Protein AF-0000000075153240 (afdb_homodimer)

Nearest PDB structures (foldseek):
  4j8z-assembly1_A  TM=8.686E-01  e=1.205E-12  Homo sapiens
  8dwv-assembly1_E  TM=8.808E-01  e=2.780E-12  Homo sapiens
  8dws-assembly1_A  TM=9.030E-01  e=5.736E-12  Homo sapiens
  8dwu-assembly1_J  TM=8.908E-01  e=6.064E-12  Homo sapiens
  8h37-assembly1_P  TM=7.448E-01  e=1.687E-09  Homo sapiens

Sequence (508 aa):
MEVVGKEVAGNDMNICFQCGLVCENSVSYCHSCYEQRSESDFRNEQRWRNAESDLQVVEANLQKERSLTQRLEATLASYREMLLQGIHADVTIETGDTDKTPAHRAILASRSPVFKAMFEHELKEKTCAVIRVADVPTPAMRALLLYIYTGDHDTKALQEHGMALLAAAHKYDIPDLKRVCETAVASMVLPFNALETLHQARLYDANWVKKACVECIARNVKQVAFTDELRSLIYRNEDPEAVLEIIQSIASGHMEVVGKEVAGNDMNICFQCGLVCENSVSYCHSCYEQRSESDFRNEQRWRNAESDLQVVEANLQKERSLTQRLEATLASYREMLLQGIHADVTIETGDTDKTPAHRAILASRSPVFKAMFEHELKEKTCAVIRVADVPTPAMRALLLYIYTGDHDTKALQEHGMALLAAAHKYDIPDLKRVCETAVASMVLPFNALETLHQARLYDANWVKKACVECIARNVKQVAFTDELRSLIYRNEDPEAVLEIIQSIASGH

Solvent-accessible surface area (backbone atoms only — not comparable to full-atom values): 26766 Å² total; per-residue (Å²): 137,83,82,76,79,75,80,73,78,77,76,56,68,23,54,6,68,60,79,62,40,79,18,62,55,91,31,62,44,27,72,70,54,54,69,66,50,48,71,49,31,50,51,29,40,50,52,26,52,51,37,48,52,50,37,53,52,51,49,52,51,34,52,53,48,49,53,52,38,51,48,45,48,54,45,30,47,38,41,45,48,32,46,77,67,33,47,75,42,42,29,31,42,32,24,70,93,74,46,72,42,45,34,48,59,39,62,45,31,54,59,11,65,48,48,31,52,47,41,65,71,75,38,66,85,47,69,77,37,73,46,80,39,78,88,44,58,57,65,30,47,52,38,50,51,46,24,70,53,41,54,47,79,46,66,67,42,45,72,76,32,18,66,57,33,28,45,48,23,47,71,36,53,27,64,69,59,25,51,54,25,33,55,55,43,31,73,66,60,42,76,93,47,20,66,66,49,32,56,50,19,60,77,54,70,33,63,63,29,32,50,42,22,34,45,44,44,27,66,37,36,85,74,44,67,79,34,68,66,49,48,46,50,60,73,64,56,78,47,58,65,58,54,50,49,26,52,52,33,43,71,69,74,68,139,80,80,78,78,75,80,74,76,78,77,56,68,22,53,6,70,60,80,62,40,78,16,61,56,91,32,62,42,29,71,69,57,54,68,64,49,48,73,46,31,50,53,30,40,51,50,26,52,51,36,48,52,49,37,52,52,51,49,52,51,35,51,53,47,49,54,51,38,51,49,45,48,54,46,30,48,36,42,46,48,33,46,77,67,33,48,76,42,40,28,32,42,31,25,69,92,76,45,72,42,46,34,46,60,36,62,46,32,56,60,11,66,49,48,31,50,47,41,66,70,75,40,66,84,47,67,78,35,72,46,79,38,78,89,46,58,56,66,30,48,52,38,50,52,47,24,69,55,43,52,47,78,46,66,66,42,45,72,77,32,18,64,57,32,27,45,49,24,48,71,37,54,26,65,70,60,25,49,54,26,33,55,55,45,32,73,64,60,42,77,92,49,20,67,65,48,34,55,51,19,61,77,52,70,32,61,64,30,32,51,42,19,35,45,45,44,28,66,37,36,84,76,43,67,79,35,69,65,50,48,47,50,59,72,64,54,79,46,59,66,60,54,49,49,27,52,52,32,43,72,69,73,68

pLDDT: mean 85.53, std 16.36, range [27.11, 98.5]

Foldseek 3Di:
DDPPPPPPPPQCFDQQCPPRHTAGRPDNHHPVCVVVDDPVRVVVVVVVVVVVVVVVVVVVVVVVVVVVVVVLQVVLVVLLVCFVVLPLFQEWEAEDDDDITGHHLVLLVVQFVQSVVCCVPPVVPPSYYYDYDYQAHPLLVVQLRSCSRRVDGDPVCLQPPLLSNLQVCLVRVRVVSNVVSLVSLLVVDALVCLLVQLVSCVVSVSVSNNVSSLLRCLVPVVPNVPDPSVVCCVVVVPDVPSVVSSVVNNVVVD/DDPPPPPPPPQCFDQQCPPRHTAGRPDNHHPVCVVPDDPVNVVVVVVVVVVVVVVVVVVVVVVVVVVVVVVLQVVLVVLLVCFVVLPLFQEWEAEDDDDITGHHLVLLVVQFVQSVVCCVPPPVPPSYYYDYDYQAHPLLVVQLRSCSRRVDGDPVCLQPPLLSNLQVCLVRVRVVSNVVSLVSLLVVDALVCLLVQLVSCVVSVSVSNNVSSLLRCLVPVVPNVPDPSVVCCVVVVPDVPSVVSSVVNNVVVD

Organism: Marchantia polymorpha (NCBI:txid3197)

Secondary structure (DSSP, 8-state):
-------------EEPTTT--EE-TT-SS-HHHHHH--HHHHHHHHHHHHHHHHHHHHHHHHHHHHHHHHHHHHHHHHHHHHHHHTTT--EEEEETTTEEEEE-HHHHHHH-HHHHHHHHHTSTT-TTEEEEE-SS-HHHHHHHHHHHHH----HHHHHHHHHHHHHHHHHTT-HHHHHHHHHHHHHT--TTTHHHHHHHHHHTT-HHHHHHHHHHHHHTHHHHTTSHHHHHHHHHTS-HHHHHHHHHHHHTT-/----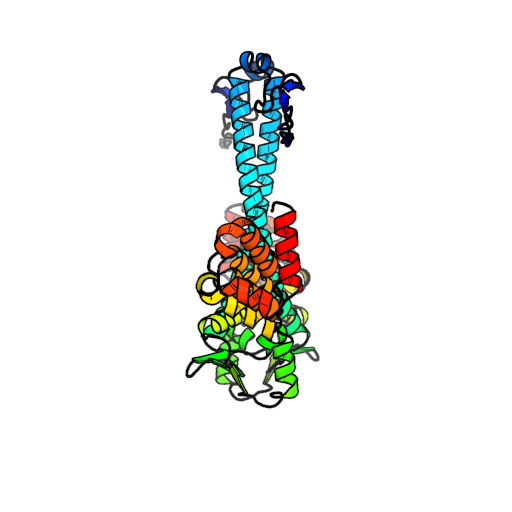---------EEPTTT--EE-TT-SS-HHHHHT--HHHHHHHHHHHHHHHHHHHHHHHHHHHHHHHHHHHHHHHHHHHHHHHTTT--EEEEETTTEEEEE-HHHHHHH-HHHHHHHHHTSTT-SSEEEEE-SS-HHHHHHHHHHHHH----HHHHHHHHHHHHHHHHHTT-HHHHHHHHHHHHHT--TTTHHHHHHHHHHTT-HHHHHHHHHHHHHTHHHHTTSHHHHHHHHHTS-HHHHHHHHHHHHTT-

Structure (mmCIF, N/CA/C/O backbone):
data_AF-0000000075153240-model_v1
#
loop_
_entity.id
_entity.type
_entity.pdbx_description
1 polymer 'BTB domain-containing protein'
#
loop_
_atom_site.group_PDB
_atom_site.id
_atom_site.type_symbol
_atom_site.label_atom_id
_atom_site.label_alt_id
_atom_site.label_comp_id
_atom_site.label_asym_id
_atom_site.label_entity_id
_atom_site.label_seq_id
_atom_site.pdbx_PDB_ins_code
_atom_site.Cartn_x
_atom_site.Cartn_y
_atom_site.Cartn_z
_atom_site.occupancy
_atom_site.B_iso_or_equiv
_atom_site.auth_seq_id
_atom_site.auth_comp_id
_atom_site.auth_asym_id
_atom_site.auth_atom_id
_atom_site.pdbx_PDB_model_num
ATOM 1 N N . MET A 1 1 ? -19.203 58.781 12.156 1 27.11 1 MET A N 1
ATOM 2 C CA . MET A 1 1 ? -20.188 57.844 12.664 1 27.11 1 MET A CA 1
ATOM 3 C C . MET A 1 1 ? -20.281 56.625 11.742 1 27.11 1 MET A C 1
ATOM 5 O O . MET A 1 1 ? -20.922 56.688 10.688 1 27.11 1 MET A O 1
ATOM 9 N N . GLU A 1 2 ? -19.219 55.781 11.539 1 29.41 2 GLU A N 1
ATOM 10 C CA . GLU A 1 2 ? -18.922 54.812 10.492 1 29.41 2 GLU A CA 1
ATOM 11 C C . GLU A 1 2 ? -19.781 53.562 10.656 1 29.41 2 GLU A C 1
ATOM 13 O O . GLU A 1 2 ? -19.828 52.969 11.734 1 29.41 2 GLU A O 1
ATOM 18 N N . VAL A 1 3 ? -20.891 53.375 9.781 1 30.22 3 VAL A N 1
ATOM 19 C CA . VAL A 1 3 ? -21.875 52.312 9.734 1 30.22 3 VAL A CA 1
ATOM 20 C C . VAL A 1 3 ? -21.188 50.969 9.516 1 30.22 3 VAL A C 1
ATOM 22 O O . VAL A 1 3 ? -20.562 50.75 8.477 1 30.22 3 VAL A O 1
ATOM 25 N N . VAL A 1 4 ? -20.625 50.375 10.539 1 34.38 4 VAL A N 1
ATOM 26 C CA . VAL A 1 4 ? -20.016 49.062 10.484 1 34.38 4 VAL A CA 1
ATOM 27 C C . VAL A 1 4 ? -21.031 48.031 9.969 1 34.38 4 VAL A C 1
ATOM 29 O O . VAL A 1 4 ? -22.109 47.906 10.539 1 34.38 4 VAL A O 1
ATOM 32 N N . GLY A 1 5 ? -21.156 47.781 8.617 1 29.41 5 GLY A N 1
ATOM 33 C CA . GLY A 1 5 ? -22.031 46.844 7.934 1 29.41 5 GLY A CA 1
ATOM 34 C C . GLY A 1 5 ? -21.953 45.438 8.5 1 29.41 5 GLY A C 1
ATOM 35 O O . GLY A 1 5 ? -20.891 44.812 8.484 1 29.41 5 GLY A O 1
ATOM 36 N N . LYS A 1 6 ? -22.766 45.125 9.562 1 33.81 6 LYS A N 1
ATOM 37 C CA . LYS A 1 6 ? -22.922 43.812 10.133 1 33.81 6 LYS A CA 1
ATOM 38 C C . LYS A 1 6 ? -23.219 42.781 9.039 1 33.81 6 LYS A C 1
ATOM 40 O O . LYS A 1 6 ? -24.172 42.906 8.273 1 33.81 6 LYS A O 1
ATOM 45 N N . GLU A 1 7 ? -22.25 42.062 8.5 1 33.16 7 GLU A N 1
ATOM 46 C CA . GLU A 1 7 ? -22.453 40.906 7.652 1 33.16 7 GLU A CA 1
ATOM 47 C C . GLU A 1 7 ? -23.547 40 8.219 1 33.16 7 GLU A C 1
ATOM 49 O O . GLU A 1 7 ? -23.438 39.531 9.352 1 33.16 7 GLU A O 1
ATOM 54 N N . VAL A 1 8 ? -24.859 40.094 7.922 1 33.25 8 VAL A N 1
ATOM 55 C CA . VAL A 1 8 ? -26.031 39.281 8.188 1 33.25 8 VAL A CA 1
ATOM 56 C C . VAL A 1 8 ? -25.688 37.812 7.945 1 33.25 8 VAL A C 1
ATOM 58 O O . VAL A 1 8 ? -25.078 37.469 6.934 1 33.25 8 VAL A O 1
ATOM 61 N N . ALA A 1 9 ? -25.562 37.031 9.023 1 38.41 9 ALA A N 1
ATOM 62 C CA . ALA A 1 9 ? -25.609 35.562 9.055 1 38.41 9 ALA A CA 1
ATOM 63 C C . ALA A 1 9 ? -26.641 35.031 8.086 1 38.41 9 ALA A C 1
ATOM 65 O O . ALA A 1 9 ? -27.828 35.375 8.164 1 38.41 9 ALA A O 1
ATOM 66 N N . GLY A 1 10 ? -26.391 34.875 6.762 1 37.62 10 GLY A N 1
ATOM 67 C CA . GLY A 1 10 ? -27.312 34.219 5.82 1 37.62 10 GLY A CA 1
ATOM 68 C C . GLY A 1 10 ? -28.156 33.125 6.449 1 37.62 10 GLY A C 1
ATOM 69 O O . GLY A 1 10 ? -27.609 32.188 7.043 1 37.62 10 GLY A O 1
ATOM 70 N N . ASN A 1 11 ? -29.344 33.375 6.965 1 41.5 11 ASN A N 1
ATOM 71 C CA . ASN A 1 11 ? -30.422 32.5 7.449 1 41.5 11 ASN A CA 1
ATOM 72 C C . ASN A 1 11 ? -30.578 31.266 6.562 1 41.5 11 ASN A C 1
ATOM 74 O O . ASN A 1 11 ? -31.062 31.375 5.43 1 41.5 11 ASN A O 1
ATOM 78 N N . ASP A 1 12 ? -29.734 30.391 6.469 1 50.84 12 ASP A N 1
ATOM 79 C CA . ASP A 1 12 ? -29.906 29.156 5.715 1 50.84 12 ASP A CA 1
ATOM 80 C C . ASP A 1 12 ? -31.281 28.547 5.965 1 50.84 12 ASP A C 1
ATOM 82 O O . ASP A 1 12 ? -31.594 28.141 7.086 1 50.84 12 ASP A O 1
ATOM 86 N N . MET A 1 13 ? -32.344 29 5.41 1 53.28 13 MET A N 1
ATOM 87 C CA . MET A 1 13 ? -33.719 28.5 5.355 1 53.28 13 MET A CA 1
ATOM 88 C C . MET A 1 13 ? -33.75 27.031 4.965 1 53.28 13 MET A C 1
ATOM 90 O O . MET A 1 13 ? -33.062 26.609 4.027 1 53.28 13 MET A O 1
ATOM 94 N N . ASN A 1 14 ? -34.062 26.297 5.949 1 62.66 14 ASN A N 1
ATOM 95 C CA . ASN A 1 14 ? -34.281 24.891 5.645 1 62.66 14 ASN A CA 1
ATOM 96 C C . ASN A 1 14 ? -35.75 24.641 5.25 1 62.66 14 ASN A C 1
ATOM 98 O O . ASN A 1 14 ? -36.594 25.484 5.484 1 62.66 14 ASN A O 1
ATOM 102 N N . ILE A 1 15 ? -36.031 23.734 4.414 1 62.88 15 ILE A N 1
ATOM 103 C CA . ILE A 1 15 ? -37.344 23.328 3.979 1 62.88 15 ILE A CA 1
ATOM 104 C C . ILE A 1 15 ? -37.875 22.219 4.895 1 62.88 15 ILE A C 1
ATOM 106 O O . ILE A 1 15 ? -37.156 21.25 5.176 1 62.88 15 ILE A O 1
ATOM 110 N N . CYS A 1 16 ? -39.031 22.641 5.41 1 61.78 16 CYS A N 1
ATOM 111 C CA . CYS A 1 16 ? -39.656 21.641 6.258 1 61.78 16 CYS A CA 1
ATOM 112 C C . CYS A 1 16 ? -39.875 20.344 5.496 1 61.78 16 CYS A C 1
ATOM 114 O O . CYS A 1 16 ? -40.469 20.328 4.418 1 61.78 16 CYS A O 1
ATOM 116 N N . PHE A 1 17 ? -39.406 19.391 5.996 1 63.12 17 PHE A N 1
ATOM 117 C CA . PHE A 1 17 ? -39.469 18.109 5.305 1 63.12 17 PHE A CA 1
ATOM 118 C C . PHE A 1 17 ? -40.906 17.641 5.105 1 63.12 17 PHE A C 1
ATOM 120 O O . PHE A 1 17 ? -41.219 16.906 4.168 1 63.12 17 PHE A O 1
ATOM 127 N N . GLN A 1 18 ? -41.844 18.156 5.926 1 60.72 18 GLN A N 1
ATOM 128 C CA . GLN A 1 18 ? -43.219 17.719 5.887 1 60.72 18 GLN A CA 1
ATOM 129 C C . GLN A 1 18 ? -44.062 18.609 4.969 1 60.72 18 GLN A C 1
ATOM 131 O O . GLN A 1 18 ? -44.719 18.125 4.062 1 60.72 18 GLN A O 1
ATOM 136 N N . CYS A 1 19 ? -44.094 19.766 5.297 1 59.09 19 CYS A N 1
ATOM 137 C CA . CYS A 1 19 ? -45.031 20.641 4.578 1 59.09 19 CYS A CA 1
ATOM 138 C C . CYS A 1 19 ? -44.312 21.344 3.422 1 59.09 19 CYS A C 1
ATOM 140 O O . CYS A 1 19 ? -44.969 22 2.611 1 59.09 19 CYS A O 1
ATOM 142 N N . GLY A 1 20 ? -42.969 21.047 3.318 1 60.84 20 GLY A N 1
ATOM 143 C CA . GLY A 1 20 ? -42.188 21.641 2.229 1 60.84 20 GLY A CA 1
ATOM 144 C C . GLY A 1 20 ? -42.062 23.141 2.354 1 60.84 20 GLY A C 1
ATOM 145 O O . GLY A 1 20 ? -41.562 23.797 1.439 1 60.84 20 GLY A O 1
ATOM 146 N N . LEU A 1 21 ? -42.594 23.578 3.395 1 61.59 21 LEU A N 1
ATOM 147 C CA . LEU A 1 21 ? -42.5 25.031 3.574 1 61.59 21 LEU A CA 1
ATOM 148 C C . LEU A 1 21 ? -41.156 25.406 4.223 1 61.59 21 LEU A C 1
ATOM 150 O O . LEU A 1 21 ? -40.531 24.594 4.891 1 61.59 21 LEU A O 1
ATOM 154 N N . VAL A 1 22 ? -40.781 26.531 3.938 1 65.12 22 VAL A N 1
ATOM 155 C CA . VAL A 1 22 ? -39.531 27.047 4.477 1 65.12 22 VAL A CA 1
ATOM 156 C C . VAL A 1 22 ? -39.656 27.203 5.992 1 65.12 22 VAL A C 1
ATOM 158 O O . VAL A 1 22 ? -40.656 27.719 6.496 1 65.12 22 VAL A O 1
ATOM 161 N N . CYS A 1 23 ? -38.875 26.453 6.707 1 64.25 23 CYS A N 1
ATOM 162 C CA . CYS A 1 23 ? -38.875 26.578 8.156 1 64.25 23 CYS A CA 1
ATOM 163 C C . CYS A 1 23 ? -37.5 27 8.68 1 64.25 23 CYS A C 1
ATOM 165 O O . CYS A 1 23 ? -36.562 27.109 7.906 1 64.25 23 CYS A O 1
ATOM 167 N N . GLU A 1 24 ? -37.531 27.344 9.977 1 57.62 24 GLU A N 1
ATOM 168 C CA . GLU A 1 24 ? -36.312 27.875 10.586 1 57.62 24 GLU A CA 1
ATOM 169 C C . GLU A 1 24 ? -35.125 26.938 10.359 1 57.62 24 GLU A C 1
ATOM 171 O O . GLU A 1 24 ? -35.312 25.719 10.195 1 57.62 24 GLU A O 1
ATOM 176 N N . ASN A 1 25 ? -33.938 27.422 10.289 1 52.69 25 ASN A N 1
ATOM 177 C CA . ASN A 1 25 ? -32.656 26.906 9.82 1 52.69 25 ASN A CA 1
ATOM 178 C C . ASN A 1 25 ? -32.344 25.562 10.469 1 52.69 25 ASN A C 1
ATOM 180 O O . ASN A 1 25 ? -31.719 24.703 9.836 1 52.69 25 ASN A O 1
ATOM 184 N N . SER A 1 26 ? -32.531 25.391 11.68 1 52.34 26 SER A N 1
ATOM 185 C CA . SER A 1 26 ? -31.938 24.281 12.43 1 52.34 26 SER A CA 1
ATOM 186 C C . SER A 1 26 ? -32.906 23.094 12.492 1 52.34 26 SER A C 1
ATOM 188 O O . SER A 1 26 ? -32.562 22.047 13.047 1 52.34 26 SER A O 1
ATOM 190 N N . VAL A 1 27 ? -34.031 23.359 11.805 1 56.91 27 VAL A N 1
ATOM 191 C CA . VAL A 1 27 ? -35 22.312 12.086 1 56.91 27 VAL A CA 1
ATOM 192 C C . VAL A 1 27 ? -35.438 21.641 10.781 1 56.91 27 VAL A C 1
ATOM 194 O O . VAL A 1 27 ? -35.5 22.297 9.734 1 56.91 27 VAL A O 1
ATOM 197 N N . SER A 1 28 ? -35.469 20.391 10.703 1 61.97 28 SER A N 1
ATOM 198 C CA . SER A 1 28 ? -35.969 19.609 9.578 1 61.97 28 SER A CA 1
ATOM 199 C C . SER A 1 28 ? -37.469 19.75 9.445 1 61.97 28 SER A C 1
ATOM 201 O O . SER A 1 28 ? -38.031 19.422 8.398 1 61.97 28 SER A O 1
ATOM 203 N N . TYR A 1 29 ? -38.125 20.172 10.5 1 64.31 29 TYR A N 1
ATOM 204 C CA . TYR A 1 29 ? -39.562 20.359 10.492 1 64.31 29 TYR A CA 1
ATOM 205 C C . TYR A 1 29 ? -39.938 21.734 11.016 1 64.31 29 TYR A C 1
ATOM 207 O O . TYR A 1 29 ? -39.312 22.266 11.922 1 64.31 29 TYR A O 1
ATOM 215 N N . CYS A 1 30 ? -40.844 22.281 10.273 1 64.56 30 CYS A N 1
ATOM 216 C CA . CYS A 1 30 ? -41.406 23.484 10.859 1 64.56 30 CYS A CA 1
ATOM 217 C C . CYS A 1 30 ? -42.188 23.141 12.141 1 64.56 30 CYS A C 1
ATOM 219 O O . CYS A 1 30 ? -42.5 21.984 12.398 1 64.56 30 CYS A O 1
ATOM 221 N N . HIS A 1 31 ? -42.312 24.078 13.039 1 65.25 31 HIS A N 1
ATOM 222 C CA . HIS A 1 31 ? -42.906 23.922 14.359 1 65.25 31 HIS A CA 1
ATOM 223 C C . HIS A 1 31 ? -44.25 23.172 14.273 1 65.25 31 HIS A C 1
ATOM 225 O O . HIS A 1 31 ? -44.5 22.25 15.055 1 65.25 31 HIS A O 1
ATOM 231 N N . SER A 1 32 ? -45.125 23.562 13.383 1 62.88 32 SER A N 1
ATOM 232 C CA . SER A 1 32 ? -46.469 22.953 13.234 1 62.88 32 SER A CA 1
ATOM 233 C C . SER A 1 32 ? -46.344 21.484 12.844 1 62.88 32 SER A C 1
ATOM 235 O O . SER A 1 32 ? -47.031 20.641 13.422 1 62.88 32 SER A O 1
ATOM 237 N N . CYS A 1 33 ? -45.562 21.312 11.875 1 63.97 33 CYS A N 1
ATOM 238 C CA . CYS A 1 33 ? -45.406 19.938 11.398 1 63.97 33 CYS A CA 1
ATOM 239 C C . CYS A 1 33 ? -44.719 19.062 12.453 1 63.97 33 CYS A C 1
ATOM 241 O O . CYS A 1 33 ? -45.062 17.891 12.602 1 63.97 33 CYS A O 1
ATOM 243 N N . TYR A 1 34 ? -43.781 19.641 13.227 1 63.25 34 TYR A N 1
ATOM 244 C CA . TYR A 1 34 ? -43.125 18.922 14.297 1 63.25 34 TYR A CA 1
ATOM 245 C C . TYR A 1 34 ? -44.125 18.438 15.344 1 63.25 34 TYR A C 1
ATOM 247 O O . TYR A 1 34 ? -44.031 17.297 15.789 1 63.25 34 TYR A O 1
ATOM 255 N N . GLU A 1 35 ? -44.969 19.25 15.609 1 65.12 35 GLU A N 1
ATOM 256 C CA . GLU A 1 35 ? -45.938 18.953 16.656 1 65.12 35 GLU A CA 1
ATOM 257 C C . GLU A 1 35 ? -46.969 17.906 16.188 1 65.12 35 GLU A C 1
ATOM 259 O O . GLU A 1 35 ? -47.5 17.141 17 1 65.12 35 GLU A O 1
ATOM 264 N N . GLN A 1 36 ? -47.156 17.906 14.93 1 63.25 36 GLN A N 1
ATOM 265 C CA . GLN A 1 36 ? -48.219 17.031 14.406 1 63.25 36 GLN A CA 1
ATOM 266 C C . GLN A 1 36 ? -47.625 15.664 14.016 1 63.25 36 GLN A C 1
ATOM 268 O O . GLN A 1 36 ? -48.375 14.773 13.602 1 63.25 36 GLN A O 1
ATOM 273 N N . ARG A 1 37 ? -46.406 15.555 14.289 1 67.12 37 ARG A N 1
ATOM 274 C CA . ARG A 1 37 ? -45.781 14.312 13.836 1 67.12 37 ARG A CA 1
ATOM 275 C C . ARG A 1 37 ? -46.281 13.125 14.648 1 67.12 37 ARG A C 1
ATOM 277 O O . ARG A 1 37 ? -46.469 13.227 15.859 1 67.12 37 ARG A O 1
ATOM 284 N N . SER A 1 38 ? -46.562 12.133 13.914 1 71.06 38 SER A N 1
ATOM 285 C CA . SER A 1 38 ? -46.875 10.867 14.578 1 71.06 38 SER A CA 1
ATOM 286 C C . SER A 1 38 ? -45.625 10.258 15.211 1 71.06 38 SER A C 1
ATOM 288 O O . SER A 1 38 ? -44.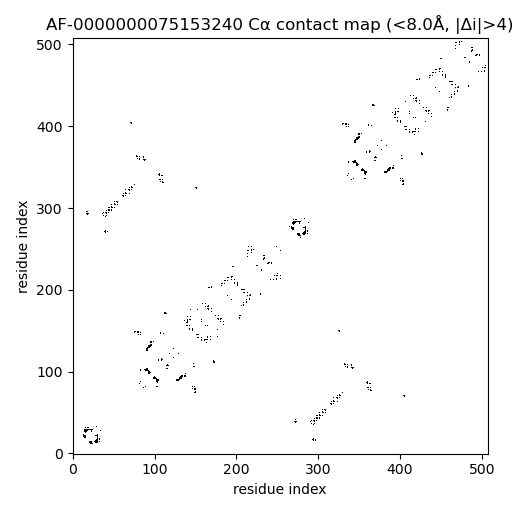5 10.695 14.938 1 71.06 38 SER A O 1
ATOM 290 N N . GLU A 1 39 ? -45.812 9.414 16.172 1 72.62 39 GLU A N 1
ATOM 291 C CA . GLU A 1 39 ? -44.719 8.695 16.797 1 72.62 39 GLU A CA 1
ATOM 292 C C . GLU A 1 39 ? -43.844 7.98 15.758 1 72.62 39 GLU A C 1
ATOM 294 O O . GLU A 1 39 ? -42.625 7.949 15.867 1 72.62 39 GLU A O 1
ATOM 299 N N . SER A 1 40 ? -44.531 7.453 14.758 1 71.5 40 SER A N 1
ATOM 300 C CA . SER A 1 40 ? -43.844 6.746 13.695 1 71.5 40 SER A CA 1
ATOM 301 C C . SER A 1 40 ? -43 7.703 12.867 1 71.5 40 SER A C 1
ATOM 303 O O . SER A 1 40 ? -41.875 7.367 12.469 1 71.5 40 SER A O 1
ATOM 305 N N . ASP A 1 41 ? -43.5 8.844 12.68 1 75.12 41 ASP A N 1
ATOM 306 C CA . ASP A 1 41 ? -42.75 9.859 11.93 1 75.12 41 ASP A CA 1
ATOM 307 C C . ASP A 1 41 ? -41.5 10.273 12.672 1 75.12 41 ASP A C 1
ATOM 309 O O . ASP A 1 41 ? -40.406 10.367 12.07 1 75.12 41 ASP A O 1
ATOM 313 N N . PHE A 1 42 ? -41.688 10.391 13.898 1 76.88 42 PHE A N 1
ATOM 314 C CA . PHE A 1 42 ? -40.562 10.758 14.734 1 76.88 42 PHE A CA 1
ATOM 315 C C . PHE A 1 42 ? -39.5 9.664 14.711 1 76.88 42 PHE A C 1
ATOM 317 O O . PHE A 1 42 ? -38.312 9.953 14.562 1 76.88 42 PHE A O 1
ATOM 324 N N . ARG A 1 43 ? -39.906 8.484 14.883 1 78.12 43 ARG A N 1
ATOM 325 C CA . ARG A 1 43 ? -38.969 7.363 14.883 1 78.12 43 ARG A CA 1
ATOM 326 C C . ARG A 1 43 ? -38.219 7.273 13.562 1 78.12 43 ARG A C 1
ATOM 328 O O . ARG A 1 43 ? -37 7.082 13.547 1 78.12 43 ARG A O 1
ATOM 335 N N . ASN A 1 44 ? -38.906 7.453 12.492 1 78.81 44 ASN A N 1
ATOM 336 C CA . ASN A 1 44 ? -38.281 7.355 11.172 1 78.81 44 ASN A CA 1
ATOM 337 C C . ASN A 1 44 ? -37.312 8.5 10.922 1 78.81 44 ASN A C 1
ATOM 339 O O . ASN A 1 44 ? -36.25 8.312 10.289 1 78.81 44 ASN A O 1
ATOM 343 N N . GLU A 1 45 ? -37.656 9.5 11.469 1 79.81 45 GLU A N 1
ATOM 344 C CA . GLU A 1 45 ? -36.75 10.641 11.367 1 79.81 45 GLU A CA 1
ATOM 345 C C . GLU A 1 45 ? -35.438 10.391 12.133 1 79.81 45 GLU A C 1
ATOM 347 O O . GLU A 1 45 ? -34.344 10.672 11.633 1 79.81 45 GLU A O 1
ATOM 352 N N . GLN A 1 46 ? -35.625 9.953 13.273 1 82.5 46 GLN A N 1
ATOM 353 C CA . GLN A 1 46 ? -34.438 9.648 14.086 1 82.5 46 GLN A CA 1
ATOM 354 C C . GLN A 1 46 ? -33.562 8.594 13.406 1 82.5 46 GLN A C 1
ATOM 356 O O . GLN A 1 46 ? -32.344 8.711 13.398 1 82.5 46 GLN A O 1
ATOM 361 N N . ARG A 1 47 ? -34.188 7.645 12.883 1 81.94 47 ARG A N 1
ATOM 362 C CA . ARG A 1 47 ? -33.438 6.609 12.156 1 81.94 47 ARG A CA 1
ATOM 363 C C . ARG A 1 47 ? -32.688 7.199 10.977 1 81.94 47 ARG A C 1
ATOM 365 O O . ARG A 1 47 ? -31.531 6.84 10.734 1 81.94 47 ARG A O 1
ATOM 372 N N . TRP A 1 48 ? -33.312 8.039 10.289 1 84.25 48 TRP A N 1
ATOM 373 C CA . TRP A 1 48 ? -32.688 8.688 9.148 1 84.25 48 TRP A CA 1
ATOM 374 C C . TRP A 1 48 ? -31.484 9.523 9.586 1 84.25 48 TRP A C 1
ATOM 376 O O . TRP A 1 48 ? -30.406 9.438 9 1 84.25 48 TRP A O 1
ATOM 386 N N . ARG A 1 49 ? -31.672 10.273 10.594 1 85.38 49 ARG A N 1
ATOM 387 C CA . ARG A 1 49 ? -30.594 11.109 11.102 1 85.38 49 ARG A CA 1
ATOM 388 C C . ARG A 1 49 ? -29.406 10.258 11.562 1 85.38 49 ARG A C 1
ATOM 390 O O . ARG A 1 49 ? -28.25 10.609 11.312 1 85.38 49 ARG A O 1
ATOM 397 N N . ASN A 1 50 ? -29.719 9.219 12.242 1 88.94 50 ASN A N 1
ATOM 398 C CA . ASN A 1 50 ? -28.656 8.312 12.68 1 88.94 50 ASN A CA 1
ATOM 399 C C . ASN A 1 50 ? -27.922 7.715 11.492 1 88.94 50 ASN A C 1
ATOM 401 O O . ASN A 1 50 ? -26.688 7.645 11.5 1 88.94 50 ASN A O 1
ATOM 405 N N . ALA A 1 51 ? -28.656 7.32 10.516 1 88.75 51 ALA A N 1
ATOM 406 C CA . ALA A 1 51 ? -28.062 6.734 9.312 1 88.75 51 ALA A CA 1
ATOM 407 C C . ALA A 1 51 ? -27.203 7.754 8.586 1 88.75 51 ALA A C 1
ATOM 409 O O . ALA A 1 51 ? -26.125 7.414 8.062 1 88.75 51 ALA A O 1
ATOM 410 N N . GLU A 1 52 ? -27.641 8.906 8.594 1 89.19 52 GLU A N 1
ATOM 411 C CA . GLU A 1 52 ? -26.891 9.977 7.938 1 89.19 52 GLU A CA 1
ATOM 412 C C . GLU A 1 52 ? -25.578 10.25 8.672 1 89.19 52 GLU A C 1
ATOM 414 O O . GLU A 1 52 ? -24.531 10.453 8.039 1 89.19 52 GLU A O 1
ATOM 419 N N . SER A 1 53 ? -25.688 10.273 9.891 1 92.19 53 SER A N 1
ATOM 420 C CA . SER A 1 53 ? -24.484 10.461 10.703 1 92.19 53 SER A CA 1
ATOM 421 C C . SER A 1 53 ? -23.484 9.32 10.484 1 92.19 53 SER A C 1
ATOM 423 O O . SER A 1 53 ? -22.297 9.562 10.297 1 92.19 53 SER A O 1
ATOM 425 N N . ASP A 1 54 ? -24.016 8.156 10.5 1 93.38 54 ASP A N 1
ATOM 426 C CA . ASP A 1 54 ? -23.172 6.992 10.242 1 93.38 54 ASP A CA 1
ATOM 427 C C . ASP A 1 54 ? -22.531 7.074 8.859 1 93.38 54 ASP A C 1
ATOM 429 O O . ASP A 1 54 ? -21.359 6.746 8.695 1 93.38 54 ASP A O 1
ATOM 433 N N . LEU A 1 55 ? -23.297 7.461 7.93 1 94 55 LEU A N 1
ATOM 434 C CA . LEU A 1 55 ? -22.828 7.582 6.559 1 94 55 LEU A CA 1
ATOM 435 C C . LEU A 1 55 ? -21.672 8.57 6.473 1 94 55 LEU A C 1
ATOM 437 O O . LEU A 1 55 ? -20.656 8.305 5.812 1 94 55 LEU A O 1
ATOM 441 N N . GLN A 1 56 ? -21.812 9.648 7.137 1 94.62 56 GLN A N 1
ATOM 442 C CA . GLN A 1 56 ? -20.75 10.648 7.133 1 94.62 56 GLN A CA 1
ATOM 443 C C . GLN A 1 56 ? -19.469 10.094 7.719 1 94.62 56 GLN A C 1
ATOM 445 O O . GLN A 1 56 ? -18.375 10.336 7.191 1 94.62 56 GLN A O 1
ATOM 450 N N . VAL A 1 57 ? -19.609 9.383 8.734 1 96.5 57 VAL A N 1
ATOM 451 C CA . VAL A 1 57 ? -18.453 8.805 9.406 1 96.5 57 VAL A CA 1
ATOM 452 C C . VAL A 1 57 ? -17.781 7.781 8.492 1 96.5 57 VAL A C 1
ATOM 454 O O . VAL A 1 57 ? -16.562 7.801 8.32 1 96.5 57 VAL A O 1
ATOM 457 N N . VAL A 1 58 ? -18.547 6.93 7.902 1 96.69 58 VAL A N 1
ATOM 458 C CA . VAL A 1 58 ? -18 5.871 7.059 1 96.69 58 VAL A CA 1
ATOM 459 C C . VAL A 1 58 ? -17.359 6.48 5.809 1 96.69 58 VAL A C 1
ATOM 461 O O . VAL A 1 58 ? -16.328 6.012 5.344 1 96.69 58 VAL A O 1
ATOM 464 N N . GLU A 1 59 ? -17.922 7.469 5.355 1 96.12 59 GLU A N 1
ATOM 465 C CA . GLU A 1 59 ? -17.359 8.156 4.195 1 96.12 59 GLU A CA 1
ATOM 466 C C . GLU A 1 59 ? -16.016 8.773 4.523 1 96.12 59 GLU A C 1
ATOM 468 O O . GLU A 1 59 ? -15.086 8.719 3.713 1 96.12 59 GLU A O 1
ATOM 473 N N . ALA A 1 60 ? -15.953 9.367 5.633 1 96.62 60 ALA A N 1
ATOM 474 C CA . ALA A 1 60 ? -14.688 9.938 6.066 1 96.62 60 ALA A CA 1
ATOM 475 C C . ALA A 1 60 ? -13.617 8.859 6.215 1 96.62 60 ALA A C 1
ATOM 477 O O . ALA A 1 60 ? -12.461 9.062 5.824 1 96.62 60 ALA A O 1
ATOM 478 N N . ASN A 1 61 ? -13.977 7.801 6.77 1 97.06 61 ASN A N 1
ATOM 479 C CA . ASN A 1 61 ? -13.055 6.68 6.91 1 97.06 61 ASN A CA 1
ATOM 480 C C . ASN A 1 61 ? -12.609 6.148 5.551 1 97.06 61 ASN A C 1
ATOM 482 O O . ASN A 1 61 ? -11.445 5.797 5.367 1 97.06 61 ASN A O 1
ATOM 486 N N . LEU A 1 62 ? -13.539 6.016 4.656 1 97.44 62 LEU A N 1
ATOM 487 C CA . LEU A 1 62 ? -13.219 5.562 3.307 1 97.44 62 LEU A CA 1
ATOM 488 C C . LEU A 1 62 ? -12.227 6.508 2.639 1 97.44 62 LEU A C 1
ATOM 490 O O . LEU A 1 62 ? -11.266 6.062 2.004 1 97.44 62 LEU A O 1
ATOM 494 N N . GLN A 1 63 ? -12.461 7.762 2.812 1 97 63 GLN A N 1
ATOM 495 C CA . GLN A 1 63 ? -11.555 8.742 2.223 1 97 63 GLN A CA 1
ATOM 496 C C . GLN A 1 63 ? -10.148 8.617 2.811 1 97 63 GLN A C 1
ATOM 498 O O . GLN A 1 63 ? -9.156 8.68 2.08 1 97 63 GLN A O 1
ATOM 503 N N . LYS A 1 64 ? -10.062 8.477 4.055 1 96.19 64 LYS A N 1
ATOM 504 C CA . LYS A 1 64 ? -8.773 8.289 4.723 1 96.19 64 LYS A CA 1
ATOM 505 C C . LYS A 1 64 ? -8.07 7.035 4.207 1 96.19 64 LYS A C 1
ATOM 507 O O . LYS A 1 64 ? -6.867 7.066 3.928 1 96.19 64 LYS A O 1
ATOM 512 N N . GLU A 1 65 ? -8.789 5.973 4.102 1 96.25 65 GLU A N 1
ATOM 513 C CA . GLU A 1 65 ? -8.234 4.715 3.615 1 96.25 65 GLU A CA 1
ATOM 514 C C . GLU A 1 65 ? -7.738 4.852 2.178 1 96.25 65 GLU A C 1
ATOM 516 O O . GLU A 1 65 ? -6.684 4.32 1.827 1 96.25 65 GLU A O 1
ATOM 521 N N . ARG A 1 66 ? -8.484 5.566 1.399 1 96.44 66 ARG A N 1
ATOM 522 C CA . ARG A 1 66 ? -8.102 5.773 0.005 1 96.44 66 ARG A CA 1
ATOM 523 C C . ARG A 1 66 ? -6.809 6.574 -0.096 1 96.44 66 ARG A C 1
ATOM 525 O O . ARG A 1 66 ? -5.965 6.293 -0.947 1 96.44 66 ARG A O 1
ATOM 532 N N . SER A 1 67 ? -6.68 7.535 0.722 1 94.31 67 SER A N 1
ATOM 533 C CA . SER A 1 67 ? -5.453 8.328 0.746 1 94.31 67 SER A CA 1
ATOM 534 C C . SER A 1 67 ? -4.246 7.469 1.113 1 94.31 67 SER A C 1
ATOM 536 O O . SER A 1 67 ? -3.176 7.609 0.52 1 94.31 67 SER A O 1
ATOM 538 N N . LEU A 1 68 ? -4.461 6.668 2.07 1 94.06 68 LEU A N 1
ATOM 539 C CA . LEU A 1 68 ? -3.398 5.758 2.479 1 94.06 68 LEU A CA 1
ATOM 540 C C . LEU A 1 68 ? -3.035 4.805 1.343 1 94.06 68 LEU A C 1
ATOM 542 O O . LEU A 1 68 ? -1.855 4.613 1.042 1 94.06 68 LEU A O 1
ATOM 546 N N . THR A 1 69 ? -4.008 4.262 0.739 1 95.31 69 THR A N 1
ATOM 547 C CA . THR A 1 69 ? -3.795 3.354 -0.381 1 95.31 69 THR A CA 1
ATOM 548 C C . THR A 1 69 ? -3.004 4.039 -1.492 1 95.31 69 THR A C 1
ATOM 550 O O . THR A 1 69 ? -2.068 3.457 -2.045 1 95.31 69 THR A O 1
ATOM 553 N N . GLN A 1 70 ? -3.375 5.195 -1.751 1 94.44 70 GLN A N 1
ATOM 554 C CA . GLN A 1 70 ? -2.707 5.941 -2.811 1 94.44 70 GLN A CA 1
ATOM 555 C C . GLN A 1 70 ? -1.227 6.141 -2.496 1 94.44 70 GLN A C 1
ATOM 557 O O . GLN A 1 70 ? -0.374 5.98 -3.373 1 94.44 70 GLN A O 1
ATOM 562 N N . ARG A 1 71 ? -0.921 6.438 -1.334 1 91.94 71 ARG A N 1
ATOM 563 C CA . ARG A 1 71 ? 0.464 6.637 -0.918 1 91.94 71 ARG A CA 1
ATOM 564 C C . ARG A 1 71 ? 1.26 5.344 -1.029 1 91.94 71 ARG A C 1
ATOM 566 O O . ARG A 1 71 ? 2.389 5.34 -1.525 1 91.94 71 ARG A O 1
ATOM 573 N N . LEU A 1 72 ? 0.673 4.293 -0.571 1 94.81 72 LEU A N 1
ATOM 574 C CA . LEU A 1 72 ? 1.337 2.992 -0.629 1 94.81 72 LEU A CA 1
ATOM 575 C C . LEU A 1 72 ? 1.567 2.564 -2.074 1 94.81 72 LEU A C 1
ATOM 577 O O . LEU A 1 72 ? 2.643 2.066 -2.414 1 94.81 72 LEU A O 1
ATOM 581 N N . GLU A 1 73 ? 0.586 2.834 -2.885 1 94.81 73 GLU A N 1
ATOM 582 C CA . GLU A 1 73 ? 0.701 2.492 -4.297 1 94.81 73 GLU A CA 1
ATOM 583 C C . GLU A 1 73 ? 1.808 3.299 -4.973 1 94.81 73 GLU A C 1
ATOM 585 O O . GLU A 1 73 ? 2.512 2.787 -5.844 1 94.81 73 GLU A O 1
ATOM 590 N N . ALA A 1 74 ? 1.92 4.512 -4.578 1 93.25 74 ALA A N 1
ATOM 591 C CA . ALA A 1 74 ? 2.967 5.355 -5.145 1 93.25 74 ALA A CA 1
ATOM 592 C C . ALA A 1 74 ? 4.352 4.809 -4.812 1 93.25 74 ALA A C 1
ATOM 594 O O . ALA A 1 74 ? 5.246 4.805 -5.664 1 93.25 74 ALA A O 1
ATOM 595 N N . THR A 1 75 ? 4.539 4.383 -3.635 1 94.62 75 THR A N 1
ATOM 596 C CA . THR A 1 75 ? 5.809 3.779 -3.236 1 94.62 75 THR A CA 1
ATOM 597 C C . THR A 1 75 ? 6.078 2.508 -4.035 1 94.62 75 THR A C 1
ATOM 599 O O . THR A 1 75 ? 7.164 2.334 -4.59 1 94.62 75 THR A O 1
ATOM 602 N N . LEU A 1 76 ? 5.078 1.728 -4.188 1 96.81 76 LEU A N 1
ATOM 603 C CA . LEU A 1 76 ? 5.242 0.447 -4.867 1 96.81 76 LEU A CA 1
ATOM 604 C C . LEU A 1 76 ? 5.426 0.646 -6.367 1 96.81 76 LEU A C 1
ATOM 606 O O . LEU A 1 76 ? 6.023 -0.199 -7.039 1 96.81 76 LEU A O 1
ATOM 610 N N . ALA A 1 77 ? 4.93 1.775 -6.855 1 96.38 77 ALA A N 1
ATOM 611 C CA . ALA A 1 77 ? 5.148 2.104 -8.266 1 96.38 77 ALA A CA 1
ATOM 612 C C . ALA A 1 77 ? 6.637 2.25 -8.57 1 96.38 77 ALA A C 1
ATOM 614 O O . ALA A 1 77 ? 7.086 1.908 -9.664 1 96.38 77 ALA A O 1
ATOM 615 N N . SER A 1 78 ? 7.348 2.721 -7.664 1 96 78 SER A N 1
ATOM 616 C CA . SER A 1 78 ? 8.789 2.85 -7.855 1 96 78 SER A CA 1
ATOM 617 C C . SER A 1 78 ? 9.453 1.482 -7.965 1 96 78 SER A C 1
ATOM 619 O O . SER A 1 78 ? 10.398 1.306 -8.742 1 96 78 SER A O 1
ATOM 621 N N . TYR A 1 79 ? 8.984 0.548 -7.195 1 97.5 79 TYR A N 1
ATOM 622 C CA . TYR A 1 79 ? 9.523 -0.805 -7.258 1 97.5 79 TYR A CA 1
ATOM 623 C C . TYR A 1 79 ? 9.172 -1.469 -8.586 1 97.5 79 TYR A C 1
ATOM 625 O O . TYR A 1 79 ? 9.969 -2.24 -9.125 1 97.5 79 TYR A O 1
ATOM 633 N N . ARG A 1 80 ? 7.977 -1.141 -9.016 1 97.44 80 ARG A N 1
ATOM 634 C CA . ARG A 1 80 ? 7.602 -1.619 -10.344 1 97.44 80 ARG A CA 1
ATOM 635 C C . ARG A 1 80 ? 8.562 -1.094 -11.406 1 97.44 80 ARG A C 1
ATOM 637 O O . ARG A 1 80 ? 9.031 -1.854 -12.25 1 97.44 80 ARG A O 1
ATOM 644 N N . GLU A 1 81 ? 8.812 0.155 -11.336 1 97.25 81 GLU A N 1
ATOM 645 C CA . GLU A 1 81 ? 9.727 0.773 -12.297 1 97.25 81 GLU A CA 1
ATOM 646 C C . GLU A 1 81 ? 11.133 0.192 -12.172 1 97.25 81 GLU A C 1
ATOM 648 O O . GLU A 1 81 ? 11.812 -0.021 -13.18 1 97.25 81 GLU A O 1
ATOM 653 N N . MET A 1 82 ? 11.492 -0.019 -10.961 1 97.44 82 MET A N 1
ATOM 654 C CA . MET A 1 82 ? 12.797 -0.616 -10.68 1 97.44 82 MET A CA 1
ATOM 655 C C . MET A 1 82 ? 12.945 -1.957 -11.391 1 97.44 82 MET A C 1
ATOM 657 O O . MET A 1 82 ? 13.969 -2.229 -12.016 1 97.44 82 MET A O 1
ATOM 661 N N . LEU A 1 83 ? 11.93 -2.746 -11.336 1 97.62 83 LEU A N 1
ATOM 662 C CA . LEU A 1 83 ? 11.922 -4.051 -11.984 1 97.62 83 LEU A CA 1
ATOM 663 C C . LEU A 1 83 ? 11.906 -3.898 -13.508 1 97.62 83 LEU A C 1
ATOM 665 O O . LEU A 1 83 ? 12.719 -4.512 -14.203 1 97.62 83 LEU A O 1
ATOM 669 N N . LEU A 1 84 ? 11.039 -3.074 -14 1 96.94 84 LEU A N 1
ATOM 670 C CA . LEU A 1 84 ? 10.812 -2.955 -15.438 1 96.94 84 LEU A CA 1
ATOM 671 C C . LEU A 1 84 ? 12.031 -2.363 -16.125 1 96.94 84 LEU A C 1
ATOM 673 O O . LEU A 1 84 ? 12.336 -2.715 -17.266 1 96.94 84 LEU A O 1
ATOM 677 N N . GLN A 1 85 ? 12.773 -1.506 -15.43 1 96.69 85 GLN A N 1
ATOM 678 C CA . GLN A 1 85 ? 13.922 -0.849 -16.047 1 96.69 85 GLN A CA 1
ATOM 679 C C . GLN A 1 85 ? 15.227 -1.537 -15.641 1 96.69 85 GLN A C 1
ATOM 681 O O . GLN A 1 85 ? 16.297 -1.184 -16.125 1 96.69 85 GLN A O 1
ATOM 686 N N . GLY A 1 86 ? 15.125 -2.48 -14.766 1 96.5 86 GLY A N 1
ATOM 687 C CA . GLY A 1 86 ? 16.312 -3.188 -14.305 1 96.5 86 GLY A CA 1
ATOM 688 C C . GLY A 1 86 ? 17.312 -2.283 -13.617 1 96.5 86 GLY A C 1
ATOM 689 O O . GLY A 1 86 ? 18.516 -2.402 -13.844 1 96.5 86 GLY A O 1
ATOM 690 N N . ILE A 1 87 ? 16.828 -1.335 -12.781 1 95.19 87 ILE A N 1
ATOM 691 C CA . ILE A 1 87 ? 17.688 -0.352 -12.133 1 95.19 87 ILE A CA 1
ATOM 692 C C . ILE A 1 87 ? 18.594 -1.049 -11.125 1 95.19 87 ILE A C 1
ATOM 694 O O . ILE A 1 87 ? 18.141 -1.544 -10.102 1 95.19 87 ILE A O 1
ATOM 698 N N . HIS A 1 88 ? 19.875 -1.134 -11.438 1 92.31 88 HIS A N 1
ATOM 699 C CA . HIS A 1 88 ? 20.906 -1.753 -10.602 1 92.31 88 HIS A CA 1
ATOM 700 C C . HIS A 1 88 ? 20.562 -3.209 -10.305 1 92.31 88 HIS A C 1
ATOM 702 O O . HIS A 1 88 ? 20.719 -3.666 -9.172 1 92.31 88 HIS A O 1
ATOM 708 N N . ALA A 1 89 ? 20 -3.873 -11.273 1 94.31 89 ALA A N 1
ATOM 709 C CA . ALA A 1 89 ? 19.703 -5.293 -11.117 1 94.31 89 ALA A CA 1
ATOM 710 C C . ALA A 1 89 ? 20.984 -6.094 -10.891 1 94.31 89 ALA A C 1
ATOM 712 O O . ALA A 1 89 ? 22.047 -5.734 -11.398 1 94.31 89 ALA A O 1
ATOM 713 N N . ASP A 1 90 ? 20.844 -7.16 -10.117 1 91.88 90 ASP A N 1
ATOM 714 C CA . ASP A 1 90 ? 22.047 -7.926 -9.805 1 91.88 90 ASP A CA 1
ATOM 715 C C . ASP A 1 90 ? 21.828 -9.414 -10.055 1 91.88 90 ASP A C 1
ATOM 717 O O . ASP A 1 90 ? 22.688 -10.234 -9.719 1 91.88 90 ASP A O 1
ATOM 721 N N . VAL A 1 91 ? 20.75 -9.805 -10.625 1 94.31 91 VAL A N 1
ATOM 722 C CA . VAL A 1 91 ? 20.469 -11.172 -11.047 1 94.31 91 VAL A CA 1
ATOM 723 C C . VAL A 1 91 ? 19.562 -11.148 -12.281 1 94.31 91 VAL A C 1
ATOM 725 O O . VAL A 1 91 ? 18.844 -10.188 -12.508 1 94.31 91 VAL A O 1
ATOM 728 N N . THR A 1 92 ? 19.656 -12.125 -13.078 1 95.31 92 THR A N 1
ATOM 729 C CA . THR A 1 92 ? 18.797 -12.25 -14.258 1 95.31 92 THR A CA 1
ATOM 730 C C . THR A 1 92 ? 18 -13.547 -14.227 1 95.31 92 THR A C 1
ATOM 732 O O . THR A 1 92 ? 18.562 -14.617 -14 1 95.31 92 THR A O 1
ATOM 735 N N . ILE A 1 93 ? 16.719 -13.438 -14.406 1 95.75 93 ILE A N 1
ATOM 736 C CA . ILE A 1 93 ? 15.844 -14.602 -14.508 1 95.75 93 ILE A CA 1
ATOM 737 C C . ILE A 1 93 ? 15.625 -14.961 -15.977 1 95.75 93 ILE A C 1
ATOM 739 O O . ILE A 1 93 ? 15.102 -14.148 -16.75 1 95.75 93 ILE A O 1
ATOM 743 N N . GLU A 1 94 ? 16.031 -16.109 -16.359 1 95.69 94 GLU A N 1
ATOM 744 C CA . GLU A 1 94 ? 15.844 -16.578 -17.719 1 95.69 94 GLU A CA 1
ATOM 745 C C . GLU A 1 94 ? 14.727 -17.609 -17.812 1 95.69 94 GLU A C 1
ATOM 747 O O . GLU A 1 94 ? 14.812 -18.672 -17.188 1 95.69 94 GLU A O 1
ATOM 752 N N . THR A 1 95 ? 13.734 -17.188 -18.484 1 94.25 95 THR A N 1
ATOM 753 C CA . THR A 1 95 ? 12.609 -18.094 -18.688 1 94.25 95 THR A CA 1
ATOM 754 C C . THR A 1 95 ? 12.5 -18.516 -20.141 1 94.25 95 THR A C 1
ATOM 756 O O . THR A 1 95 ? 12.656 -17.688 -21.047 1 94.25 95 THR A O 1
ATOM 759 N N . GLY A 1 96 ? 12.195 -19.781 -20.406 1 84.38 96 GLY A N 1
ATOM 760 C CA . GLY A 1 96 ? 12.109 -20.297 -21.766 1 84.38 96 GLY A CA 1
ATOM 761 C C . GLY A 1 96 ? 13.398 -20.125 -22.547 1 84.38 96 GLY A C 1
ATOM 762 O O . GLY A 1 96 ? 14.492 -20.312 -22 1 84.38 96 GLY A O 1
ATOM 763 N N . ASP A 1 97 ? 13.305 -19.797 -23.812 1 75.94 97 ASP A N 1
ATOM 764 C CA . ASP A 1 97 ? 14.477 -19.766 -24.688 1 75.94 97 ASP A CA 1
ATOM 765 C C . ASP A 1 97 ? 15.078 -18.375 -24.766 1 75.94 97 ASP A C 1
ATOM 767 O O . ASP A 1 97 ? 16.297 -18.219 -24.906 1 75.94 97 ASP A O 1
ATOM 771 N N . THR A 1 98 ? 14.227 -17.375 -24.484 1 82 98 THR A N 1
ATOM 772 C CA . THR A 1 98 ? 14.812 -16.094 -24.859 1 82 98 THR A CA 1
ATOM 773 C C . THR A 1 98 ? 14.469 -15.023 -23.844 1 82 98 THR A C 1
ATOM 775 O O . THR A 1 98 ? 15.031 -13.922 -23.859 1 82 98 THR A O 1
ATOM 778 N N . ASP A 1 99 ? 13.711 -15.367 -22.891 1 92.25 99 ASP A N 1
ATOM 779 C CA . ASP A 1 99 ? 13.242 -14.258 -22.062 1 92.25 99 ASP A CA 1
ATOM 780 C C . ASP A 1 99 ? 14.172 -14.031 -20.859 1 92.25 99 ASP A C 1
ATOM 782 O O . ASP A 1 99 ? 14.414 -14.953 -20.078 1 92.25 99 ASP A O 1
ATOM 786 N N . LYS A 1 100 ? 14.734 -12.844 -20.828 1 95.06 100 LYS A N 1
ATOM 787 C CA . LYS A 1 100 ? 15.633 -12.461 -19.734 1 95.06 100 LYS A CA 1
ATOM 788 C C . LYS A 1 100 ? 15.078 -11.266 -18.969 1 95.06 100 LYS A C 1
ATOM 790 O O . LYS A 1 100 ? 14.797 -10.219 -19.547 1 95.06 100 LYS A O 1
ATOM 795 N N . THR A 1 101 ? 14.914 -11.438 -17.641 1 96 101 THR A N 1
ATOM 796 C CA . THR A 1 101 ? 14.391 -10.375 -16.781 1 96 101 THR A CA 1
ATOM 797 C C . THR A 1 101 ? 15.391 -10.031 -15.688 1 96 101 THR A C 1
ATOM 799 O O . THR A 1 101 ? 15.586 -10.805 -14.75 1 96 101 THR A O 1
ATOM 802 N N . PRO A 1 102 ? 16.047 -8.852 -15.875 1 96.19 102 PRO A N 1
ATOM 803 C CA . PRO A 1 102 ? 16.859 -8.398 -14.742 1 96.19 102 PRO A CA 1
ATOM 804 C C . PRO A 1 102 ? 16.031 -8.188 -13.477 1 96.19 102 PRO A C 1
ATOM 806 O O . PRO A 1 102 ? 14.914 -7.684 -13.539 1 96.19 102 PRO A O 1
ATOM 809 N N . ALA A 1 103 ? 16.5 -8.688 -12.328 1 96.81 103 ALA A N 1
ATOM 810 C CA . ALA A 1 103 ? 15.82 -8.609 -11.039 1 96.81 103 ALA A CA 1
ATOM 811 C C . ALA A 1 103 ? 16.797 -8.328 -9.906 1 96.81 103 ALA A C 1
ATOM 813 O O . ALA A 1 103 ? 17.938 -7.926 -10.156 1 96.81 103 ALA A O 1
ATOM 814 N N . HIS A 1 104 ? 16.375 -8.359 -8.711 1 96.19 104 HIS A N 1
ATOM 815 C CA . HIS A 1 104 ? 17.172 -7.977 -7.555 1 96.19 104 HIS A CA 1
ATOM 816 C C . HIS A 1 104 ? 17.156 -9.062 -6.484 1 96.19 104 HIS A C 1
ATOM 818 O O . HIS A 1 104 ? 16.094 -9.414 -5.969 1 96.19 104 HIS A O 1
ATOM 824 N N . ARG A 1 105 ? 18.312 -9.547 -6.117 1 95.62 105 ARG A N 1
ATOM 825 C CA . ARG A 1 105 ? 18.422 -10.633 -5.156 1 95.62 105 ARG A CA 1
ATOM 826 C C . ARG A 1 105 ? 17.766 -10.273 -3.832 1 95.62 105 ARG A C 1
ATOM 828 O O . ARG A 1 105 ? 17.062 -11.102 -3.24 1 95.62 105 ARG A O 1
ATOM 835 N N . ALA A 1 106 ? 18 -9.016 -3.391 1 95.56 106 ALA A N 1
ATOM 836 C CA . ALA A 1 106 ? 17.484 -8.586 -2.092 1 95.56 106 ALA A CA 1
ATOM 837 C C . ALA A 1 106 ? 15.961 -8.695 -2.039 1 95.56 106 ALA A C 1
ATOM 839 O O . ALA A 1 106 ? 15.398 -9.211 -1.064 1 95.56 106 ALA A O 1
ATOM 840 N N . ILE A 1 107 ? 15.289 -8.25 -3.119 1 97.62 107 ILE A N 1
ATOM 841 C CA . ILE A 1 107 ? 13.828 -8.258 -3.184 1 97.62 107 ILE A CA 1
ATOM 842 C C . ILE A 1 107 ? 13.328 -9.695 -3.26 1 97.62 107 ILE A C 1
ATOM 844 O O . ILE A 1 107 ? 12.438 -10.094 -2.504 1 97.62 107 ILE A O 1
ATOM 848 N N . LEU A 1 108 ? 13.945 -10.492 -4.113 1 97.19 108 LEU A N 1
ATOM 849 C CA . LEU A 1 108 ? 13.523 -11.883 -4.285 1 97.19 108 LEU A CA 1
ATOM 850 C C . LEU A 1 108 ? 13.719 -12.672 -2.992 1 97.19 108 LEU A C 1
ATOM 852 O O . LEU A 1 108 ? 12.828 -13.422 -2.582 1 97.19 108 LEU A O 1
ATOM 856 N N . ALA A 1 109 ? 14.852 -12.438 -2.32 1 96.31 109 ALA A N 1
ATOM 857 C CA . ALA A 1 109 ? 15.164 -13.148 -1.089 1 96.31 109 ALA A CA 1
ATOM 858 C C . ALA A 1 109 ? 14.219 -12.75 0.04 1 96.31 109 ALA A C 1
ATOM 860 O O . ALA A 1 109 ? 13.914 -13.555 0.92 1 96.31 109 ALA A O 1
ATOM 861 N N . SER A 1 110 ? 13.734 -11.531 0.008 1 96.81 110 SER A N 1
ATOM 862 C CA . SER A 1 110 ? 12.883 -11.016 1.075 1 96.81 110 SER A CA 1
ATOM 863 C C . SER A 1 110 ? 11.461 -11.562 0.956 1 96.81 110 SER A C 1
ATOM 865 O O . SER A 1 110 ? 10.727 -11.617 1.944 1 96.81 110 SER A O 1
ATOM 867 N N . ARG A 1 111 ? 11.086 -12 -0.246 1 97.31 111 ARG A N 1
ATOM 868 C CA . ARG A 1 111 ? 9.688 -12.336 -0.467 1 97.31 111 ARG A CA 1
ATOM 869 C C . ARG A 1 111 ? 9.523 -13.82 -0.773 1 97.31 111 ARG A C 1
ATOM 871 O O . ARG A 1 111 ? 8.406 -14.305 -0.955 1 97.31 111 ARG A O 1
ATOM 878 N N . SER A 1 112 ? 10.633 -14.57 -0.83 1 97.75 112 SER A N 1
ATOM 879 C CA . SER A 1 112 ? 10.602 -16 -1.095 1 97.75 112 SER A CA 1
ATOM 880 C C . SER A 1 112 ? 11.734 -16.719 -0.37 1 97.75 112 SER A C 1
ATOM 882 O O . SER A 1 112 ? 12.914 -16.531 -0.688 1 97.75 112 SER A O 1
ATOM 884 N N . PRO A 1 113 ? 11.445 -17.609 0.535 1 97.12 113 PRO A N 1
ATOM 885 C CA . PRO A 1 113 ? 12.5 -18.391 1.191 1 97.12 113 PRO A CA 1
ATOM 886 C C . PRO A 1 113 ? 13.297 -19.25 0.212 1 97.12 113 PRO A C 1
ATOM 888 O O . PRO A 1 113 ? 14.469 -19.547 0.458 1 97.12 113 PRO A O 1
ATOM 891 N N . VAL A 1 114 ? 12.688 -19.625 -0.822 1 97 114 VAL A N 1
ATOM 892 C CA . VAL A 1 114 ? 13.367 -20.438 -1.829 1 97 114 VAL A CA 1
ATOM 893 C C . VAL A 1 114 ? 14.43 -19.609 -2.539 1 97 114 VAL A C 1
ATOM 895 O O . VAL A 1 114 ? 15.578 -20.031 -2.662 1 97 114 VAL A O 1
ATOM 898 N N . PHE A 1 115 ? 14.055 -18.438 -2.982 1 95.56 115 PHE A N 1
ATOM 899 C CA . PHE A 1 115 ? 15.047 -17.547 -3.564 1 95.56 115 PHE A CA 1
ATOM 900 C C . PHE A 1 115 ? 16.141 -17.219 -2.553 1 95.56 115 PHE A C 1
ATOM 902 O O . PHE A 1 115 ? 17.328 -17.172 -2.9 1 95.56 115 PHE A O 1
ATOM 909 N N . LYS A 1 116 ? 15.703 -17 -1.318 1 95.12 116 LYS A N 1
ATOM 910 C CA . LYS A 1 116 ? 16.672 -16.703 -0.261 1 95.12 116 LYS A CA 1
ATOM 911 C C . LYS A 1 116 ? 17.719 -17.812 -0.144 1 95.12 116 LYS A C 1
ATOM 913 O O . LYS A 1 116 ? 18.906 -17.531 -0.136 1 95.12 116 LYS A O 1
ATOM 918 N N . ALA A 1 117 ? 17.266 -19 -0.099 1 93.94 117 ALA A N 1
ATOM 919 C CA . ALA A 1 117 ? 18.156 -20.156 0.016 1 93.94 117 ALA A CA 1
ATOM 920 C C . ALA A 1 117 ? 19.047 -20.281 -1.217 1 93.94 117 ALA A C 1
ATOM 922 O O . ALA A 1 117 ? 20.234 -20.625 -1.104 1 93.94 117 ALA A O 1
ATOM 923 N N . MET A 1 118 ? 18.5 -20 -2.332 1 91.38 118 MET A N 1
ATOM 924 C CA . MET A 1 118 ? 19.234 -20.078 -3.588 1 91.38 118 MET A CA 1
ATOM 925 C C . MET A 1 118 ? 20.438 -19.125 -3.584 1 91.38 118 MET A C 1
ATOM 927 O O . MET A 1 118 ? 21.531 -19.5 -4.02 1 91.38 118 MET A O 1
ATOM 931 N N . PHE A 1 119 ? 20.25 -17.969 -3.059 1 91.19 119 PHE A N 1
ATOM 932 C CA . PHE A 1 119 ? 21.297 -16.953 -3.086 1 91.19 119 PHE A CA 1
ATOM 933 C C . PHE A 1 119 ? 22.297 -17.172 -1.96 1 91.19 119 PHE A C 1
ATOM 935 O O . PHE A 1 119 ? 23.406 -16.656 -2 1 91.19 119 PHE A O 1
ATOM 942 N N . GLU A 1 120 ? 21.969 -17.828 -0.97 1 86.94 120 GLU A N 1
ATOM 943 C CA . GLU A 1 120 ? 22.875 -18.141 0.123 1 86.94 120 GLU A CA 1
ATOM 944 C C . GLU A 1 120 ? 23.797 -19.297 -0.239 1 86.94 120 GLU A C 1
ATOM 946 O O . GLU A 1 120 ? 24.938 -19.375 0.246 1 86.94 120 GLU A O 1
ATOM 951 N N . HIS A 1 121 ? 23.453 -20.203 -0.98 1 80.62 121 HIS A N 1
ATOM 952 C CA . HIS A 1 121 ? 24.219 -21.422 -1.256 1 80.62 121 HIS A CA 1
ATOM 953 C C . HIS A 1 121 ? 24.922 -21.328 -2.604 1 80.62 121 HIS A C 1
ATOM 955 O O . HIS A 1 121 ? 26.062 -21.781 -2.742 1 80.62 121 HIS A O 1
ATOM 961 N N . GLU A 1 122 ? 24.312 -20.922 -3.572 1 63.28 122 GLU A N 1
ATOM 962 C CA . GLU A 1 122 ? 24.812 -21.094 -4.93 1 63.28 122 GLU A CA 1
ATOM 963 C C . GLU A 1 122 ? 25.438 -19.797 -5.457 1 63.28 122 GLU A C 1
ATOM 965 O O . GLU A 1 122 ? 26.422 -19.844 -6.203 1 63.28 122 GLU A O 1
ATOM 970 N N . LEU A 1 123 ? 24.844 -18.641 -5.109 1 59.88 123 LEU A N 1
ATOM 971 C CA . LEU A 1 123 ? 25.188 -17.422 -5.832 1 59.88 123 LEU A CA 1
ATOM 972 C C . LEU A 1 123 ? 25.75 -16.375 -4.883 1 59.88 123 LEU A C 1
ATOM 974 O O . LEU A 1 123 ? 25.703 -15.18 -5.184 1 59.88 123 LEU A O 1
ATOM 978 N N . LYS A 1 124 ? 26.297 -16.828 -3.717 1 57.59 124 LYS A N 1
ATOM 979 C CA . LYS A 1 124 ? 26.703 -15.867 -2.705 1 57.59 124 LYS A CA 1
ATOM 980 C C . LYS A 1 124 ? 27.672 -14.836 -3.291 1 57.59 124 LYS A C 1
ATOM 982 O O . LYS A 1 124 ? 27.594 -13.648 -2.977 1 57.59 124 LYS A O 1
ATOM 987 N N . GLU A 1 125 ? 28.594 -15.336 -4.16 1 55.5 125 GLU A N 1
ATOM 988 C CA . GLU A 1 125 ? 29.719 -14.477 -4.543 1 55.5 125 GLU A CA 1
ATOM 989 C C . GLU A 1 125 ? 29.531 -13.938 -5.961 1 55.5 125 GLU A C 1
ATOM 991 O O . GLU A 1 125 ? 30.344 -13.141 -6.434 1 55.5 125 GLU A O 1
ATOM 996 N N . LYS A 1 126 ? 28.312 -14.359 -6.688 1 56.97 126 LYS A N 1
ATOM 997 C CA . LYS A 1 126 ? 28.344 -14 -8.102 1 56.97 126 LYS A CA 1
ATOM 998 C C . LYS A 1 126 ? 27.484 -12.773 -8.375 1 56.97 126 LYS A C 1
ATOM 1000 O O . LYS A 1 126 ? 26.297 -12.758 -8.055 1 56.97 126 LYS A O 1
ATOM 1005 N N . THR A 1 127 ? 28.031 -11.555 -8.586 1 57.91 127 THR A N 1
ATOM 1006 C CA . THR A 1 127 ? 27.422 -10.273 -8.922 1 57.91 127 THR A CA 1
ATOM 1007 C C . THR A 1 127 ? 26.422 -10.43 -10.07 1 57.91 127 THR A C 1
ATOM 1009 O O . THR A 1 127 ? 25.422 -9.711 -10.141 1 57.91 127 THR A O 1
ATOM 1012 N N . CYS A 1 128 ? 26.656 -11.422 -10.969 1 62.38 128 CYS A N 1
ATOM 1013 C CA . CYS A 1 128 ? 25.781 -11.516 -12.133 1 62.38 128 CYS A CA 1
ATOM 1014 C C . CYS A 1 128 ? 25.281 -12.945 -12.328 1 62.38 128 CYS A C 1
ATOM 1016 O O . CYS A 1 128 ? 25.719 -13.633 -13.25 1 62.38 128 CYS A O 1
ATOM 1018 N N . ALA A 1 129 ? 24.406 -13.219 -11.375 1 81.38 129 ALA A N 1
ATOM 1019 C CA . ALA A 1 129 ? 23.891 -14.586 -11.391 1 81.38 129 ALA A CA 1
ATOM 1020 C C . ALA A 1 129 ? 22.672 -14.711 -12.305 1 81.38 129 ALA A C 1
ATOM 1022 O O . ALA A 1 129 ? 21.953 -13.734 -12.531 1 81.38 129 ALA A O 1
ATOM 1023 N N . VAL A 1 130 ? 22.75 -15.789 -13.047 1 90.75 130 VAL A N 1
ATOM 1024 C CA . VAL A 1 130 ? 21.609 -16.125 -13.891 1 90.75 130 VAL A CA 1
ATOM 1025 C C . VAL A 1 130 ? 20.859 -17.312 -13.289 1 90.75 130 VAL A C 1
ATOM 1027 O O . VAL A 1 130 ? 21.469 -18.312 -12.898 1 90.75 130 VAL A O 1
ATOM 1030 N N . ILE A 1 131 ? 19.594 -17.141 -13.117 1 92.5 131 ILE A N 1
ATOM 1031 C CA . ILE A 1 131 ? 18.719 -18.234 -12.703 1 92.5 131 ILE A CA 1
ATOM 1032 C C . ILE A 1 131 ? 17.891 -18.703 -13.906 1 92.5 131 ILE A C 1
ATOM 1034 O O . ILE A 1 131 ? 17.109 -17.953 -14.477 1 92.5 131 ILE A O 1
ATOM 1038 N N . ARG A 1 132 ? 18.047 -19.922 -14.273 1 93.19 132 ARG A N 1
ATOM 1039 C CA . ARG A 1 132 ? 17.297 -20.484 -15.383 1 93.19 132 ARG A CA 1
ATOM 1040 C C . ARG A 1 132 ? 16.062 -21.219 -14.891 1 93.19 132 ARG A C 1
ATOM 1042 O O . ARG A 1 132 ? 16.156 -22.109 -14.031 1 93.19 132 ARG A O 1
ATOM 1049 N N . VAL A 1 133 ? 14.977 -20.766 -15.398 1 94.31 133 VAL A N 1
ATOM 1050 C CA . VAL A 1 133 ? 13.695 -21.344 -15.031 1 94.31 133 VAL A CA 1
ATOM 1051 C C . VAL A 1 133 ? 13.039 -21.969 -16.266 1 94.31 133 VAL A C 1
ATOM 1053 O O . VAL A 1 133 ? 12.547 -21.25 -17.141 1 94.31 133 VAL A O 1
ATOM 1056 N N . ALA A 1 134 ? 12.914 -23.266 -16.328 1 91.12 134 ALA A N 1
ATOM 1057 C CA . ALA A 1 134 ? 12.445 -23.953 -17.531 1 91.12 134 ALA A CA 1
ATOM 1058 C C . ALA A 1 134 ? 10.984 -24.375 -17.375 1 91.12 134 ALA A C 1
ATOM 1060 O O . ALA A 1 134 ? 10.273 -24.531 -18.375 1 91.12 134 ALA A O 1
ATOM 1061 N N . ASP A 1 135 ? 10.508 -24.484 -16.234 1 92.12 135 ASP A N 1
ATOM 1062 C CA . ASP A 1 135 ? 9.227 -25.156 -16.016 1 92.12 135 ASP A CA 1
ATOM 1063 C C . ASP A 1 135 ? 8.117 -24.141 -15.766 1 92.12 135 ASP A C 1
ATOM 1065 O O . ASP A 1 135 ? 6.992 -24.516 -15.422 1 92.12 135 ASP A O 1
ATOM 1069 N N . VAL A 1 136 ? 8.398 -22.859 -15.867 1 94.88 136 VAL A N 1
ATOM 1070 C CA . VAL A 1 136 ? 7.398 -21.797 -15.688 1 94.88 136 VAL A CA 1
ATOM 1071 C C . VAL A 1 136 ? 7.281 -20.984 -16.969 1 94.88 136 VAL A C 1
ATOM 1073 O O . VAL A 1 136 ? 8.281 -20.438 -17.453 1 94.88 136 VAL A O 1
ATOM 1076 N N . PRO A 1 137 ? 6.082 -20.906 -17.5 1 94.94 137 PRO A N 1
ATOM 1077 C CA . PRO A 1 137 ? 5.914 -20.062 -18.672 1 94.94 137 PRO A CA 1
ATOM 1078 C C . PRO A 1 137 ? 6.273 -18.594 -18.391 1 94.94 137 PRO A C 1
ATOM 1080 O O . PRO A 1 137 ? 6.062 -18.109 -17.281 1 94.94 137 PRO A O 1
ATOM 1083 N N . THR A 1 138 ? 6.652 -17.875 -19.453 1 94.94 138 THR A N 1
ATOM 1084 C CA . THR A 1 138 ? 7.164 -16.516 -19.344 1 94.94 138 THR A CA 1
ATOM 1085 C C . THR A 1 138 ? 6.105 -15.586 -18.75 1 94.94 138 THR A C 1
ATOM 1087 O O . THR A 1 138 ? 6.383 -14.828 -17.828 1 94.94 138 THR A O 1
ATOM 1090 N N . PRO A 1 139 ? 4.828 -15.664 -19.234 1 95.25 139 PRO A N 1
ATOM 1091 C CA . PRO A 1 139 ? 3.828 -14.75 -18.672 1 95.25 139 PRO A CA 1
ATOM 1092 C C . PRO A 1 139 ? 3.592 -14.984 -17.188 1 95.25 139 PRO A C 1
ATOM 1094 O O . PRO A 1 139 ? 3.406 -14.023 -16.438 1 95.25 139 PRO A O 1
ATOM 1097 N N . ALA A 1 140 ? 3.656 -16.203 -16.734 1 96.88 140 ALA A N 1
ATOM 1098 C CA . ALA A 1 140 ? 3.473 -16.531 -15.312 1 96.88 140 ALA A CA 1
ATOM 1099 C C . ALA A 1 140 ? 4.652 -16.031 -14.484 1 96.88 140 ALA A C 1
ATOM 1101 O O . ALA A 1 140 ? 4.465 -15.508 -13.383 1 96.88 140 ALA A O 1
ATOM 1102 N N . MET A 1 141 ? 5.805 -16.172 -15.039 1 97.25 141 MET A N 1
ATOM 1103 C CA . MET A 1 141 ? 6.992 -15.711 -14.328 1 97.25 141 MET A CA 1
ATOM 1104 C C . MET A 1 141 ? 6.984 -14.195 -14.18 1 97.25 141 MET A C 1
ATOM 1106 O O . MET A 1 141 ? 7.277 -13.664 -13.109 1 97.25 141 MET A O 1
ATOM 1110 N N . ARG A 1 142 ? 6.621 -13.539 -15.266 1 96.38 142 ARG A N 1
ATOM 1111 C CA . ARG A 1 142 ? 6.543 -12.078 -15.219 1 96.38 142 ARG A CA 1
ATOM 1112 C C . ARG A 1 142 ? 5.52 -11.625 -14.18 1 96.38 142 ARG A C 1
ATOM 1114 O O . ARG A 1 142 ? 5.766 -10.68 -13.43 1 96.38 142 ARG A O 1
ATOM 1121 N N . ALA A 1 143 ? 4.387 -12.312 -14.148 1 97.81 143 ALA A N 1
ATOM 1122 C CA . ALA A 1 143 ? 3.352 -11.992 -13.172 1 97.81 143 ALA A CA 1
ATOM 1123 C C . ALA A 1 143 ? 3.846 -12.25 -11.75 1 97.81 143 ALA A C 1
ATOM 1125 O O . ALA A 1 143 ? 3.555 -11.477 -10.836 1 97.81 143 ALA A O 1
ATOM 1126 N N . LEU A 1 144 ? 4.559 -13.344 -11.586 1 98.44 144 LEU A N 1
ATOM 1127 C CA . LEU A 1 144 ? 5.113 -13.688 -10.273 1 98.44 144 LEU A CA 1
ATOM 1128 C C . LEU A 1 144 ? 6.086 -12.609 -9.805 1 98.44 144 LEU A C 1
ATOM 1130 O O . LEU A 1 144 ? 5.996 -12.141 -8.664 1 98.44 144 LEU A O 1
ATOM 1134 N N . LEU A 1 145 ? 6.98 -12.172 -10.672 1 98.19 145 LEU A N 1
ATOM 1135 C CA . LEU A 1 145 ? 7.961 -11.148 -10.328 1 98.19 145 LEU A CA 1
ATOM 1136 C C . LEU A 1 145 ? 7.277 -9.828 -10.008 1 98.19 145 LEU A C 1
ATOM 1138 O O . LEU A 1 145 ? 7.625 -9.156 -9.031 1 98.19 145 LEU A O 1
ATOM 1142 N N . LEU A 1 146 ? 6.348 -9.484 -10.852 1 97.75 146 LEU A N 1
ATOM 1143 C CA . LEU A 1 146 ? 5.602 -8.258 -10.602 1 97.75 146 LEU A CA 1
ATOM 1144 C C . LEU A 1 146 ? 4.949 -8.297 -9.219 1 97.75 146 LEU A C 1
ATOM 1146 O O . LEU A 1 146 ? 4.996 -7.309 -8.484 1 97.75 146 LEU A O 1
ATOM 1150 N N . TYR A 1 147 ? 4.402 -9.438 -8.852 1 98 147 TYR A N 1
ATOM 1151 C CA . TYR A 1 147 ? 3.75 -9.586 -7.551 1 98 147 TYR A CA 1
ATOM 1152 C C . TYR A 1 147 ? 4.762 -9.461 -6.418 1 98 147 TYR A C 1
ATOM 1154 O O . TYR A 1 147 ? 4.477 -8.828 -5.395 1 98 147 TYR A O 1
ATOM 1162 N N . ILE A 1 148 ? 5.836 -10.039 -6.582 1 98 148 ILE A N 1
ATOM 1163 C CA . ILE A 1 148 ? 6.891 -9.977 -5.574 1 98 148 ILE A CA 1
ATOM 1164 C C . ILE A 1 148 ? 7.27 -8.523 -5.309 1 98 148 ILE A C 1
ATOM 1166 O O . ILE A 1 148 ? 7.434 -8.117 -4.152 1 98 148 ILE A O 1
ATOM 1170 N N . TYR A 1 149 ? 7.348 -7.715 -6.332 1 97.94 149 TYR A N 1
ATOM 1171 C CA . TYR A 1 149 ? 7.832 -6.348 -6.219 1 97.94 149 TYR A CA 1
ATOM 1172 C C . TYR A 1 149 ? 6.738 -5.422 -5.695 1 97.94 149 TYR A C 1
ATOM 1174 O O . TYR A 1 149 ? 7.027 -4.438 -5.012 1 97.94 149 TYR A O 1
ATOM 1182 N N . THR A 1 150 ? 5.465 -5.738 -6.062 1 97 150 THR A N 1
ATOM 1183 C CA . THR A 1 150 ? 4.473 -4.688 -5.879 1 97 150 THR A CA 1
ATOM 1184 C C . THR A 1 150 ? 3.287 -5.195 -5.066 1 97 150 THR A C 1
ATOM 1186 O O . THR A 1 150 ? 2.486 -4.406 -4.562 1 97 150 THR A O 1
ATOM 1189 N N . GLY A 1 151 ? 3.133 -6.488 -4.977 1 94.69 151 GLY A N 1
ATOM 1190 C CA . GLY A 1 151 ? 1.939 -7.039 -4.355 1 94.69 151 GLY A CA 1
ATOM 1191 C C . GLY A 1 151 ? 0.721 -6.992 -5.258 1 94.69 151 GLY A C 1
ATOM 1192 O O . GLY A 1 151 ? -0.368 -7.414 -4.863 1 94.69 151 GLY A O 1
ATOM 1193 N N . ASP A 1 152 ? 0.896 -6.543 -6.441 1 92.19 152 ASP A N 1
ATOM 1194 C CA . ASP A 1 152 ? -0.215 -6.414 -7.379 1 92.19 152 ASP A CA 1
ATOM 1195 C C . ASP A 1 152 ? -0.346 -7.66 -8.25 1 92.19 152 ASP A C 1
ATOM 1197 O O . ASP A 1 152 ? 0.65 -8.172 -8.766 1 92.19 152 ASP A O 1
ATOM 1201 N N . HIS A 1 153 ? -1.531 -8.078 -8.305 1 90.88 153 HIS A N 1
ATOM 1202 C CA . HIS A 1 153 ? -1.757 -9.25 -9.141 1 90.88 153 HIS A CA 1
ATOM 1203 C C . HIS A 1 153 ? -2.08 -8.852 -10.578 1 90.88 153 HIS A C 1
ATOM 1205 O O . HIS A 1 153 ? -2.744 -7.84 -10.812 1 90.88 153 HIS A O 1
ATOM 1211 N N . ASP A 1 154 ? -1.602 -9.531 -11.453 1 92.56 154 ASP A N 1
ATOM 1212 C CA . ASP A 1 154 ? -1.901 -9.383 -12.867 1 92.56 154 ASP A CA 1
ATOM 1213 C C . ASP A 1 154 ? -3.133 -10.195 -13.258 1 92.56 154 ASP A C 1
ATOM 1215 O O . ASP A 1 154 ? -3.043 -11.406 -13.469 1 92.56 154 ASP A O 1
ATOM 1219 N N . THR A 1 155 ? -4.207 -9.5 -13.445 1 93.75 155 THR A N 1
ATOM 1220 C CA . THR A 1 155 ? -5.488 -10.164 -13.672 1 93.75 155 THR A CA 1
ATOM 1221 C C . THR A 1 155 ? -5.461 -10.961 -14.977 1 93.75 155 THR A C 1
ATOM 1223 O O . THR A 1 155 ? -6.039 -12.047 -15.062 1 93.75 155 THR A O 1
ATOM 1226 N N . LYS A 1 156 ? -4.836 -10.391 -15.961 1 95.19 156 LYS A N 1
ATOM 1227 C CA . LYS A 1 156 ? -4.746 -11.094 -17.234 1 95.19 156 LYS A CA 1
ATOM 1228 C C . LYS A 1 156 ? -3.945 -12.383 -17.109 1 95.19 156 LYS A C 1
ATOM 1230 O O . LYS A 1 156 ? -4.363 -13.43 -17.594 1 95.19 156 LYS A O 1
ATOM 1235 N N . ALA A 1 157 ? -2.854 -12.281 -16.453 1 95.06 157 ALA A N 1
ATOM 1236 C CA . ALA A 1 157 ? -2.033 -13.469 -16.234 1 95.06 157 ALA A CA 1
ATOM 1237 C C . ALA A 1 157 ? -2.777 -14.508 -15.398 1 95.06 157 ALA A C 1
ATOM 1239 O O . ALA A 1 157 ? -2.668 -15.711 -15.641 1 95.06 157 ALA A O 1
ATOM 1240 N N . LEU A 1 158 ? -3.555 -14.062 -14.461 1 95.69 158 LEU A N 1
ATOM 1241 C CA . LEU A 1 158 ? -4.336 -14.961 -13.609 1 95.69 158 LEU A CA 1
ATOM 1242 C C . LEU A 1 158 ? -5.387 -15.695 -14.438 1 95.69 158 LEU A C 1
ATOM 1244 O O . LEU A 1 158 ? -5.605 -16.891 -14.234 1 95.69 158 LEU A O 1
ATOM 1248 N N . GLN A 1 159 ? -5.949 -14.984 -15.312 1 95.06 159 GLN A N 1
ATOM 1249 C CA . GLN A 1 159 ? -7.012 -15.57 -16.125 1 95.06 159 GLN A CA 1
ATOM 1250 C C . GLN A 1 159 ? -6.445 -16.547 -17.141 1 95.06 159 GLN A C 1
ATOM 1252 O O . GLN A 1 159 ? -7.02 -17.609 -17.375 1 95.06 159 GLN A O 1
ATOM 1257 N N . GLU A 1 160 ? -5.293 -16.234 -17.703 1 96.31 160 GLU A N 1
ATOM 1258 C CA . GLU A 1 160 ? -4.766 -17 -18.828 1 96.31 160 GLU A CA 1
ATOM 1259 C C . GLU A 1 160 ? -3.783 -18.062 -18.359 1 96.31 160 GLU A C 1
ATOM 1261 O O . GLU A 1 160 ? -3.641 -19.109 -18.984 1 96.31 160 GLU A O 1
ATOM 1266 N N . HIS A 1 161 ? -3.17 -17.781 -17.234 1 96.38 161 HIS A N 1
ATOM 1267 C CA . HIS A 1 161 ? -2.1 -18.656 -16.781 1 96.38 161 HIS A CA 1
ATOM 1268 C C . HIS A 1 161 ? -2.221 -18.938 -15.289 1 96.38 161 HIS A C 1
ATOM 1270 O O . HIS A 1 161 ? -1.21 -19.062 -14.594 1 96.38 161 HIS A O 1
ATOM 1276 N N . GLY A 1 162 ? -3.445 -19.016 -14.82 1 97.19 162 GLY A N 1
ATOM 1277 C CA . GLY A 1 162 ? -3.707 -19.141 -13.391 1 97.19 162 GLY A CA 1
ATOM 1278 C C . GLY A 1 162 ? -3.027 -20.344 -12.766 1 97.19 162 GLY A C 1
ATOM 1279 O O . GLY A 1 162 ? -2.391 -20.219 -11.719 1 97.19 162 GLY A O 1
ATOM 1280 N N . MET A 1 163 ? -3.127 -21.484 -13.422 1 96.69 163 MET A N 1
ATOM 1281 C CA . MET A 1 163 ? -2.561 -22.719 -12.867 1 96.69 163 MET A CA 1
ATOM 1282 C C . MET A 1 163 ? -1.036 -22.656 -12.875 1 96.69 163 MET A C 1
ATOM 1284 O O . MET A 1 163 ? -0.39 -23.094 -11.922 1 96.69 163 MET A O 1
ATOM 1288 N N . ALA A 1 164 ? -0.485 -22.156 -13.914 1 97.19 164 ALA A N 1
ATOM 1289 C CA . ALA A 1 164 ? 0.967 -22.016 -14 1 97.19 164 ALA A CA 1
ATOM 1290 C C . ALA A 1 164 ? 1.489 -21.062 -12.922 1 97.19 164 ALA A C 1
ATOM 1292 O O . ALA A 1 164 ? 2.531 -21.312 -12.312 1 97.19 164 ALA A O 1
ATOM 1293 N N . LEU A 1 165 ? 0.776 -19.969 -12.742 1 98.06 165 LEU A N 1
ATOM 1294 C CA . LEU A 1 165 ? 1.149 -19.016 -11.711 1 98.06 165 LEU A CA 1
ATOM 1295 C C . LEU A 1 165 ? 1.025 -19.625 -10.32 1 98.06 165 LEU A C 1
ATOM 1297 O O . LEU A 1 165 ? 1.878 -19.406 -9.453 1 98.06 165 LEU A O 1
ATOM 1301 N N . LEU A 1 166 ? -0.015 -20.406 -10.125 1 98.5 166 LEU A N 1
ATOM 1302 C CA . LEU A 1 166 ? -0.199 -21.125 -8.875 1 98.5 166 LEU A CA 1
ATOM 1303 C C . LEU A 1 166 ? 0.97 -22.062 -8.617 1 98.5 166 LEU A C 1
ATOM 1305 O O . LEU A 1 166 ? 1.516 -22.094 -7.508 1 98.5 166 LEU A O 1
ATOM 1309 N N . ALA A 1 167 ? 1.349 -22.766 -9.602 1 97.88 167 ALA A N 1
ATOM 1310 C CA . ALA A 1 167 ? 2.473 -23.688 -9.5 1 97.88 167 ALA A CA 1
ATOM 1311 C C . ALA A 1 167 ? 3.764 -22.953 -9.156 1 97.88 167 ALA A C 1
ATOM 1313 O O . ALA A 1 167 ? 4.539 -23.406 -8.312 1 97.88 167 ALA A O 1
ATOM 1314 N N . ALA A 1 168 ? 3.973 -21.875 -9.797 1 98.06 168 ALA A N 1
ATOM 1315 C CA . ALA A 1 168 ? 5.164 -21.078 -9.547 1 98.06 168 ALA A CA 1
ATOM 1316 C C . ALA A 1 168 ? 5.164 -20.516 -8.125 1 98.06 168 ALA A C 1
ATOM 1318 O O . ALA A 1 168 ? 6.184 -20.562 -7.438 1 98.06 168 ALA A O 1
ATOM 1319 N N . ALA A 1 169 ? 4.008 -19.969 -7.727 1 98.44 169 ALA A N 1
ATOM 1320 C CA . ALA A 1 169 ? 3.881 -19.438 -6.367 1 98.44 169 ALA A CA 1
ATOM 1321 C C . ALA A 1 169 ? 4.168 -20.531 -5.336 1 98.44 169 ALA A C 1
ATOM 1323 O O . ALA A 1 169 ? 4.77 -20.25 -4.293 1 98.44 169 ALA A O 1
ATOM 1324 N N . HIS A 1 170 ? 3.713 -21.719 -5.617 1 98.19 170 HIS A N 1
ATOM 1325 C CA . HIS A 1 170 ? 3.992 -22.875 -4.766 1 98.19 170 HIS A CA 1
ATOM 1326 C C . HIS A 1 170 ? 5.48 -23.219 -4.766 1 98.19 170 HIS A C 1
ATOM 1328 O O . HIS A 1 170 ? 6.086 -23.375 -3.705 1 98.19 170 HIS A O 1
ATOM 1334 N N . LYS A 1 171 ? 6.078 -23.281 -5.891 1 97.75 171 LYS A N 1
ATOM 1335 C CA . LYS A 1 171 ? 7.48 -23.641 -6.07 1 97.75 171 LYS A CA 1
ATOM 1336 C C . LYS A 1 171 ? 8.391 -22.688 -5.305 1 97.75 171 LYS A C 1
ATOM 1338 O O . LYS A 1 171 ? 9.352 -23.125 -4.656 1 97.75 171 LYS A O 1
ATOM 1343 N N . TYR A 1 172 ? 8.078 -21.438 -5.383 1 97.94 172 TYR A N 1
ATOM 1344 C CA . TYR A 1 172 ? 8.961 -20.438 -4.797 1 97.94 172 TYR A CA 1
ATOM 1345 C C . TYR A 1 172 ? 8.453 -20 -3.422 1 97.94 172 TYR A C 1
ATOM 1347 O O . TYR A 1 172 ? 8.969 -19.047 -2.842 1 97.94 172 TYR A O 1
ATOM 1355 N N . ASP A 1 173 ? 7.414 -20.672 -2.922 1 98.19 173 ASP A N 1
ATOM 1356 C CA . ASP A 1 173 ? 6.883 -20.516 -1.57 1 98.19 173 ASP A CA 1
ATOM 1357 C C . ASP A 1 173 ? 6.469 -19.062 -1.306 1 98.19 173 ASP A C 1
ATOM 1359 O O . ASP A 1 173 ? 6.965 -18.438 -0.373 1 98.19 173 ASP A O 1
ATOM 1363 N N . ILE A 1 174 ? 5.559 -18.609 -2.053 1 97.75 174 ILE A N 1
ATOM 1364 C CA . ILE A 1 174 ? 4.922 -17.297 -1.885 1 97.75 174 ILE A CA 1
ATOM 1365 C C . ILE A 1 174 ? 3.441 -17.484 -1.551 1 97.75 174 ILE A C 1
ATOM 1367 O O . ILE A 1 174 ? 2.582 -17.375 -2.428 1 97.75 174 ILE A O 1
ATOM 1371 N N . PRO A 1 175 ? 3.156 -17.625 -0.299 1 96.69 175 PRO A N 1
ATOM 1372 C CA . PRO A 1 175 ? 1.83 -18.094 0.107 1 96.69 175 PRO A CA 1
ATOM 1373 C C . PRO A 1 175 ? 0.725 -17.094 -0.221 1 96.69 175 PRO A C 1
ATOM 1375 O O . PRO A 1 175 ? -0.403 -17.5 -0.525 1 96.69 175 PRO A O 1
ATOM 1378 N N . ASP A 1 176 ? 1.018 -15.836 -0.101 1 95 176 ASP A N 1
ATOM 1379 C CA . ASP A 1 176 ? -0.031 -14.859 -0.39 1 95 176 ASP A CA 1
ATOM 1380 C C . ASP A 1 176 ? -0.434 -14.906 -1.862 1 95 176 ASP A C 1
ATOM 1382 O O . ASP A 1 176 ? -1.622 -14.875 -2.188 1 95 176 ASP A O 1
ATOM 1386 N N . LEU A 1 177 ? 0.513 -14.969 -2.691 1 96.94 177 LEU A N 1
ATOM 1387 C CA . LEU A 1 177 ? 0.207 -15.094 -4.113 1 96.94 177 LEU A CA 1
ATOM 1388 C C . LEU A 1 177 ? -0.503 -16.422 -4.398 1 96.94 177 LEU A C 1
ATOM 1390 O O . LEU A 1 177 ? -1.433 -16.469 -5.207 1 96.94 177 LEU A O 1
ATOM 1394 N N . LYS A 1 178 ? -0.024 -17.469 -3.781 1 97.75 178 LYS A N 1
ATOM 1395 C CA . LYS A 1 178 ? -0.662 -18.766 -3.982 1 97.75 178 LYS A CA 1
ATOM 1396 C C . LYS A 1 178 ? -2.15 -18.703 -3.652 1 97.75 178 LYS A C 1
ATOM 1398 O O . LYS A 1 178 ? -2.979 -19.234 -4.398 1 97.75 178 LYS A O 1
ATOM 1403 N N . ARG A 1 179 ? -2.463 -18.062 -2.643 1 96.44 179 ARG A N 1
ATOM 1404 C CA . ARG A 1 179 ? -3.859 -17.938 -2.24 1 96.44 179 ARG A CA 1
ATOM 1405 C C . ARG A 1 179 ? -4.664 -17.172 -3.293 1 96.44 179 ARG A C 1
ATOM 1407 O O . ARG A 1 179 ? -5.789 -17.562 -3.619 1 96.44 179 ARG A O 1
ATOM 1414 N N . VAL A 1 180 ? -4.066 -16.094 -3.74 1 95.5 180 VAL A N 1
ATOM 1415 C CA . VAL A 1 180 ? -4.719 -15.32 -4.781 1 95.5 180 VAL A CA 1
ATOM 1416 C C . VAL A 1 180 ? -4.992 -16.203 -6 1 95.5 180 VAL A C 1
ATOM 1418 O O . VAL A 1 180 ? -6.098 -16.203 -6.543 1 95.5 180 VAL A O 1
ATOM 1421 N N . CYS A 1 181 ? -4.051 -16.953 -6.359 1 97.88 181 CYS A N 1
ATOM 1422 C CA . CYS A 1 181 ? -4.168 -17.828 -7.527 1 97.88 181 CYS A CA 1
ATOM 1423 C C . CYS A 1 181 ? -5.207 -18.906 -7.293 1 97.88 181 CYS A C 1
ATOM 1425 O O . CYS A 1 181 ? -5.984 -19.234 -8.188 1 97.88 181 CYS A O 1
ATOM 1427 N N . GLU A 1 182 ? -5.18 -19.469 -6.113 1 97.88 182 GLU A N 1
ATOM 1428 C CA . GLU A 1 182 ? -6.152 -20.516 -5.801 1 97.88 182 GLU A CA 1
ATOM 1429 C C . GLU A 1 182 ? -7.582 -20 -5.957 1 97.88 182 GLU A C 1
ATOM 1431 O O . GLU A 1 182 ? -8.438 -20.688 -6.512 1 97.88 182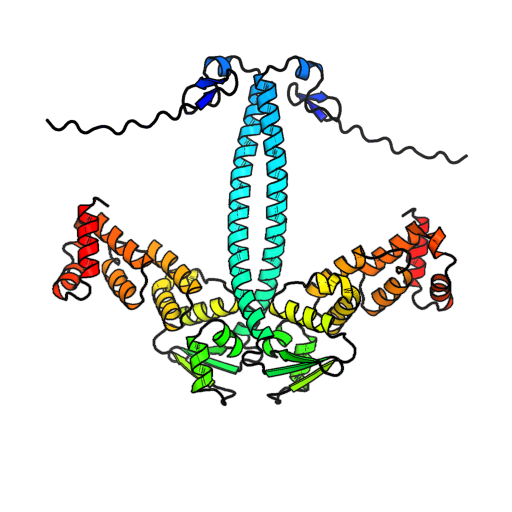 GLU A O 1
ATOM 1436 N N . THR A 1 183 ? -7.777 -18.859 -5.457 1 96.19 183 THR A N 1
ATOM 1437 C CA . THR A 1 183 ? -9.109 -18.266 -5.555 1 96.19 183 THR A CA 1
ATOM 1438 C C . THR A 1 183 ? -9.508 -18.078 -7.016 1 96.19 183 THR A C 1
ATOM 1440 O O . THR A 1 183 ? -10.625 -18.422 -7.406 1 96.19 183 THR A O 1
ATOM 1443 N N . ALA A 1 184 ? -8.641 -17.547 -7.789 1 96.44 184 ALA A N 1
ATOM 1444 C CA . ALA A 1 184 ? -8.922 -17.312 -9.203 1 96.44 184 ALA A CA 1
ATOM 1445 C C . ALA A 1 184 ? -9.164 -18.625 -9.945 1 96.44 184 ALA A C 1
ATOM 1447 O O . ALA A 1 184 ? -10.156 -18.766 -10.664 1 96.44 184 ALA A O 1
ATOM 1448 N N . VAL A 1 185 ? -8.289 -19.562 -9.75 1 98 185 VAL A N 1
ATOM 1449 C CA . VAL A 1 185 ? -8.375 -20.844 -10.445 1 98 185 VAL A CA 1
ATOM 1450 C C . VAL A 1 185 ? -9.641 -21.578 -10.031 1 98 185 VAL A C 1
ATOM 1452 O O . VAL A 1 185 ? -10.328 -22.172 -10.875 1 98 185 VAL A O 1
ATOM 1455 N N . ALA A 1 186 ? -9.945 -21.531 -8.766 1 97.75 186 ALA A N 1
ATOM 1456 C CA . ALA A 1 186 ? -11.148 -22.188 -8.258 1 97.75 186 ALA A CA 1
ATOM 1457 C C . ALA A 1 186 ? -12.398 -21.641 -8.938 1 97.75 186 ALA A C 1
ATOM 1459 O O . ALA A 1 186 ? -13.328 -22.391 -9.234 1 97.75 186 ALA A O 1
ATOM 1460 N N . SER A 1 187 ? -12.367 -20.359 -9.125 1 96.75 187 SER A N 1
ATOM 1461 C CA . SER A 1 187 ? -13.539 -19.719 -9.711 1 96.75 187 SER A CA 1
ATOM 1462 C C . SER A 1 187 ? -13.688 -20.078 -11.188 1 96.75 187 SER A C 1
ATOM 1464 O O . SER A 1 187 ? -14.742 -19.844 -11.781 1 96.75 187 SER A O 1
ATOM 1466 N N . MET A 1 188 ? -12.711 -20.719 -11.781 1 96.12 188 MET A N 1
ATOM 1467 C CA . MET A 1 188 ? -12.719 -21 -13.211 1 96.12 188 MET A CA 1
ATOM 1468 C C . MET A 1 188 ? -12.914 -22.5 -13.461 1 96.12 188 MET A C 1
ATOM 1470 O O . MET A 1 188 ? -12.859 -22.953 -14.609 1 96.12 188 MET A O 1
ATOM 1474 N N . VAL A 1 189 ? -13.172 -23.203 -12.406 1 96.94 189 VAL A N 1
ATOM 1475 C CA . VAL A 1 189 ? -13.359 -24.656 -12.539 1 96.94 189 VAL A CA 1
ATOM 1476 C C . VAL A 1 189 ? -14.711 -24.938 -13.203 1 96.94 189 VAL A C 1
ATOM 1478 O O . VAL A 1 189 ? -15.742 -24.406 -12.773 1 96.94 189 VAL A O 1
ATOM 1481 N N . LEU A 1 190 ? -14.672 -25.656 -14.234 1 94.81 190 LEU A N 1
ATOM 1482 C CA . LEU A 1 190 ? -15.836 -26.109 -14.984 1 94.81 190 LEU A CA 1
ATOM 1483 C C . LEU A 1 190 ? -15.812 -27.625 -15.156 1 94.81 190 LEU A C 1
ATOM 1485 O O . LEU A 1 190 ? -14.766 -28.25 -14.977 1 94.81 190 LEU A O 1
ATOM 1489 N N . PRO A 1 191 ? -16.922 -28.234 -15.523 1 92.88 191 PRO A N 1
ATOM 1490 C CA . PRO A 1 191 ? -16.984 -29.703 -15.617 1 92.88 191 PRO A CA 1
ATOM 1491 C C . PRO A 1 191 ? -15.953 -30.266 -16.578 1 92.88 191 PRO A C 1
ATOM 1493 O O . PRO A 1 191 ? -15.359 -31.312 -16.312 1 92.88 191 PRO A O 1
ATOM 1496 N N . PHE A 1 192 ? -15.633 -29.625 -17.656 1 91.25 192 PHE A N 1
ATOM 1497 C CA . PHE A 1 192 ? -14.789 -30.203 -18.703 1 91.25 192 PHE A CA 1
ATOM 1498 C C . PHE A 1 192 ? -13.32 -30.125 -18.312 1 91.25 192 PHE A C 1
ATOM 1500 O O . PHE A 1 192 ? -12.477 -30.812 -18.891 1 91.25 192 PHE A O 1
ATOM 1507 N N . ASN A 1 193 ? -12.953 -29.312 -17.297 1 93.56 193 ASN A N 1
ATOM 1508 C CA . ASN A 1 193 ? -11.547 -29.219 -16.906 1 93.56 193 ASN A CA 1
ATOM 1509 C C . ASN A 1 193 ? -11.328 -29.656 -15.469 1 93.56 193 ASN A C 1
ATOM 1511 O O . ASN A 1 193 ? -10.195 -29.688 -14.984 1 93.56 193 ASN A O 1
ATOM 1515 N N . ALA A 1 194 ? -12.375 -30.062 -14.734 1 93.94 194 ALA A N 1
ATOM 1516 C CA . ALA A 1 194 ? -12.359 -30.312 -13.297 1 93.94 194 ALA A CA 1
ATOM 1517 C C . ALA A 1 194 ? -11.398 -31.453 -12.938 1 93.94 194 ALA A C 1
ATOM 1519 O O . ALA A 1 194 ? -10.641 -31.344 -11.977 1 93.94 194 ALA A O 1
ATOM 1520 N N . LEU A 1 195 ? -11.43 -32.469 -13.719 1 90.44 195 LEU A N 1
ATOM 1521 C CA . LEU A 1 195 ? -10.602 -33.625 -13.391 1 90.44 195 LEU A CA 1
ATOM 1522 C C . LEU A 1 195 ? -9.125 -33.312 -13.594 1 90.44 195 LEU A C 1
ATOM 1524 O O . LEU A 1 195 ? -8.289 -33.656 -12.75 1 90.44 195 LEU A O 1
ATOM 1528 N N . GLU A 1 196 ? -8.766 -32.719 -14.688 1 90.38 196 GLU A N 1
ATOM 1529 C CA . GLU A 1 196 ? -7.387 -32.312 -14.938 1 90.38 196 GLU A CA 1
ATOM 1530 C C . GLU A 1 196 ? -6.898 -31.328 -13.875 1 90.38 196 GLU A C 1
ATOM 1532 O O . GLU A 1 196 ? -5.781 -31.453 -13.367 1 90.38 196 GLU A O 1
ATOM 1537 N N . THR A 1 197 ? -7.746 -30.406 -13.555 1 95.19 197 THR A N 1
ATOM 1538 C CA . THR A 1 197 ? -7.418 -29.391 -12.547 1 95.19 197 THR A CA 1
ATOM 1539 C C . THR A 1 197 ? -7.223 -30.047 -11.188 1 95.19 197 THR A C 1
ATOM 1541 O O . THR A 1 197 ? -6.352 -29.641 -10.414 1 95.19 197 THR A O 1
ATOM 1544 N N . LEU A 1 198 ? -8.023 -31.016 -10.867 1 93.12 198 LEU A N 1
ATOM 1545 C CA . LEU A 1 198 ? -7.922 -31.734 -9.602 1 93.12 198 LEU A CA 1
ATOM 1546 C C . LEU A 1 198 ? -6.555 -32.375 -9.453 1 93.12 198 LEU A C 1
ATOM 1548 O O . LEU A 1 198 ? -5.938 -32.312 -8.383 1 93.12 198 LEU A O 1
ATOM 1552 N N . HIS A 1 199 ? -6.07 -32.969 -10.516 1 89.19 199 HIS A N 1
ATOM 1553 C CA . HIS A 1 199 ? -4.75 -33.594 -10.5 1 89.19 199 HIS A CA 1
ATOM 1554 C C . HIS A 1 199 ? -3.66 -32.562 -10.203 1 89.19 199 HIS A C 1
ATOM 1556 O O . HIS A 1 199 ? -2.803 -32.812 -9.344 1 89.19 199 HIS A O 1
ATOM 1562 N N . GLN A 1 200 ? -3.721 -31.484 -10.836 1 93.12 200 GLN A N 1
ATOM 1563 C CA . GLN A 1 200 ? -2.729 -30.438 -10.641 1 93.12 200 GLN A CA 1
ATOM 1564 C C . GLN A 1 200 ? -2.818 -29.859 -9.234 1 93.12 200 GLN A C 1
ATOM 1566 O O . GLN A 1 200 ? -1.796 -29.547 -8.617 1 93.12 200 GLN A O 1
ATOM 1571 N N . ALA A 1 201 ? -4.051 -29.641 -8.758 1 94.94 201 ALA A N 1
ATOM 1572 C CA . ALA A 1 201 ? -4.262 -29.094 -7.426 1 94.94 201 ALA A CA 1
ATOM 1573 C C . ALA A 1 201 ? -3.562 -29.938 -6.367 1 94.94 201 ALA A C 1
ATOM 1575 O O . ALA A 1 201 ? -2.992 -29.406 -5.414 1 94.94 201 ALA A O 1
ATOM 1576 N N . ARG A 1 202 ? -3.557 -31.156 -6.539 1 90.31 202 ARG A N 1
ATOM 1577 C CA . ARG A 1 202 ? -2.9 -32.062 -5.605 1 90.31 202 ARG A CA 1
ATOM 1578 C C . ARG A 1 202 ? -1.384 -31.922 -5.68 1 90.31 202 ARG A C 1
ATOM 1580 O O . ARG A 1 202 ? -0.707 -31.906 -4.648 1 90.31 202 ARG A O 1
ATOM 1587 N N . LEU A 1 203 ? -0.879 -31.828 -6.863 1 91.75 203 LEU A N 1
ATOM 1588 C CA . LEU A 1 203 ? 0.558 -31.703 -7.078 1 91.75 203 LEU A CA 1
ATOM 1589 C C . LEU A 1 203 ? 1.104 -30.453 -6.387 1 91.75 203 LEU A C 1
ATOM 1591 O O . LEU A 1 203 ? 2.225 -30.469 -5.871 1 91.75 203 LEU A O 1
ATOM 1595 N N . TYR A 1 204 ? 0.229 -29.422 -6.336 1 96 204 TYR A N 1
ATOM 1596 C CA . TYR A 1 204 ? 0.72 -28.141 -5.852 1 96 204 TYR A CA 1
ATOM 1597 C C . TYR A 1 204 ? 0.122 -27.812 -4.488 1 96 204 TYR A C 1
ATOM 1599 O O . TYR A 1 204 ? 0.186 -26.656 -4.039 1 96 204 TYR A O 1
ATOM 1607 N N . ASP A 1 205 ? -0.531 -28.75 -3.842 1 94.81 205 ASP A N 1
ATOM 1608 C CA . ASP A 1 205 ? -1.141 -28.578 -2.527 1 94.81 205 ASP A CA 1
ATOM 1609 C C . ASP A 1 205 ? -2.115 -27.391 -2.521 1 94.81 205 ASP A C 1
ATOM 1611 O O . ASP A 1 205 ? -2.043 -26.531 -1.652 1 94.81 205 ASP A O 1
ATOM 1615 N N . ALA A 1 206 ? -2.904 -27.328 -3.555 1 96.75 206 ALA A N 1
ATOM 1616 C CA . ALA A 1 206 ? -3.912 -26.281 -3.68 1 96.75 206 ALA A CA 1
ATOM 1617 C C . ALA A 1 206 ? -5.273 -26.766 -3.193 1 96.75 206 ALA A C 1
ATOM 1619 O O . ALA A 1 206 ? -6.129 -27.141 -3.996 1 96.75 206 ALA A O 1
ATOM 1620 N N . ASN A 1 207 ? -5.555 -26.609 -1.977 1 94 207 ASN A N 1
ATOM 1621 C CA . ASN A 1 207 ? -6.703 -27.234 -1.329 1 94 207 ASN A CA 1
ATOM 1622 C C . ASN A 1 207 ? -8.016 -26.578 -1.756 1 94 207 ASN A C 1
ATOM 1624 O O . ASN A 1 207 ? -9.031 -27.25 -1.914 1 94 207 ASN A O 1
ATOM 1628 N N . TRP A 1 208 ? -7.941 -25.312 -1.91 1 96.12 208 TRP A N 1
ATOM 1629 C CA . TRP A 1 208 ? -9.156 -24.625 -2.324 1 96.12 208 TRP A CA 1
ATOM 1630 C C . TRP A 1 208 ? -9.578 -25.047 -3.729 1 96.12 208 TRP A C 1
ATOM 1632 O O . TRP A 1 208 ? -10.766 -25.203 -4.004 1 96.12 208 TRP A O 1
ATOM 1642 N N . VAL A 1 209 ? -8.641 -25.156 -4.535 1 97.81 209 VAL A N 1
ATOM 1643 C CA . VAL A 1 209 ? -8.914 -25.594 -5.898 1 97.81 209 VAL A CA 1
ATOM 1644 C C . VAL A 1 209 ? -9.43 -27.031 -5.883 1 97.81 209 VAL A C 1
ATOM 1646 O O . VAL A 1 209 ? -10.391 -27.359 -6.578 1 97.81 209 VAL A O 1
ATOM 1649 N N . LYS A 1 210 ? -8.836 -27.875 -5.094 1 95.12 210 LYS A N 1
ATOM 1650 C CA . LYS A 1 210 ? -9.273 -29.25 -4.953 1 95.12 210 LYS A CA 1
ATOM 1651 C C . LYS A 1 210 ? -10.742 -29.328 -4.539 1 95.12 210 LYS A C 1
ATOM 1653 O O . LYS A 1 210 ? -11.531 -30.062 -5.145 1 95.12 210 LYS A O 1
ATOM 1658 N N . LYS A 1 211 ? -11.031 -28.578 -3.59 1 94.69 211 LYS A N 1
ATOM 1659 C CA . LYS A 1 211 ? -12.406 -28.547 -3.096 1 94.69 211 LYS A CA 1
ATOM 1660 C C . LYS A 1 211 ? -13.375 -28.125 -4.188 1 94.69 211 LYS A C 1
ATOM 1662 O O . LYS A 1 211 ? -14.438 -28.734 -4.363 1 94.69 211 LYS A O 1
ATOM 1667 N N . ALA A 1 212 ? -13.016 -27.094 -4.879 1 96.94 212 ALA A N 1
ATOM 1668 C CA . ALA A 1 212 ? -13.859 -26.609 -5.965 1 96.94 212 ALA A CA 1
ATOM 1669 C C . ALA A 1 212 ? -14.047 -27.672 -7.035 1 96.94 212 ALA A C 1
ATOM 1671 O O . ALA A 1 212 ? -15.148 -27.844 -7.57 1 96.94 212 ALA A O 1
ATOM 1672 N N . CYS A 1 213 ? -13.047 -28.422 -7.336 1 95.81 213 CYS A N 1
ATOM 1673 C CA . CYS A 1 213 ? -13.109 -29.484 -8.336 1 95.81 213 CYS A CA 1
ATOM 1674 C C . CYS A 1 213 ? -14.031 -30.609 -7.871 1 95.81 213 CYS A C 1
ATOM 1676 O O . CYS A 1 213 ? -14.875 -31.078 -8.633 1 95.81 213 CYS A O 1
ATOM 1678 N N . VAL A 1 214 ? -13.859 -30.969 -6.66 1 93.12 214 VAL A N 1
ATOM 1679 C CA . VAL A 1 214 ? -14.664 -32.062 -6.098 1 93.12 214 VAL A CA 1
ATOM 1680 C C . VAL A 1 214 ? -16.141 -31.672 -6.137 1 93.12 214 VAL A C 1
ATOM 1682 O O . VAL A 1 214 ? -16.984 -32.469 -6.562 1 93.12 214 VAL A O 1
ATOM 1685 N N . GLU A 1 215 ? -16.391 -30.516 -5.715 1 94.19 215 GLU A N 1
ATOM 1686 C CA . GLU A 1 215 ? -17.766 -30.031 -5.719 1 94.19 215 GLU A CA 1
ATOM 1687 C C . GLU A 1 215 ? -18.328 -29.969 -7.141 1 94.19 215 GLU A C 1
ATOM 1689 O O . GLU A 1 215 ? -19.469 -30.344 -7.375 1 94.19 215 GLU A O 1
ATOM 1694 N N . CYS A 1 216 ? -17.578 -29.484 -8.016 1 95.69 216 CYS A N 1
ATOM 1695 C CA . CYS A 1 216 ? -18 -29.391 -9.414 1 95.69 216 CYS A CA 1
ATOM 1696 C C . CYS A 1 216 ? -18.297 -30.781 -9.984 1 95.69 216 CYS A C 1
ATOM 1698 O O . CYS A 1 216 ? -19.312 -30.984 -10.641 1 95.69 216 CYS A O 1
ATOM 1700 N N . ILE A 1 217 ? -17.438 -31.688 -9.742 1 92.81 217 ILE A N 1
ATOM 1701 C CA . ILE A 1 217 ? -17.578 -33.062 -10.234 1 92.81 217 ILE A CA 1
ATOM 1702 C C . ILE A 1 217 ? -18.844 -33.688 -9.641 1 92.81 217 ILE A C 1
ATOM 1704 O O . ILE A 1 217 ? -19.625 -34.312 -10.359 1 92.81 217 ILE A O 1
ATOM 1708 N N . ALA A 1 218 ? -18.984 -33.469 -8.375 1 91.38 218 ALA A N 1
ATOM 1709 C CA . ALA A 1 218 ? -20.141 -34.031 -7.691 1 91.38 218 ALA A CA 1
ATOM 1710 C C . ALA A 1 218 ? -21.438 -33.469 -8.258 1 91.38 218 ALA A C 1
ATOM 1712 O O . ALA A 1 218 ? -22.391 -34.188 -8.516 1 91.38 218 ALA A O 1
ATOM 1713 N N . ARG A 1 219 ? -21.469 -32.188 -8.484 1 92.81 219 ARG A N 1
ATOM 1714 C CA . ARG A 1 219 ? -22.656 -31.516 -8.977 1 92.81 219 ARG A CA 1
ATOM 1715 C C . ARG A 1 219 ? -22.969 -31.906 -10.422 1 92.81 219 ARG A C 1
ATOM 1717 O O . ARG A 1 219 ? -24.109 -31.844 -10.859 1 92.81 219 ARG A O 1
ATOM 1724 N N . ASN A 1 220 ? -21.922 -32.344 -11.117 1 93.25 220 ASN A N 1
ATOM 1725 C CA . ASN A 1 220 ? -22.078 -32.688 -12.523 1 93.25 220 ASN A CA 1
ATOM 1726 C C . ASN A 1 220 ? -21.703 -34.125 -12.805 1 93.25 220 ASN A C 1
ATOM 1728 O O . ASN A 1 220 ? -21.109 -34.438 -13.836 1 93.25 220 ASN A O 1
ATOM 1732 N N . VAL A 1 221 ? -22 -34.906 -11.883 1 89.31 221 VAL A N 1
ATOM 1733 C CA . VAL A 1 221 ? -21.562 -36.312 -11.906 1 89.31 221 VAL A CA 1
ATOM 1734 C C . VAL A 1 221 ? -22.078 -37 -13.172 1 89.31 221 VAL A C 1
ATOM 1736 O O . VAL A 1 221 ? -21.406 -37.844 -13.758 1 89.31 221 VAL A O 1
ATOM 1739 N N . LYS A 1 222 ? -23.281 -36.656 -13.664 1 88.69 222 LYS A N 1
ATOM 1740 C CA . LYS A 1 222 ? -23.859 -37.281 -14.852 1 88.69 222 LYS A CA 1
ATOM 1741 C C . LYS A 1 222 ? -22.984 -37 -16.078 1 88.69 222 LYS A C 1
ATOM 1743 O O . LYS A 1 222 ? -22.859 -37.875 -16.938 1 88.69 222 LYS A O 1
ATOM 1748 N N . GLN A 1 223 ? -22.391 -35.875 -16.109 1 89.12 223 GLN A N 1
ATOM 1749 C CA . GLN A 1 223 ? -21.562 -35.469 -17.234 1 89.12 223 GLN A CA 1
ATOM 1750 C C . GLN A 1 223 ? -20.156 -36.062 -17.125 1 89.12 223 GLN A C 1
ATOM 1752 O O . GLN A 1 223 ? -19.547 -36.375 -18.141 1 89.12 223 GLN A O 1
ATOM 1757 N N . VAL A 1 224 ? -19.688 -36.281 -15.898 1 88.88 224 VAL A N 1
ATOM 1758 C CA . VAL A 1 224 ? -18.281 -36.562 -15.68 1 88.88 224 VAL A CA 1
ATOM 1759 C C . VAL A 1 224 ? -18.078 -38.062 -15.453 1 88.88 224 VAL A C 1
ATOM 1761 O O . VAL A 1 224 ? -17 -38.594 -15.711 1 88.88 224 VAL A O 1
ATOM 1764 N N . ALA A 1 225 ? -19.062 -38.781 -15.055 1 85.06 225 ALA A N 1
ATOM 1765 C CA . ALA A 1 225 ? -18.969 -40.156 -14.578 1 85.06 225 ALA A CA 1
ATOM 1766 C C . ALA A 1 225 ? -18.531 -41.094 -15.688 1 85.06 225 ALA A C 1
ATOM 1768 O O . ALA A 1 225 ? -17.875 -42.125 -15.43 1 85.06 225 ALA A O 1
ATOM 1769 N N . PHE A 1 226 ? -18.812 -40.719 -16.922 1 85.19 226 PHE A N 1
ATOM 1770 C CA . PHE A 1 226 ? -18.562 -41.688 -18 1 85.19 226 PHE A CA 1
ATOM 1771 C C . PHE A 1 226 ? -17.375 -41.219 -18.859 1 85.19 226 PHE A C 1
ATOM 1773 O O . PHE A 1 226 ? -17.125 -41.781 -19.922 1 85.19 226 PHE A O 1
ATOM 1780 N N . THR A 1 227 ? -16.719 -40.281 -18.422 1 86.31 227 THR A N 1
ATOM 1781 C CA . THR A 1 227 ? -15.539 -39.812 -19.141 1 86.31 227 THR A CA 1
ATOM 1782 C C . THR A 1 227 ? -14.328 -40.688 -18.875 1 86.31 227 THR A C 1
ATOM 1784 O O . THR A 1 227 ? -14.25 -41.344 -17.828 1 86.31 227 THR A O 1
ATOM 1787 N N . ASP A 1 228 ? -13.422 -40.719 -19.844 1 86.75 228 ASP A N 1
ATOM 1788 C CA . ASP A 1 228 ? -12.18 -41.469 -19.703 1 86.75 228 ASP A CA 1
ATOM 1789 C C . ASP A 1 228 ? -11.305 -40.875 -18.594 1 86.75 228 ASP A C 1
ATOM 1791 O O . ASP A 1 228 ? -10.586 -41.625 -17.922 1 86.75 228 ASP A O 1
ATOM 1795 N N . GLU A 1 229 ? -11.445 -39.656 -18.359 1 82.75 229 GLU A N 1
ATOM 1796 C CA . GLU A 1 229 ? -10.633 -39 -17.359 1 82.75 229 GLU A CA 1
ATOM 1797 C C . GLU A 1 229 ? -10.984 -39.469 -15.945 1 82.75 229 GLU A C 1
ATOM 1799 O O . GLU A 1 229 ? -10.094 -39.75 -15.133 1 82.75 229 GLU A O 1
ATOM 1804 N N . LEU A 1 230 ? -12.258 -39.594 -15.695 1 85.44 230 LEU A N 1
ATOM 1805 C CA . LEU A 1 230 ? -12.672 -40.094 -14.383 1 85.44 230 LEU A CA 1
ATOM 1806 C C . LEU A 1 230 ? -12.289 -41.562 -14.203 1 85.44 230 LEU A C 1
ATOM 1808 O O . LEU A 1 230 ? -11.82 -41.938 -13.133 1 85.44 230 LEU A O 1
ATOM 1812 N N . ARG A 1 231 ? -12.461 -42.25 -15.289 1 84.81 231 ARG A N 1
ATOM 1813 C CA . ARG A 1 231 ? -12.07 -43.656 -15.258 1 84.81 231 ARG A CA 1
ATOM 1814 C C . ARG A 1 231 ? -10.586 -43.812 -14.938 1 84.81 231 ARG A C 1
ATOM 1816 O O . ARG A 1 231 ? -10.211 -44.625 -14.102 1 84.81 231 ARG A O 1
ATOM 1823 N N . SER A 1 232 ? -9.852 -43.031 -15.594 1 84.12 232 SER A N 1
ATOM 1824 C CA . SER A 1 232 ? -8.406 -43.062 -15.391 1 84.12 232 SER A CA 1
ATOM 1825 C C . SER A 1 232 ? -8.047 -42.688 -13.961 1 84.12 232 SER A C 1
ATOM 1827 O O . SER A 1 232 ? -7.172 -43.312 -13.344 1 84.12 232 SER A O 1
ATOM 1829 N N . LEU A 1 233 ? -8.656 -41.688 -13.383 1 82.12 233 LEU A N 1
ATOM 1830 C CA . LEU A 1 233 ? -8.414 -41.25 -12.016 1 82.12 233 LEU A CA 1
ATOM 1831 C C . LEU A 1 233 ? -8.688 -42.375 -11.023 1 82.12 233 LEU A C 1
ATOM 1833 O O . LEU A 1 233 ? -7.906 -42.594 -10.094 1 82.12 233 LEU A O 1
ATOM 1837 N N . ILE A 1 234 ? -9.688 -43.125 -11.297 1 81.75 234 ILE A N 1
ATOM 1838 C CA . ILE A 1 234 ? -10.102 -44.188 -10.391 1 81.75 234 ILE A CA 1
ATOM 1839 C C . ILE A 1 234 ? -9.195 -45.406 -10.578 1 81.75 234 ILE A C 1
ATOM 1841 O O . ILE A 1 234 ? -8.688 -45.969 -9.602 1 81.75 234 ILE A O 1
ATOM 1845 N N . TYR A 1 235 ? -8.898 -45.688 -11.766 1 84.38 235 TYR A N 1
ATOM 1846 C CA . TYR A 1 235 ? -8.18 -46.938 -12.055 1 84.38 235 TYR A CA 1
ATOM 1847 C C . TYR A 1 235 ? -6.699 -46.812 -11.727 1 84.38 235 TYR A C 1
ATOM 1849 O O . TYR A 1 235 ? -6.066 -47.75 -11.281 1 84.38 235 TYR A O 1
ATOM 1857 N N . ARG A 1 236 ? -6.223 -45.625 -11.906 1 80.81 236 ARG A N 1
ATOM 1858 C CA . ARG A 1 236 ? -4.805 -45.438 -11.633 1 80.81 236 ARG A CA 1
ATOM 1859 C C . ARG A 1 236 ? -4.562 -45.188 -10.141 1 80.81 236 ARG A C 1
ATOM 1861 O O . ARG A 1 236 ? -3.43 -45.312 -9.672 1 80.81 236 ARG A O 1
ATOM 1868 N N . ASN A 1 237 ? -5.617 -45.031 -9.352 1 79.5 237 ASN A N 1
ATOM 1869 C CA . ASN A 1 237 ? -5.582 -44.844 -7.906 1 79.5 237 ASN A CA 1
ATOM 1870 C C . ASN A 1 237 ? -4.512 -43.844 -7.488 1 79.5 237 ASN A C 1
ATOM 1872 O O . ASN A 1 237 ? -3.773 -44.094 -6.531 1 79.5 237 ASN A O 1
ATOM 1876 N N . GLU A 1 238 ? -4.375 -42.844 -8.297 1 74.62 238 GLU A N 1
ATOM 1877 C CA . GLU A 1 238 ? -3.332 -41.844 -8.062 1 74.62 238 GLU A CA 1
ATOM 1878 C C . GLU A 1 238 ? -3.709 -40.906 -6.91 1 74.62 238 GLU A C 1
ATOM 1880 O O . GLU A 1 238 ? -2.834 -40.312 -6.27 1 74.62 238 GLU A O 1
ATOM 1885 N N . ASP A 1 239 ? -4.992 -40.781 -6.602 1 79.62 239 ASP A N 1
ATOM 1886 C CA . ASP A 1 239 ? -5.457 -39.906 -5.527 1 79.62 239 ASP A CA 1
ATOM 1887 C C . ASP A 1 239 ? -6.703 -40.5 -4.859 1 79.62 239 ASP A C 1
ATOM 1889 O O . ASP A 1 239 ? -7.809 -39.969 -5.035 1 79.62 239 ASP A O 1
ATOM 1893 N N . PRO A 1 240 ? -6.465 -41.469 -4.066 1 85.69 240 PRO A N 1
ATOM 1894 C CA . PRO A 1 240 ? -7.605 -42.125 -3.418 1 85.69 240 PRO A CA 1
ATOM 1895 C C . PRO A 1 240 ? -8.406 -41.188 -2.537 1 85.69 240 PRO A C 1
ATOM 1897 O O . PRO A 1 240 ? -9.625 -41.312 -2.416 1 85.69 240 PRO A O 1
ATOM 1900 N N . GLU A 1 241 ? -7.703 -40.25 -2.023 1 85.69 241 GLU A N 1
ATOM 1901 C CA . GLU A 1 241 ? -8.406 -39.312 -1.166 1 85.69 241 GLU A CA 1
ATOM 1902 C C . GLU A 1 241 ? -9.383 -38.469 -1.969 1 85.69 241 GLU A C 1
ATOM 1904 O O . GLU A 1 241 ? -10.492 -38.188 -1.504 1 85.69 241 GLU A O 1
ATOM 1909 N N . ALA A 1 242 ? -8.953 -38.062 -3.131 1 84.25 242 ALA A N 1
ATOM 1910 C CA . ALA A 1 242 ? -9.836 -37.25 -3.988 1 84.25 242 ALA A CA 1
ATOM 1911 C C . ALA A 1 242 ? -11.07 -38.062 -4.395 1 84.25 242 ALA A C 1
ATOM 1913 O O . ALA A 1 242 ? -12.18 -37.531 -4.414 1 84.25 242 ALA A O 1
ATOM 1914 N N . VAL A 1 243 ? -10.844 -39.344 -4.719 1 85.75 243 VAL A N 1
ATOM 1915 C CA . VAL A 1 243 ? -11.953 -40.219 -5.113 1 85.75 243 VAL A CA 1
ATOM 1916 C C . VAL A 1 243 ? -12.945 -40.312 -3.963 1 85.75 243 VAL A C 1
ATOM 1918 O O . VAL A 1 243 ? -14.156 -40.188 -4.168 1 85.75 243 VAL A O 1
ATOM 1921 N N . LEU A 1 244 ? -12.367 -40.5 -2.826 1 87.94 244 LEU A N 1
ATOM 1922 C CA . LEU A 1 244 ? -13.219 -40.594 -1.643 1 87.94 244 LEU A CA 1
ATOM 1923 C C . LEU A 1 244 ? -14.016 -39.312 -1.448 1 87.94 244 LEU A C 1
ATOM 1925 O O . LEU A 1 244 ? -15.219 -39.375 -1.185 1 87.94 244 LEU A O 1
ATOM 1929 N N . GLU A 1 245 ? -13.414 -38.219 -1.579 1 88.75 245 GLU A N 1
ATOM 1930 C CA . GLU A 1 245 ? -14.07 -36.938 -1.391 1 88.75 245 GLU A CA 1
ATOM 1931 C C . GLU A 1 245 ? -15.172 -36.719 -2.424 1 88.75 245 GLU A C 1
ATOM 1933 O O . GLU A 1 245 ? -16.219 -36.156 -2.111 1 88.75 245 GLU A O 1
ATOM 1938 N N . ILE A 1 246 ? -14.914 -37.094 -3.619 1 88.19 246 ILE A N 1
ATOM 1939 C CA . ILE A 1 246 ? -15.914 -36.969 -4.676 1 88.19 246 ILE A CA 1
ATOM 1940 C C . ILE A 1 246 ? -17.141 -37.812 -4.316 1 88.19 246 ILE A C 1
ATOM 1942 O O . ILE A 1 246 ? -18.266 -37.312 -4.367 1 88.19 246 ILE A O 1
ATOM 1946 N N . ILE A 1 247 ? -16.859 -39.031 -3.906 1 87.12 247 ILE A N 1
ATOM 1947 C CA . ILE A 1 247 ? -17.938 -39.969 -3.564 1 87.12 247 ILE A CA 1
ATOM 1948 C C . ILE A 1 247 ? -18.734 -39.406 -2.381 1 87.12 247 ILE A C 1
ATOM 1950 O O . ILE A 1 247 ? -19.969 -39.406 -2.4 1 87.12 247 ILE A O 1
ATOM 1954 N N . GLN A 1 248 ? -18 -38.938 -1.423 1 89.31 248 GLN A N 1
ATOM 1955 C CA . GLN A 1 248 ? -18.641 -38.375 -0.243 1 89.31 248 GLN A CA 1
ATOM 1956 C C . GLN A 1 248 ? -19.453 -37.125 -0.603 1 89.31 248 GLN A C 1
ATOM 1958 O O . GLN A 1 248 ? -20.547 -36.906 -0.065 1 89.31 248 GLN A O 1
ATOM 1963 N N . SER A 1 249 ? -18.969 -36.312 -1.451 1 89.19 249 SER A N 1
ATOM 1964 C CA . SER A 1 249 ? -19.672 -35.125 -1.892 1 89.19 249 SER A CA 1
ATOM 1965 C C . SER A 1 249 ? -20.938 -35.469 -2.672 1 89.19 249 SER A C 1
ATOM 1967 O O . SER A 1 249 ? -21.969 -34.844 -2.51 1 89.19 249 SER A O 1
ATOM 1969 N N . ILE A 1 250 ? -20.891 -36.5 -3.49 1 85.31 250 ILE A N 1
ATOM 1970 C CA . ILE A 1 250 ? -22.062 -37 -4.227 1 85.31 250 ILE A CA 1
ATOM 1971 C C . ILE A 1 250 ? -23.125 -37.5 -3.246 1 85.31 250 ILE A C 1
ATOM 1973 O O . ILE A 1 250 ? -24.297 -37.156 -3.379 1 85.31 250 ILE A O 1
ATOM 1977 N N . ALA A 1 251 ? -22.578 -38.188 -2.277 1 85.69 251 ALA A N 1
ATOM 1978 C CA . ALA A 1 251 ? -23.484 -38.781 -1.299 1 85.69 251 ALA A CA 1
ATOM 1979 C C . ALA A 1 251 ? -24.188 -37.719 -0.467 1 85.69 251 ALA A C 1
ATOM 1981 O O . ALA A 1 251 ? -25.328 -37.906 -0.038 1 85.69 251 ALA A O 1
ATOM 1982 N N . SER A 1 252 ? -23.516 -36.656 -0.185 1 84.56 252 SER A N 1
ATOM 1983 C CA . SER A 1 252 ? -24.062 -35.625 0.661 1 84.56 252 SER A CA 1
ATOM 1984 C C . SER A 1 252 ? -24.984 -34.688 -0.132 1 84.56 252 SER A C 1
ATOM 1986 O O . SER A 1 252 ? -25.672 -33.844 0.443 1 84.56 252 SER A O 1
ATOM 1988 N N . GLY A 1 253 ? -25.281 -34.906 -1.334 1 75.62 253 GLY A N 1
ATOM 1989 C CA . GLY A 1 253 ? -26.203 -34.125 -2.16 1 75.62 253 GLY A CA 1
ATOM 1990 C C . GLY A 1 253 ? -25.641 -32.781 -2.555 1 75.62 253 GLY A C 1
ATOM 1991 O O . GLY A 1 253 ? -26.406 -31.844 -2.818 1 75.62 253 GLY A O 1
ATOM 1992 N N . HIS A 1 254 ? -24.266 -32.531 -2.389 1 61.41 254 HIS A N 1
ATOM 1993 C CA . HIS A 1 254 ? -23.672 -31.266 -2.818 1 61.41 254 HIS A CA 1
ATOM 1994 C C . HIS A 1 254 ? -23.141 -31.375 -4.242 1 61.41 254 HIS A C 1
ATOM 1996 O O . HIS A 1 254 ? -22.734 -32.438 -4.688 1 61.41 254 HIS A O 1
ATOM 2002 N N . MET B 1 1 ? -41.844 -44.531 -0.921 1 28.22 1 MET B N 1
ATOM 2003 C CA . MET B 1 1 ? -42.719 -43.344 -0.921 1 28.22 1 MET B CA 1
ATOM 2004 C C . MET B 1 1 ? -42.094 -42.219 -0.122 1 28.22 1 MET B C 1
ATOM 2006 O O . MET B 1 1 ? -41.969 -42.281 1.102 1 28.22 1 MET B O 1
ATOM 2010 N N . GLU B 1 2 ? -40.969 -41.562 -0.612 1 30.31 2 GLU B N 1
ATOM 2011 C CA . GLU B 1 2 ? -39.906 -40.719 -0.068 1 30.31 2 GLU B CA 1
ATOM 2012 C C . GLU B 1 2 ? -40.406 -39.344 0.29 1 30.31 2 GLU B C 1
ATOM 2014 O O . GLU B 1 2 ? -40.906 -38.625 -0.573 1 30.31 2 GLU B O 1
ATOM 2019 N N . VAL B 1 3 ? -40.875 -39.156 1.579 1 33.16 3 VAL B N 1
ATOM 2020 C CA . VAL B 1 3 ? -41.438 -37.938 2.115 1 33.16 3 VAL B CA 1
ATOM 2021 C C . VAL B 1 3 ? -40.438 -36.781 1.973 1 33.16 3 VAL B C 1
ATOM 2023 O O . VAL B 1 3 ? -39.344 -36.844 2.557 1 33.16 3 VAL B O 1
ATOM 2026 N N . VAL B 1 4 ? -40.344 -36.156 0.792 1 34.31 4 VAL B N 1
ATOM 2027 C CA . VAL B 1 4 ? -39.5 -35 0.524 1 34.31 4 VAL B CA 1
ATOM 2028 C C . VAL B 1 4 ? -39.844 -33.875 1.519 1 34.31 4 VAL B C 1
ATOM 2030 O O . VAL B 1 4 ? -41 -33.406 1.583 1 34.31 4 VAL B O 1
ATOM 2033 N N . GLY B 1 5 ? -39.25 -33.781 2.762 1 28.7 5 GLY B N 1
ATOM 2034 C CA . GLY B 1 5 ? -39.375 -32.781 3.801 1 28.7 5 GLY B CA 1
ATOM 2035 C C . GLY B 1 5 ? -39.188 -31.375 3.287 1 28.7 5 GLY B C 1
ATOM 2036 O O . GLY B 1 5 ? -38.125 -31.016 2.787 1 28.7 5 GLY B O 1
ATOM 2037 N N . LYS B 1 6 ? -40.281 -30.672 2.793 1 34.53 6 LYS B N 1
ATOM 2038 C CA . LYS B 1 6 ? -40.219 -29.266 2.391 1 34.53 6 LYS B CA 1
ATOM 2039 C C . LYS B 1 6 ? -39.688 -28.391 3.51 1 34.53 6 LYS B C 1
ATOM 2041 O O . LYS B 1 6 ? -40.188 -28.391 4.625 1 34.53 6 LYS B O 1
ATOM 2046 N N . GLU B 1 7 ? -38.375 -28.062 3.566 1 34.28 7 GLU B N 1
ATOM 2047 C CA . GLU B 1 7 ? -37.781 -27.016 4.418 1 34.28 7 GLU B CA 1
ATOM 2048 C C . GLU B 1 7 ? -38.656 -25.766 4.438 1 34.28 7 GLU B C 1
ATOM 2050 O O . GLU B 1 7 ? -38.938 -25.172 3.391 1 34.28 7 GLU B O 1
ATOM 2055 N N . VAL B 1 8 ? -39.656 -25.609 5.348 1 35.91 8 VAL B N 1
ATOM 2056 C CA . VAL B 1 8 ? -40.469 -24.422 5.617 1 35.91 8 VAL B CA 1
ATOM 2057 C C . VAL B 1 8 ? -39.562 -23.188 5.605 1 35.91 8 VAL B C 1
ATOM 2059 O O . VAL B 1 8 ? -38.5 -23.188 6.203 1 35.91 8 VAL B O 1
ATOM 2062 N N . ALA B 1 9 ? -39.656 -22.297 4.641 1 40.81 9 ALA B N 1
ATOM 2063 C CA . ALA B 1 9 ? -39.188 -20.922 4.547 1 40.81 9 ALA B CA 1
ATOM 2064 C C . ALA B 1 9 ? -39.438 -20.172 5.848 1 40.81 9 ALA B C 1
ATOM 2066 O O . ALA B 1 9 ? -40.594 -20.062 6.297 1 40.81 9 ALA B O 1
ATOM 2067 N N . GLY B 1 10 ? -38.625 -20.281 6.895 1 39.59 10 GLY B N 1
ATOM 2068 C CA . GLY B 1 10 ? -38.75 -19.484 8.109 1 39.59 10 GLY B CA 1
ATOM 2069 C C . GLY B 1 10 ? -39.188 -18.062 7.859 1 39.59 10 GLY B C 1
ATOM 2070 O O . GLY B 1 10 ? -38.625 -17.359 7.031 1 39.59 10 GLY B O 1
ATOM 2071 N N . ASN B 1 11 ? -40.531 -17.766 7.988 1 41.94 11 ASN B N 1
ATOM 2072 C CA . ASN B 1 11 ? -41.188 -16.469 8.008 1 41.94 11 ASN B CA 1
ATOM 2073 C C . ASN B 1 11 ? -40.406 -15.438 8.805 1 41.94 11 ASN B C 1
ATOM 2075 O O . ASN B 1 11 ? -40.312 -15.523 10.031 1 41.94 11 ASN B O 1
ATOM 2079 N N . ASP B 1 12 ? -39.344 -14.977 8.406 1 51.81 12 ASP B N 1
ATOM 2080 C CA . ASP B 1 12 ? -38.625 -13.867 9.062 1 51.81 12 ASP B CA 1
ATOM 2081 C C . ASP B 1 12 ? -39.594 -12.75 9.445 1 51.81 12 ASP B C 1
ATOM 2083 O O . ASP B 1 12 ? -40.188 -12.109 8.57 1 51.81 12 ASP B O 1
ATOM 2087 N N . MET B 1 13 ? -40.406 -12.859 10.445 1 54.53 13 MET B N 1
ATOM 2088 C CA . MET B 1 13 ? -41.25 -11.852 11.078 1 54.53 13 MET B CA 1
ATOM 2089 C C . MET B 1 13 ? -40.5 -10.562 11.32 1 54.53 13 MET B C 1
ATOM 2091 O O . MET B 1 13 ? -39.375 -10.586 11.828 1 54.53 13 MET B O 1
ATOM 2095 N N . ASN B 1 14 ? -40.812 -9.68 10.508 1 63.56 14 ASN B N 1
ATOM 2096 C CA . ASN B 1 14 ? -40.281 -8.344 10.742 1 63.56 14 ASN B CA 1
ATOM 2097 C C . ASN B 1 14 ? -41.125 -7.562 11.742 1 63.56 14 ASN B C 1
ATOM 2099 O O . ASN B 1 14 ? -42.281 -7.938 12.016 1 63.56 14 ASN B O 1
ATOM 2103 N N . ILE B 1 15 ? -40.594 -6.719 12.508 1 63.59 15 ILE B N 1
ATOM 2104 C CA . ILE B 1 15 ? -41.25 -5.84 13.461 1 63.59 15 ILE B CA 1
ATOM 2105 C C . ILE B 1 15 ? -41.625 -4.527 12.773 1 63.59 15 ILE B C 1
ATOM 2107 O O . ILE B 1 15 ? -40.812 -3.926 12.078 1 63.59 15 ILE B O 1
ATOM 2111 N N . CYS B 1 16 ? -42.969 -4.363 12.93 1 62.25 16 CYS B N 1
ATOM 2112 C CA . CYS B 1 16 ? -43.438 -3.104 12.375 1 62.25 16 CYS B CA 1
ATOM 2113 C C . CYS B 1 16 ? -42.719 -1.918 12.992 1 62.25 16 CYS B C 1
ATOM 2115 O O . CYS B 1 16 ? -42.656 -1.774 14.211 1 62.25 16 CYS B O 1
ATOM 2117 N N . PHE B 1 17 ? -42.188 -1.205 12.203 1 63.5 17 PHE B N 1
ATOM 2118 C CA . PHE B 1 17 ? -41.375 -0.098 12.68 1 63.5 17 PHE B CA 1
ATOM 2119 C C . PHE B 1 17 ? -42.219 0.89 13.477 1 63.5 17 PHE B C 1
ATOM 2121 O O . PHE B 1 17 ? -41.688 1.593 14.352 1 63.5 17 PHE B O 1
ATOM 2128 N N . GLN B 1 18 ? -43.531 0.895 13.258 1 61.12 18 GLN B N 1
ATOM 2129 C CA . GLN B 1 18 ? -44.406 1.862 13.891 1 61.12 18 GLN B CA 1
ATOM 2130 C C . GLN B 1 18 ? -45 1.307 15.188 1 61.12 18 GLN B C 1
ATOM 2132 O O . GLN B 1 18 ? -44.906 1.938 16.25 1 61.12 18 GLN B O 1
ATOM 2137 N N . CYS B 1 19 ? -45.656 0.341 15.07 1 59.31 19 CYS B N 1
ATOM 2138 C CA . CYS B 1 19 ? -46.406 -0.133 16.234 1 59.31 19 CYS B CA 1
ATOM 2139 C C . CYS B 1 19 ? -45.625 -1.18 17 1 59.31 19 CYS B C 1
ATOM 2141 O O . CYS B 1 19 ? -46.031 -1.598 18.078 1 59.31 19 CYS B O 1
ATOM 2143 N N . GLY B 1 20 ? -44.406 -1.499 16.422 1 61.72 20 GLY B N 1
ATOM 2144 C CA . GLY B 1 20 ? -43.531 -2.465 17.094 1 61.72 20 GLY B CA 1
ATOM 2145 C C . GLY B 1 20 ? -44.125 -3.871 17.078 1 61.72 20 GLY B C 1
ATOM 2146 O O . GLY B 1 20 ? -43.562 -4.77 17.719 1 61.72 20 GLY B O 1
ATOM 2147 N N . LEU B 1 21 ? -45.188 -3.941 16.453 1 61.91 21 LEU B N 1
ATOM 2148 C CA . LEU B 1 21 ? -45.781 -5.27 16.406 1 61.91 21 LEU B CA 1
ATOM 2149 C C . LEU B 1 21 ? -45.219 -6.094 15.273 1 61.91 21 LEU B C 1
ATOM 2151 O O . LEU B 1 21 ? -44.688 -5.539 14.305 1 61.91 21 LEU B O 1
ATOM 2155 N N . VAL B 1 22 ? -45.25 -7.301 15.453 1 65.94 22 VAL B N 1
ATOM 2156 C CA . VAL B 1 22 ? -44.75 -8.227 14.461 1 65.94 22 VAL B CA 1
ATOM 2157 C C . VAL B 1 22 ? -45.594 -8.148 13.188 1 65.94 22 VAL B C 1
ATOM 2159 O O . VAL B 1 22 ? -46.812 -8.148 13.258 1 65.94 22 VAL B O 1
ATOM 2162 N N . CYS B 1 23 ? -44.969 -7.727 12.117 1 65.38 23 CYS B N 1
ATOM 2163 C CA . CYS B 1 23 ? -45.719 -7.668 10.852 1 65.38 23 CYS B CA 1
ATOM 2164 C C . CYS B 1 23 ? -45.062 -8.57 9.805 1 65.38 23 CYS B C 1
ATOM 2166 O O . CYS B 1 23 ? -44 -9.148 10.055 1 65.38 23 CYS B O 1
ATOM 2168 N N . GLU B 1 24 ? -45.781 -8.727 8.695 1 58.38 24 GLU B N 1
ATOM 2169 C CA . GLU B 1 24 ? -45.344 -9.648 7.656 1 58.38 24 GLU B CA 1
ATOM 2170 C C . GLU B 1 24 ? -43.906 -9.336 7.223 1 58.38 24 GLU B C 1
ATOM 2172 O O . GLU B 1 24 ? -43.469 -8.195 7.332 1 58.38 24 GLU B O 1
ATOM 2177 N N . ASN B 1 25 ? -43.156 -10.297 6.844 1 53.56 25 ASN B N 1
ATOM 2178 C CA . ASN B 1 25 ? -41.719 -10.398 6.617 1 53.56 25 ASN B CA 1
ATOM 2179 C C . ASN B 1 25 ? -41.219 -9.273 5.727 1 53.56 25 ASN B C 1
ATOM 2181 O O . ASN B 1 25 ? -40.062 -8.805 5.895 1 53.56 25 ASN B O 1
ATOM 2185 N N . SER B 1 26 ? -41.875 -8.898 4.75 1 53.16 26 SER B N 1
ATOM 2186 C CA . SER B 1 26 ? -41.344 -8.047 3.699 1 53.16 26 SER B CA 1
ATOM 2187 C C . SER B 1 26 ? -41.656 -6.582 3.945 1 53.16 26 SER B C 1
ATOM 2189 O O . SER B 1 26 ? -41.25 -5.707 3.184 1 53.16 26 SER B O 1
ATOM 2191 N N . VAL B 1 27 ? -42.344 -6.445 5.109 1 57.25 27 VAL B N 1
ATOM 2192 C CA . VAL B 1 27 ? -42.844 -5.074 5.215 1 57.25 27 VAL B CA 1
ATOM 2193 C C . VAL B 1 27 ? -42.281 -4.414 6.469 1 57.25 27 VAL B C 1
ATOM 2195 O O . VAL B 1 27 ? -42.094 -5.07 7.492 1 57.25 27 VAL B O 1
ATOM 2198 N N . SER B 1 28 ? -41.75 -3.281 6.371 1 62.44 28 SER B N 1
ATOM 2199 C CA . SER B 1 28 ? -41.281 -2.467 7.492 1 62.44 28 SER B CA 1
ATOM 2200 C C . SER B 1 28 ? -42.469 -1.981 8.344 1 62.44 28 SER B C 1
ATOM 2202 O O . SER B 1 28 ? -42.281 -1.551 9.477 1 62.44 28 SER B O 1
ATOM 2204 N N . TYR B 1 29 ? -43.625 -2.008 7.762 1 64.81 29 TYR B N 1
ATOM 2205 C CA . TYR B 1 29 ? -44.844 -1.564 8.469 1 64.81 29 TYR B CA 1
ATOM 2206 C C . TYR B 1 29 ? -45.938 -2.596 8.344 1 64.81 29 TYR B C 1
ATOM 2208 O O . TYR B 1 29 ? -46.094 -3.244 7.309 1 64.81 29 TYR B O 1
ATOM 2216 N N . CYS B 1 30 ? -46.531 -2.766 9.477 1 65.19 30 CYS B N 1
ATOM 2217 C CA . CYS B 1 30 ? -47.781 -3.545 9.367 1 65.19 30 CYS B CA 1
ATOM 2218 C C . CYS B 1 30 ? -48.812 -2.793 8.555 1 65.19 30 CYS B C 1
ATOM 2220 O O . CYS B 1 30 ? -48.688 -1.584 8.344 1 65.19 30 CYS B O 1
ATOM 2222 N N . HIS B 1 31 ? -49.719 -3.488 7.918 1 65.56 31 HIS B N 1
ATOM 2223 C CA . HIS B 1 31 ? -50.719 -2.955 7.016 1 65.56 31 HIS B CA 1
ATOM 2224 C C . HIS B 1 31 ? -51.438 -1.742 7.625 1 65.56 31 HIS B C 1
ATOM 2226 O O . HIS B 1 31 ? -51.625 -0.724 6.957 1 65.56 31 HIS B O 1
ATOM 2232 N N . SER B 1 32 ? -51.875 -1.808 8.852 1 63.06 32 SER B N 1
ATOM 2233 C CA . SER B 1 32 ? -52.594 -0.733 9.523 1 63.06 32 SER B CA 1
ATOM 2234 C C . SER B 1 32 ? -51.719 0.516 9.656 1 63.06 32 SER B C 1
ATOM 2236 O O . SER B 1 32 ? -52.188 1.625 9.367 1 63.06 32 SER B O 1
ATOM 2238 N N . CYS B 1 33 ? -50.594 0.242 10.109 1 64.31 33 CYS B N 1
ATOM 2239 C CA . CYS B 1 33 ? -49.656 1.363 10.305 1 64.31 33 CYS B CA 1
ATOM 2240 C C . CYS B 1 33 ? -49.281 1.988 8.969 1 64.31 33 CYS B C 1
ATOM 2242 O O . CYS B 1 33 ? -49.125 3.207 8.867 1 64.31 33 CYS B O 1
ATOM 2244 N N . TYR B 1 34 ? -49.125 1.178 7.914 1 63.19 34 TYR B N 1
ATOM 2245 C CA . TYR B 1 34 ? -48.812 1.668 6.578 1 63.19 34 TYR B CA 1
ATOM 2246 C C . TYR B 1 34 ? -49.875 2.627 6.074 1 63.19 34 TYR B C 1
ATOM 2248 O O . TYR B 1 34 ? -49.562 3.684 5.523 1 63.19 34 TYR B O 1
ATOM 2256 N N . GLU B 1 35 ? -51.031 2.268 6.328 1 65.31 35 GLU B N 1
ATOM 2257 C CA . GLU B 1 35 ? -52.156 3.043 5.82 1 65.31 35 GLU B CA 1
ATOM 2258 C C . GLU B 1 35 ? -52.281 4.363 6.574 1 65.31 35 GLU B C 1
ATOM 2260 O O . GLU B 1 35 ? -52.781 5.352 6.016 1 65.31 35 GLU B O 1
ATOM 2265 N N . GLN B 1 36 ? -51.844 4.312 7.77 1 62.75 36 GLN B N 1
ATOM 2266 C CA . GLN B 1 36 ? -52.062 5.488 8.609 1 62.75 36 GLN B CA 1
ATOM 2267 C C . GLN B 1 36 ? -50.875 6.457 8.5 1 62.75 36 GLN B C 1
ATOM 2269 O O . GLN B 1 36 ? -50.906 7.539 9.094 1 62.75 36 GLN B O 1
ATOM 2274 N N . ARG B 1 37 ? -50.031 6.066 7.672 1 66.44 37 ARG B N 1
ATOM 2275 C CA . ARG B 1 37 ? -48.812 6.895 7.609 1 66.44 37 ARG B CA 1
ATOM 2276 C C . ARG B 1 37 ? -49.094 8.234 6.941 1 66.44 37 ARG B C 1
ATOM 2278 O O . ARG B 1 37 ? -49.844 8.297 5.957 1 66.44 37 ARG B O 1
ATOM 2285 N N . SER B 1 38 ? -48.656 9.211 7.598 1 70.81 38 SER B N 1
ATOM 2286 C CA . SER B 1 38 ? -48.688 10.531 6.98 1 70.81 38 SER B CA 1
ATOM 2287 C C . SER B 1 38 ? -47.719 10.648 5.828 1 70.81 38 SER B C 1
ATOM 2289 O O . SER B 1 38 ? -46.844 9.781 5.652 1 70.81 38 SER B O 1
ATOM 2291 N N . GLU B 1 39 ? -47.906 11.578 4.957 1 72.69 39 GLU B N 1
ATOM 2292 C CA . GLU B 1 39 ? -47 11.852 3.863 1 72.69 39 GLU B CA 1
ATOM 2293 C C . GLU B 1 39 ? -45.562 12.062 4.383 1 72.69 39 GLU B C 1
ATOM 2295 O O . GLU B 1 39 ? -44.594 11.609 3.764 1 72.69 39 GLU B O 1
ATOM 2300 N N . SER B 1 40 ? -45.5 12.734 5.516 1 71.25 40 SER B N 1
ATOM 2301 C CA . SER B 1 40 ? -44.188 12.992 6.117 1 71.25 40 SER B CA 1
ATOM 2302 C C . SER B 1 40 ? -43.562 11.695 6.602 1 71.25 40 SER B C 1
ATOM 2304 O O . SER B 1 40 ? -42.344 11.516 6.473 1 71.25 40 SER B O 1
ATOM 2306 N N . ASP B 1 41 ? -44.344 10.844 7.07 1 75.19 41 ASP B N 1
ATOM 2307 C CA . ASP B 1 41 ? -43.844 9.555 7.535 1 75.19 41 ASP B CA 1
ATOM 2308 C C . ASP B 1 41 ? -43.281 8.734 6.375 1 75.19 41 ASP B C 1
ATOM 2310 O O . ASP B 1 41 ? -42.188 8.164 6.488 1 75.19 41 ASP B O 1
ATOM 2314 N N . PHE B 1 42 ? -44 8.836 5.344 1 77.44 42 PHE B N 1
ATOM 2315 C CA . PHE B 1 42 ? -43.531 8.125 4.148 1 77.44 42 PHE B CA 1
ATOM 2316 C C . PHE B 1 42 ? -42.219 8.695 3.641 1 77.44 42 PHE B C 1
ATOM 2318 O O . PHE B 1 42 ? -41.312 7.945 3.312 1 77.44 42 PHE B O 1
ATOM 2325 N N . ARG B 1 43 ? -42.156 9.953 3.568 1 77.94 43 ARG B N 1
ATOM 2326 C CA . ARG B 1 43 ? -40.938 10.602 3.084 1 77.94 43 ARG B CA 1
ATOM 2327 C C . ARG B 1 43 ? -39.75 10.258 3.963 1 77.94 43 ARG B C 1
ATOM 2329 O O . ARG B 1 43 ? -38.688 9.938 3.455 1 77.94 43 ARG B O 1
ATOM 2336 N N . ASN B 1 44 ? -39.938 10.258 5.234 1 78.69 44 ASN B N 1
ATOM 2337 C CA . ASN B 1 44 ? -38.844 9.977 6.164 1 78.69 44 ASN B CA 1
ATOM 2338 C C . ASN B 1 44 ? -38.438 8.508 6.094 1 78.69 44 ASN B C 1
ATOM 2340 O O . ASN B 1 44 ? -37.25 8.203 6.227 1 78.69 44 ASN B O 1
ATOM 2344 N N . GLU B 1 45 ? -39.344 7.789 5.828 1 79.69 45 GLU B N 1
ATOM 2345 C CA . GLU B 1 45 ? -39 6.375 5.652 1 79.69 45 GLU B CA 1
ATOM 2346 C C . GLU B 1 45 ? -38.156 6.152 4.402 1 79.69 45 GLU B C 1
ATOM 2348 O O . GLU B 1 45 ? -37.188 5.41 4.438 1 79.69 45 GLU B O 1
ATOM 2353 N N . GLN B 1 46 ? -38.594 6.723 3.396 1 82.5 46 GLN B N 1
ATOM 2354 C CA . GLN B 1 46 ? -37.844 6.602 2.152 1 82.5 46 GLN B CA 1
ATOM 2355 C C . GLN B 1 46 ? -36.438 7.141 2.312 1 82.5 46 GLN B C 1
ATOM 2357 O O . GLN B 1 46 ? -35.469 6.535 1.832 1 82.5 46 GLN B O 1
ATOM 2362 N N . ARG B 1 47 ? -36.312 8.203 2.963 1 82.06 47 ARG B N 1
ATOM 2363 C CA . ARG B 1 47 ? -35 8.773 3.227 1 82.06 47 ARG B CA 1
ATOM 2364 C C . ARG B 1 47 ? -34.156 7.816 4.035 1 82.06 47 ARG B C 1
ATOM 2366 O O . ARG B 1 47 ? -32.969 7.652 3.75 1 82.06 47 ARG B O 1
ATOM 2373 N N . TRP B 1 48 ? -34.719 7.254 4.984 1 84 48 TRP B N 1
ATOM 2374 C CA . TRP B 1 48 ? -34 6.305 5.82 1 84 48 TRP B CA 1
ATOM 2375 C C . TRP B 1 48 ? -33.562 5.098 5.008 1 84 48 TRP B C 1
ATOM 2377 O O . TRP B 1 48 ? -32.406 4.68 5.094 1 84 48 TRP B O 1
ATOM 2387 N N . ARG B 1 49 ? -34.438 4.578 4.234 1 85.31 49 ARG B N 1
ATOM 2388 C CA . ARG B 1 49 ? -34.094 3.424 3.406 1 85.31 49 ARG B CA 1
ATOM 2389 C C . ARG B 1 49 ? -32.969 3.758 2.426 1 85.31 49 ARG B C 1
ATOM 2391 O O . ARG B 1 49 ? -32.062 2.949 2.205 1 85.31 49 ARG B O 1
ATOM 2398 N N . ASN B 1 50 ? -33.094 4.887 1.842 1 88.81 50 ASN B N 1
ATOM 2399 C CA . ASN B 1 50 ? -32.031 5.316 0.927 1 88.81 50 ASN B CA 1
ATOM 2400 C C . ASN B 1 50 ? -30.688 5.445 1.638 1 88.81 50 ASN B C 1
ATOM 2402 O O . ASN B 1 50 ? -29.656 5.008 1.115 1 88.81 50 ASN B O 1
ATOM 2406 N N . ALA B 1 51 ? -30.734 6.023 2.789 1 88.75 51 ALA B N 1
ATOM 2407 C CA . ALA B 1 51 ? -29.516 6.199 3.572 1 88.75 51 ALA B CA 1
ATOM 2408 C C . ALA B 1 51 ? -28.922 4.852 3.975 1 88.75 51 ALA B C 1
ATOM 2410 O O . ALA B 1 51 ? -27.703 4.68 3.973 1 88.75 51 ALA B O 1
ATOM 2411 N N . GLU B 1 52 ? -29.75 3.996 4.254 1 89.12 52 GLU B N 1
ATOM 2412 C CA . GLU B 1 52 ? -29.297 2.66 4.637 1 89.12 52 GLU B CA 1
ATOM 2413 C C . GLU B 1 52 ? -28.641 1.94 3.461 1 89.12 52 GLU B C 1
ATOM 2415 O O . GLU B 1 52 ? -27.625 1.269 3.627 1 89.12 52 GLU B O 1
ATOM 2420 N N . SER B 1 53 ? -29.25 2.072 2.398 1 92.25 53 SER B N 1
ATOM 2421 C CA . SER B 1 53 ? -28.688 1.482 1.19 1 92.25 53 SER B CA 1
ATOM 2422 C C . SER B 1 53 ? -27.328 2.09 0.866 1 92.25 53 SER B C 1
ATOM 2424 O O . SER B 1 53 ? -26.375 1.367 0.564 1 92.25 53 SER B O 1
ATOM 2426 N N . ASP B 1 54 ? -27.281 3.363 0.964 1 93.25 54 ASP B N 1
ATOM 2427 C CA . ASP B 1 54 ? -26.016 4.047 0.735 1 93.25 54 ASP B CA 1
ATOM 2428 C C . ASP B 1 54 ? -24.953 3.584 1.73 1 93.25 54 ASP B C 1
ATOM 2430 O O . ASP B 1 54 ? -23.797 3.383 1.361 1 93.25 54 ASP B O 1
ATOM 2434 N N . LEU B 1 55 ? -25.359 3.467 2.922 1 93.94 55 LEU B N 1
ATOM 2435 C CA . LEU B 1 55 ? -24.453 3.035 3.979 1 93.94 55 LEU B CA 1
ATOM 2436 C C . LEU B 1 55 ? -23.875 1.652 3.674 1 93.94 55 LEU B C 1
ATOM 2438 O O . LEU B 1 55 ? -22.672 1.422 3.834 1 93.94 55 LEU B O 1
ATOM 2442 N N . GLN B 1 56 ? -24.703 0.808 3.242 1 94.75 56 GLN B N 1
ATOM 2443 C CA . GLN B 1 56 ? -24.25 -0.538 2.904 1 94.75 56 GLN B CA 1
ATOM 2444 C C . GLN B 1 56 ? -23.219 -0.505 1.789 1 94.75 56 GLN B C 1
ATOM 2446 O O . GLN B 1 56 ? -22.219 -1.219 1.849 1 94.75 56 GLN B O 1
ATOM 2451 N N . VAL B 1 57 ? -23.469 0.283 0.854 1 96.44 57 VAL B N 1
ATOM 2452 C CA . VAL B 1 57 ? -22.562 0.393 -0.285 1 96.44 57 VAL B CA 1
ATOM 2453 C C . VAL B 1 57 ? -21.219 0.966 0.172 1 96.44 57 VAL B C 1
ATOM 2455 O O . VAL B 1 57 ? -20.156 0.435 -0.17 1 96.44 57 VAL B O 1
ATOM 2458 N N . VAL B 1 58 ? -21.25 2.008 0.942 1 96.69 58 VAL B N 1
ATOM 2459 C CA . VAL B 1 58 ? -20.031 2.67 1.383 1 96.69 58 VAL B CA 1
ATOM 2460 C C . VAL B 1 58 ? -19.25 1.744 2.311 1 96.69 58 VAL B C 1
ATOM 2462 O O . VAL B 1 58 ? -18.016 1.702 2.264 1 96.69 58 VAL B O 1
ATOM 2465 N N . GLU B 1 59 ? -19.922 1.034 3.041 1 96.12 59 GLU B N 1
ATOM 2466 C CA . GLU B 1 59 ? -19.266 0.075 3.928 1 96.12 59 GLU B CA 1
ATOM 2467 C C . GLU B 1 59 ? -18.547 -1.013 3.131 1 96.12 59 GLU B C 1
ATOM 2469 O O . GLU B 1 59 ? -17.438 -1.419 3.482 1 96.12 59 GLU B O 1
ATOM 2474 N N . ALA B 1 60 ? -19.203 -1.456 2.17 1 96.56 60 ALA B N 1
ATOM 2475 C CA . ALA B 1 60 ? -18.594 -2.461 1.308 1 96.56 60 ALA B CA 1
ATOM 2476 C C . ALA B 1 60 ? -17.328 -1.909 0.633 1 96.56 60 ALA B C 1
ATOM 2478 O O . ALA B 1 60 ? -16.312 -2.602 0.535 1 96.56 60 ALA B O 1
ATOM 2479 N N . ASN B 1 61 ? -17.422 -0.745 0.177 1 97.06 61 ASN B N 1
ATOM 2480 C CA . ASN B 1 61 ? -16.266 -0.095 -0.433 1 97.06 61 ASN B CA 1
ATOM 2481 C C . ASN B 1 61 ? -15.117 0.076 0.568 1 97.06 61 ASN B C 1
ATOM 2483 O O . ASN B 1 61 ? -13.953 -0.104 0.222 1 97.06 61 ASN B O 1
ATOM 2487 N N . LEU B 1 62 ? -15.453 0.494 1.741 1 97.38 62 LEU B N 1
ATOM 2488 C CA . LEU B 1 62 ? -14.453 0.647 2.791 1 97.38 62 LEU B CA 1
ATOM 2489 C C . LEU B 1 62 ? -13.758 -0.681 3.076 1 97.38 62 LEU B C 1
ATOM 2491 O O . LEU B 1 62 ? -12.531 -0.729 3.215 1 97.38 62 LEU B O 1
ATOM 2495 N N . GLN B 1 63 ? -14.547 -1.707 3.137 1 97 63 GLN B N 1
ATOM 2496 C CA . GLN B 1 63 ? -13.977 -3.023 3.393 1 97 63 GLN B CA 1
ATOM 2497 C C . GLN B 1 63 ? -13.023 -3.434 2.273 1 97 63 GLN B C 1
ATOM 2499 O O . GLN B 1 63 ? -11.938 -3.965 2.535 1 97 63 GLN B O 1
ATOM 2504 N N . LYS B 1 64 ? -13.398 -3.23 1.092 1 95.94 64 LYS B N 1
ATOM 2505 C CA . LYS B 1 64 ? -12.547 -3.523 -0.06 1 95.94 64 LYS B CA 1
ATOM 2506 C C . LYS B 1 64 ? -11.25 -2.727 -0.004 1 95.94 64 LYS B C 1
ATOM 2508 O O . LYS B 1 64 ? -10.172 -3.271 -0.241 1 95.94 64 LYS B O 1
ATOM 2513 N N . GLU B 1 65 ? -11.352 -1.478 0.292 1 96.19 65 GLU B N 1
ATOM 2514 C CA . GLU B 1 65 ? -10.18 -0.609 0.388 1 96.19 65 GLU B CA 1
ATOM 2515 C C . GLU B 1 65 ? -9.242 -1.07 1.498 1 96.19 65 GLU B C 1
ATOM 2517 O O . GLU B 1 65 ? -8.016 -1.055 1.331 1 96.19 65 GLU B O 1
ATOM 2522 N N . ARG B 1 66 ? -9.82 -1.481 2.574 1 96.44 66 ARG B N 1
ATOM 2523 C CA . ARG B 1 66 ? -9.023 -1.953 3.699 1 96.44 66 ARG B CA 1
ATOM 2524 C C . ARG B 1 66 ? -8.266 -3.225 3.338 1 96.44 66 ARG B C 1
ATOM 2526 O O . ARG B 1 66 ? -7.105 -3.396 3.729 1 96.44 66 ARG B O 1
ATOM 2533 N N . SER B 1 67 ? -8.891 -4.07 2.633 1 94.12 67 SER B N 1
ATOM 2534 C CA . SER B 1 67 ? -8.234 -5.289 2.182 1 94.12 67 SER B CA 1
ATOM 2535 C C . SER B 1 67 ? -7.055 -4.977 1.268 1 94.12 67 SER B C 1
ATOM 2537 O O . SER B 1 67 ? -5.996 -5.598 1.376 1 94.12 67 SER B O 1
ATOM 2539 N N . LEU B 1 68 ? -7.285 -4.074 0.402 1 94 68 LEU B N 1
ATOM 2540 C CA . LEU B 1 68 ? -6.219 -3.646 -0.493 1 94 68 LEU B CA 1
ATOM 2541 C C . LEU B 1 68 ? -5.059 -3.041 0.294 1 94 68 LEU B C 1
ATOM 2543 O O . LEU B 1 68 ? -3.898 -3.383 0.061 1 94 68 LEU B O 1
ATOM 2547 N N . THR B 1 69 ? -5.363 -2.209 1.194 1 95.31 69 THR B N 1
ATOM 2548 C CA . THR B 1 69 ? -4.352 -1.574 2.033 1 95.31 69 THR B CA 1
ATOM 2549 C C . THR B 1 69 ? -3.533 -2.623 2.779 1 95.31 69 THR B C 1
ATOM 2551 O O . THR B 1 69 ? -2.307 -2.533 2.84 1 95.31 69 THR B O 1
ATOM 2554 N N . GLN B 1 70 ? -4.211 -3.547 3.281 1 94.44 70 GLN B N 1
ATOM 2555 C CA . GLN B 1 70 ? -3.539 -4.598 4.039 1 94.44 70 GLN B CA 1
ATOM 2556 C C . GLN B 1 70 ? -2.547 -5.359 3.166 1 94.44 70 GLN B C 1
ATOM 2558 O O . GLN B 1 70 ? -1.429 -5.648 3.596 1 94.44 70 GLN B O 1
ATOM 2563 N N . ARG B 1 71 ? -2.904 -5.652 2.021 1 92 71 ARG B N 1
ATOM 2564 C CA . ARG B 1 71 ? -2.033 -6.371 1.096 1 92 71 ARG B CA 1
ATOM 2565 C C . ARG B 1 71 ? -0.808 -5.535 0.74 1 92 71 ARG B C 1
ATOM 2567 O O . ARG B 1 71 ? 0.315 -6.047 0.73 1 92 71 ARG B O 1
ATOM 2574 N N . LEU B 1 72 ? -1.041 -4.293 0.459 1 94.81 72 LEU B N 1
ATOM 2575 C CA . LEU B 1 72 ? 0.057 -3.396 0.112 1 94.81 72 LEU B CA 1
ATOM 2576 C C . LEU B 1 72 ? 1.017 -3.234 1.285 1 94.81 72 LEU B C 1
ATOM 2578 O O . LEU B 1 72 ? 2.236 -3.26 1.103 1 94.81 72 LEU B O 1
ATOM 2582 N N . GLU B 1 73 ? 0.451 -3.143 2.449 1 94.94 73 GLU B N 1
ATOM 2583 C CA . GLU B 1 73 ? 1.268 -3.006 3.652 1 94.94 73 GLU B CA 1
ATOM 2584 C C . GLU B 1 73 ? 2.111 -4.254 3.893 1 94.94 73 GLU B C 1
ATOM 2586 O O . GLU B 1 73 ? 3.252 -4.16 4.348 1 94.94 73 GLU B O 1
ATOM 2591 N N . ALA B 1 74 ? 1.548 -5.367 3.596 1 93.44 74 ALA B N 1
ATOM 2592 C CA . ALA B 1 74 ? 2.285 -6.613 3.771 1 93.44 74 ALA B CA 1
ATOM 2593 C C . ALA B 1 74 ? 3.504 -6.664 2.855 1 93.44 74 ALA B C 1
ATOM 2595 O O . ALA B 1 74 ? 4.582 -7.098 3.271 1 93.44 74 ALA B O 1
ATOM 2596 N N . THR B 1 75 ? 3.346 -6.262 1.662 1 94.69 75 THR B N 1
ATOM 2597 C CA . THR B 1 75 ? 4.461 -6.203 0.726 1 94.69 75 THR B CA 1
ATOM 2598 C C . THR B 1 75 ? 5.535 -5.234 1.222 1 94.69 75 THR B C 1
ATOM 2600 O O . THR B 1 75 ? 6.715 -5.582 1.271 1 94.69 75 THR B O 1
ATOM 2603 N N . LEU B 1 76 ? 5.102 -4.133 1.677 1 96.75 76 LEU B N 1
ATOM 2604 C CA . LEU B 1 76 ? 6.043 -3.105 2.105 1 96.75 76 LEU B CA 1
ATOM 2605 C C . LEU B 1 76 ? 6.723 -3.5 3.412 1 96.75 76 LEU B C 1
ATOM 2607 O O . LEU B 1 76 ? 7.848 -3.074 3.686 1 96.75 76 LEU B O 1
ATOM 2611 N N . ALA B 1 77 ? 6.035 -4.336 4.191 1 96.44 77 ALA B N 1
ATOM 2612 C CA . ALA B 1 77 ? 6.645 -4.852 5.414 1 96.44 77 ALA B CA 1
ATOM 2613 C C . ALA B 1 77 ? 7.895 -5.672 5.098 1 96.44 77 ALA B C 1
ATOM 2615 O O . ALA B 1 77 ? 8.859 -5.66 5.863 1 96.44 77 ALA B O 1
ATOM 2616 N N . SER B 1 78 ? 7.875 -6.328 4.047 1 96.19 78 SER B N 1
ATOM 2617 C CA . SER B 1 78 ? 9.039 -7.102 3.639 1 96.19 78 SER B CA 1
ATOM 2618 C C . SER B 1 78 ? 10.219 -6.191 3.314 1 96.19 78 SER B C 1
ATOM 2620 O O . SER B 1 78 ? 11.375 -6.527 3.604 1 96.19 78 SER B O 1
ATOM 2622 N N . TYR B 1 79 ? 9.922 -5.078 2.736 1 97.38 79 TYR B N 1
ATOM 2623 C CA . TYR B 1 79 ? 10.984 -4.141 2.375 1 97.38 79 TYR B CA 1
ATOM 2624 C C . TYR B 1 79 ? 11.531 -3.439 3.611 1 97.38 79 TYR B C 1
ATOM 2626 O O . TYR B 1 79 ? 12.719 -3.117 3.672 1 97.38 79 TYR B O 1
ATOM 2634 N N . ARG B 1 80 ? 10.625 -3.242 4.539 1 97.38 80 ARG B N 1
ATOM 2635 C CA . ARG B 1 80 ? 11.094 -2.756 5.832 1 97.38 80 ARG B CA 1
ATOM 2636 C C . ARG B 1 80 ? 12.094 -3.729 6.453 1 97.38 80 ARG B C 1
ATOM 2638 O O . ARG B 1 80 ? 13.156 -3.32 6.918 1 97.38 80 ARG B O 1
ATOM 2645 N N . GLU B 1 81 ? 11.742 -4.957 6.43 1 97.44 81 GLU B N 1
ATOM 2646 C CA . GLU B 1 81 ? 12.617 -5.988 6.98 1 97.44 81 GLU B CA 1
ATOM 2647 C C . GLU B 1 81 ? 13.922 -6.07 6.207 1 97.44 81 GLU B C 1
ATOM 2649 O O . GLU B 1 81 ? 14.992 -6.266 6.797 1 97.44 81 GLU B O 1
ATOM 2654 N N . MET B 1 82 ? 13.781 -5.941 4.938 1 97.62 82 MET B N 1
ATOM 2655 C CA . MET B 1 82 ? 14.953 -5.953 4.07 1 97.62 82 MET B CA 1
ATOM 2656 C C . MET B 1 82 ? 15.953 -4.875 4.488 1 97.62 82 MET B C 1
ATOM 2658 O O . MET B 1 82 ? 17.156 -5.137 4.582 1 97.62 82 MET B O 1
ATOM 2662 N N . LEU B 1 83 ? 15.453 -3.715 4.754 1 97.69 83 LEU B N 1
ATOM 2663 C CA . LEU B 1 83 ? 16.297 -2.6 5.191 1 97.69 83 LEU B CA 1
ATOM 2664 C C . LEU B 1 83 ? 16.875 -2.867 6.578 1 97.69 83 LEU B C 1
ATOM 2666 O O . LEU B 1 83 ? 18.078 -2.729 6.789 1 97.69 83 LEU B O 1
ATOM 2670 N N . LEU B 1 84 ? 16.031 -3.273 7.492 1 97 84 LEU B N 1
ATOM 2671 C CA . LEU B 1 84 ? 16.422 -3.416 8.891 1 97 84 LEU B CA 1
ATOM 2672 C C . LEU B 1 84 ? 17.438 -4.539 9.062 1 97 84 LEU B C 1
ATOM 2674 O O . LEU B 1 84 ? 18.312 -4.461 9.922 1 97 84 LEU B O 1
ATOM 2678 N N . GLN B 1 85 ? 17.375 -5.551 8.219 1 96.75 85 GLN B N 1
ATOM 2679 C CA . GLN B 1 85 ? 18.266 -6.695 8.344 1 96.75 85 GLN B CA 1
ATOM 2680 C C . GLN B 1 85 ? 19.422 -6.598 7.348 1 96.75 85 GLN B C 1
ATOM 2682 O O . GLN B 1 85 ? 20.344 -7.422 7.375 1 96.75 85 GLN B O 1
ATOM 2687 N N . GLY B 1 86 ? 19.359 -5.629 6.508 1 96.62 86 GLY B N 1
ATOM 2688 C CA . GLY B 1 86 ? 20.422 -5.453 5.52 1 96.62 86 GLY B CA 1
ATOM 2689 C C . GLY B 1 86 ? 20.531 -6.629 4.566 1 96.62 86 GLY B C 1
ATOM 2690 O O . GLY B 1 86 ? 21.641 -7.059 4.242 1 96.62 86 GLY B O 1
ATOM 2691 N N . ILE B 1 87 ? 19.391 -7.195 4.117 1 95.25 87 ILE B N 1
ATOM 2692 C CA . ILE B 1 87 ? 19.391 -8.383 3.27 1 95.25 87 ILE B CA 1
ATOM 2693 C C . ILE B 1 87 ? 19.984 -8.047 1.904 1 95.25 87 ILE B C 1
ATOM 2695 O O . ILE B 1 87 ? 19.391 -7.289 1.13 1 95.25 87 ILE B O 1
ATOM 2699 N N . HIS B 1 88 ? 21.172 -8.562 1.622 1 92.31 88 HIS B N 1
ATOM 2700 C CA . HIS B 1 88 ? 21.906 -8.359 0.372 1 92.31 88 HIS B CA 1
ATOM 2701 C C . HIS B 1 88 ? 22.125 -6.875 0.099 1 92.31 88 HIS B C 1
ATOM 2703 O O . HIS B 1 88 ? 21.953 -6.414 -1.032 1 92.31 88 HIS B O 1
ATOM 2709 N N . ALA B 1 89 ? 22.359 -6.129 1.145 1 94.25 89 ALA B N 1
ATOM 2710 C CA . ALA B 1 89 ? 22.672 -4.711 0.98 1 94.25 89 ALA B CA 1
ATOM 2711 C C . ALA B 1 89 ? 23.938 -4.52 0.155 1 94.25 89 ALA B C 1
ATOM 2713 O O . ALA B 1 89 ? 24.844 -5.348 0.202 1 94.25 89 ALA B O 1
ATOM 2714 N N . ASP B 1 90 ? 23.953 -3.422 -0.591 1 91.94 90 ASP B N 1
ATOM 2715 C CA . ASP B 1 90 ? 25.109 -3.217 -1.454 1 91.94 90 ASP B CA 1
ATOM 2716 C C . ASP B 1 90 ? 25.672 -1.809 -1.285 1 91.94 90 ASP B C 1
ATOM 2718 O O . ASP B 1 90 ? 26.578 -1.401 -2.027 1 91.94 90 ASP B O 1
ATOM 2722 N N . VAL B 1 91 ? 25.234 -1.054 -0.356 1 94.25 91 VAL B N 1
ATOM 2723 C CA . VAL B 1 91 ? 25.766 0.252 0.01 1 94.25 91 VAL B CA 1
ATOM 2724 C C . VAL B 1 91 ? 25.547 0.499 1.502 1 94.25 91 VAL B C 1
ATOM 2726 O O . VAL B 1 91 ? 24.656 -0.086 2.113 1 94.25 91 VAL B O 1
ATOM 2729 N N . THR B 1 92 ? 26.375 1.259 2.098 1 95.25 92 THR B N 1
ATOM 2730 C CA . THR B 1 92 ? 26.25 1.609 3.508 1 95.25 92 THR B CA 1
ATOM 2731 C C . THR B 1 92 ? 26.156 3.121 3.684 1 95.25 92 THR B C 1
ATOM 2733 O O . THR B 1 92 ? 26.969 3.869 3.141 1 95.25 92 THR B O 1
ATOM 2736 N N . ILE B 1 93 ? 25.156 3.562 4.395 1 95.75 93 ILE B N 1
ATOM 2737 C CA . ILE B 1 93 ? 25 4.973 4.742 1 95.75 93 ILE B CA 1
ATOM 2738 C C . ILE B 1 93 ? 25.594 5.234 6.125 1 95.75 93 ILE B C 1
ATOM 2740 O O . ILE B 1 93 ? 25.141 4.66 7.117 1 95.75 93 ILE B O 1
ATOM 2744 N N . GLU B 1 94 ? 26.562 6.051 6.18 1 95.62 94 GLU B N 1
ATOM 2745 C CA . GLU B 1 94 ? 27.188 6.41 7.453 1 95.62 94 GLU B CA 1
ATOM 2746 C C . GLU B 1 94 ? 26.781 7.812 7.891 1 95.62 94 GLU B C 1
ATOM 2748 O O . GLU B 1 94 ? 27.031 8.789 7.184 1 95.62 94 GLU B O 1
ATOM 2753 N N . THR B 1 95 ? 26.094 7.793 8.961 1 94.31 95 THR B N 1
ATOM 2754 C CA . THR B 1 95 ? 25.656 9.07 9.523 1 94.31 95 THR B CA 1
ATOM 2755 C C . THR B 1 95 ? 26.375 9.352 10.844 1 94.31 95 THR B C 1
ATOM 2757 O O . THR B 1 95 ? 26.547 8.445 11.664 1 94.31 95 THR B O 1
ATOM 2760 N N . GLY B 1 96 ? 26.766 10.602 11.078 1 84.31 96 GLY B N 1
ATOM 2761 C CA . GLY B 1 96 ? 27.5 10.961 12.289 1 84.31 96 GLY B CA 1
ATOM 2762 C C . GLY B 1 96 ? 28.781 10.18 12.469 1 84.31 96 GLY B C 1
ATOM 2763 O O . GLY B 1 96 ? 29.5 9.938 11.5 1 84.31 96 GLY B O 1
ATOM 2764 N N . ASP B 1 97 ? 29.109 9.781 13.688 1 75.94 97 ASP B N 1
ATOM 2765 C CA . ASP B 1 97 ? 30.406 9.18 13.969 1 75.94 97 ASP B CA 1
ATOM 2766 C C . ASP B 1 97 ? 30.312 7.652 13.922 1 75.94 97 ASP B C 1
ATOM 2768 O O . ASP B 1 97 ? 31.281 6.98 13.547 1 75.94 97 ASP B O 1
ATOM 2772 N N . THR B 1 98 ? 29.109 7.152 14.148 1 81.88 98 THR B N 1
ATOM 2773 C CA . THR B 1 98 ? 29.188 5.711 14.367 1 81.88 98 THR B CA 1
ATOM 2774 C C . THR B 1 98 ? 28.016 5 13.695 1 81.88 98 THR B C 1
ATOM 2776 O O . THR B 1 98 ? 28 3.771 13.594 1 81.88 98 THR B O 1
ATOM 2779 N N . ASP B 1 99 ? 27.156 5.723 13.117 1 92.25 99 ASP B N 1
ATOM 2780 C CA . ASP B 1 99 ? 25.953 5.016 12.68 1 92.25 99 ASP B CA 1
ATOM 2781 C C . ASP B 1 99 ? 26.094 4.539 11.242 1 92.25 99 ASP B C 1
ATOM 2783 O O . ASP B 1 99 ? 26.359 5.34 10.336 1 92.25 99 ASP B O 1
ATOM 2787 N N . LYS B 1 100 ? 26.016 3.232 11.086 1 95.12 100 LYS B N 1
ATOM 2788 C CA . LYS B 1 100 ? 26.109 2.611 9.766 1 95.12 100 LYS B CA 1
ATOM 2789 C C . LYS B 1 100 ? 24.828 1.857 9.422 1 95.12 100 LYS B C 1
ATOM 2791 O O . LYS B 1 100 ? 24.391 0.981 10.172 1 95.12 100 LYS B O 1
ATOM 2796 N N . THR B 1 101 ? 24.203 2.207 8.273 1 96 101 THR B N 1
ATOM 2797 C CA . THR B 1 101 ? 22.969 1.559 7.832 1 96 101 THR B CA 1
ATOM 2798 C C . THR B 1 101 ? 23.156 0.932 6.453 1 96 101 THR B C 1
ATOM 2800 O O . THR B 1 101 ? 23.25 1.642 5.449 1 96 101 THR B O 1
ATOM 2803 N N . PRO B 1 102 ? 23.281 -0.407 6.457 1 96.19 102 PRO B N 1
ATOM 2804 C CA . PRO B 1 102 ? 23.25 -1.046 5.141 1 96.19 102 PRO B CA 1
ATOM 2805 C C . PRO B 1 102 ? 21.969 -0.765 4.363 1 96.19 102 PRO B C 1
ATOM 2807 O O . PRO B 1 102 ? 20.891 -0.748 4.949 1 96.19 102 PRO B O 1
ATOM 2810 N N . ALA B 1 103 ? 22.078 -0.415 3.08 1 96.75 103 ALA B N 1
ATOM 2811 C CA . ALA B 1 103 ? 20.953 -0.063 2.223 1 96.75 103 ALA B CA 1
ATOM 2812 C C . ALA B 1 103 ? 21.141 -0.621 0.815 1 96.75 103 ALA B C 1
ATOM 2814 O O . ALA B 1 103 ? 21.984 -1.492 0.592 1 96.75 103 ALA B O 1
ATOM 2815 N N . HIS B 1 104 ? 20.312 -0.281 -0.09 1 96.12 104 HIS B N 1
ATOM 2816 C CA . HIS B 1 104 ? 20.297 -0.85 -1.433 1 96.12 104 HIS B CA 1
ATOM 2817 C C . HIS B 1 104 ? 20.297 0.244 -2.494 1 96.12 104 HIS B C 1
ATOM 2819 O O . HIS B 1 104 ? 19.391 1.066 -2.549 1 96.12 104 HIS B O 1
ATOM 2825 N N . ARG B 1 105 ? 21.281 0.227 -3.359 1 95.56 105 ARG B N 1
ATOM 2826 C CA . ARG B 1 105 ? 21.438 1.254 -4.383 1 95.56 105 ARG B CA 1
ATOM 2827 C C . ARG B 1 105 ? 20.203 1.355 -5.266 1 95.56 105 ARG B C 1
ATOM 2829 O O . ARG B 1 105 ? 19.75 2.457 -5.582 1 95.56 105 ARG B O 1
ATOM 2836 N N . ALA B 1 106 ? 19.656 0.179 -5.633 1 95.5 106 ALA B N 1
ATOM 2837 C CA . ALA B 1 106 ? 18.531 0.146 -6.555 1 95.5 106 ALA B CA 1
ATOM 2838 C C . ALA B 1 106 ? 17.328 0.906 -5.984 1 95.5 106 ALA B C 1
ATOM 2840 O O . ALA B 1 106 ? 16.703 1.709 -6.684 1 95.5 106 ALA B O 1
ATOM 2841 N N . ILE B 1 107 ? 17.047 0.68 -4.695 1 97.56 107 ILE B N 1
ATOM 2842 C CA . ILE B 1 107 ? 15.906 1.303 -4.043 1 97.56 107 ILE B CA 1
ATOM 2843 C C . ILE B 1 107 ? 16.156 2.801 -3.879 1 97.56 107 ILE B C 1
ATOM 2845 O O . ILE B 1 107 ? 15.305 3.619 -4.219 1 97.56 107 ILE B O 1
ATOM 2849 N N . LEU B 1 108 ? 17.344 3.158 -3.434 1 97.06 108 LEU B N 1
ATOM 2850 C CA . LEU B 1 108 ? 17.672 4.562 -3.236 1 97.06 108 LEU B CA 1
ATOM 2851 C C . LEU B 1 108 ? 17.625 5.324 -4.555 1 97.06 108 LEU B C 1
ATOM 2853 O O . LEU B 1 108 ? 17.062 6.418 -4.625 1 97.06 108 LEU B O 1
ATOM 2857 N N . ALA B 1 109 ? 18.156 4.707 -5.613 1 96.25 109 ALA B N 1
ATOM 2858 C CA . ALA B 1 109 ? 18.203 5.348 -6.93 1 96.25 109 ALA B CA 1
ATOM 2859 C C . ALA B 1 109 ? 16.812 5.5 -7.516 1 96.25 109 ALA B C 1
ATOM 2861 O O . ALA B 1 109 ? 16.547 6.445 -8.266 1 96.25 109 ALA B O 1
ATOM 2862 N N . SER B 1 110 ? 15.914 4.617 -7.164 1 96.69 110 SER B N 1
ATOM 2863 C CA . SER B 1 110 ? 14.57 4.637 -7.723 1 96.69 110 SER B CA 1
ATOM 2864 C C . SER B 1 110 ? 13.719 5.723 -7.07 1 96.69 110 SER B C 1
ATOM 2866 O O . SER B 1 110 ? 12.734 6.188 -7.66 1 96.69 110 SER B O 1
ATOM 2868 N N . ARG B 1 111 ? 14.094 6.141 -5.867 1 97.31 111 ARG B N 1
ATOM 2869 C CA . ARG B 1 111 ? 13.211 7.027 -5.113 1 97.31 111 ARG B CA 1
ATOM 2870 C C . ARG B 1 111 ? 13.844 8.398 -4.93 1 97.31 111 ARG B C 1
ATOM 2872 O O . ARG B 1 111 ? 13.227 9.312 -4.375 1 97.31 111 ARG B O 1
ATOM 2879 N N . SER B 1 112 ? 15.086 8.578 -5.414 1 97.75 112 SER B N 1
ATOM 2880 C CA . SER B 1 112 ? 15.789 9.852 -5.301 1 97.75 112 SER B CA 1
ATOM 2881 C C . SER B 1 112 ? 16.703 10.086 -6.5 1 97.75 112 SER B C 1
ATOM 2883 O O . SER B 1 112 ? 17.688 9.367 -6.684 1 97.75 112 SER B O 1
ATOM 2885 N N . PRO B 1 113 ? 16.469 11.094 -7.281 1 97.06 113 PRO B N 1
ATOM 2886 C CA . PRO B 1 113 ? 17.375 11.414 -8.383 1 97.06 113 PRO B CA 1
ATOM 2887 C C . PRO B 1 113 ? 18.797 11.742 -7.914 1 97.06 113 PRO B C 1
ATOM 2889 O O . PRO B 1 113 ? 19.766 11.523 -8.648 1 97.06 113 PRO B O 1
ATOM 2892 N N . VAL B 1 114 ? 18.906 12.227 -6.766 1 97 114 VAL B N 1
ATOM 2893 C CA . VAL B 1 114 ? 20.219 12.562 -6.211 1 97 114 VAL B CA 1
ATOM 2894 C C . VAL B 1 114 ? 21 11.289 -5.938 1 97 114 VAL B C 1
ATOM 2896 O O . VAL B 1 114 ? 22.156 11.164 -6.348 1 97 114 VAL B O 1
ATOM 2899 N N . PHE B 1 115 ? 20.391 10.352 -5.262 1 95.5 115 PHE B N 1
ATOM 2900 C CA . PHE B 1 115 ? 21.047 9.062 -5.066 1 95.5 115 PHE B CA 1
ATOM 2901 C C . PHE B 1 115 ? 21.359 8.406 -6.406 1 95.5 115 PHE B C 1
ATOM 2903 O O . PHE B 1 115 ? 22.438 7.832 -6.578 1 95.5 115 PHE B O 1
ATOM 2910 N N . LYS B 1 116 ? 20.406 8.523 -7.316 1 95.12 116 LYS B N 1
ATOM 2911 C CA . LYS B 1 116 ? 20.609 7.957 -8.648 1 95.12 116 LYS B CA 1
ATOM 2912 C C . LYS B 1 116 ? 21.875 8.516 -9.289 1 95.12 116 LYS B C 1
ATOM 2914 O O . LYS B 1 116 ? 22.719 7.754 -9.773 1 95.12 116 LYS B O 1
ATOM 2919 N N . ALA B 1 117 ? 22.016 9.773 -9.266 1 93.88 117 ALA B N 1
ATOM 2920 C CA . ALA B 1 117 ? 23.188 10.438 -9.844 1 93.88 117 ALA B CA 1
ATOM 2921 C C . ALA B 1 117 ? 24.469 10.047 -9.117 1 93.88 117 ALA B C 1
ATOM 2923 O O . ALA B 1 117 ? 25.5 9.852 -9.742 1 93.88 117 ALA B O 1
ATOM 2924 N N . MET B 1 118 ? 24.344 9.906 -7.848 1 91.25 118 MET B N 1
ATOM 2925 C CA . MET B 1 118 ? 25.5 9.539 -7.031 1 91.25 118 MET B CA 1
ATOM 2926 C C . MET B 1 118 ? 26.047 8.172 -7.445 1 91.25 118 MET B C 1
ATOM 2928 O O . MET B 1 118 ? 27.266 7.984 -7.535 1 91.25 118 MET B O 1
ATOM 2932 N N . PHE B 1 119 ? 25.172 7.273 -7.746 1 91.06 119 PHE B N 1
ATOM 2933 C CA . PHE B 1 119 ? 25.578 5.91 -8.062 1 91.06 119 PHE B CA 1
ATOM 2934 C C . PHE B 1 119 ? 26 5.789 -9.516 1 91.06 119 PHE B C 1
ATOM 2936 O O . PHE B 1 119 ? 26.688 4.836 -9.891 1 91.06 119 PHE B O 1
ATOM 2943 N N . GLU B 1 120 ? 25.609 6.613 -10.336 1 86.88 120 GLU B N 1
ATOM 2944 C CA . GLU B 1 120 ? 26.016 6.605 -11.734 1 86.88 120 GLU B CA 1
ATOM 2945 C C . GLU B 1 120 ? 27.406 7.215 -11.906 1 86.88 120 GLU B C 1
ATOM 2947 O O . GLU B 1 120 ? 28.141 6.84 -12.828 1 86.88 120 GLU B O 1
ATOM 2952 N N . HIS B 1 121 ? 27.844 8.102 -11.188 1 80.56 121 HIS B N 1
ATOM 2953 C CA . HIS B 1 121 ? 29.094 8.828 -11.375 1 80.56 121 HIS B CA 1
ATOM 2954 C C . HIS B 1 121 ? 30.188 8.305 -10.445 1 80.56 121 HIS B C 1
ATOM 2956 O O . HIS B 1 121 ? 31.344 8.203 -10.844 1 80.56 121 HIS B O 1
ATOM 2962 N N . GLU B 1 122 ? 29.922 8.102 -9.273 1 63.53 122 GLU B N 1
ATOM 2963 C CA . GLU B 1 122 ? 30.984 7.895 -8.281 1 63.53 122 GLU B CA 1
ATOM 2964 C C . GLU B 1 122 ? 31.141 6.414 -7.949 1 63.53 122 GLU B C 1
ATOM 2966 O O . GLU B 1 122 ? 32.25 5.949 -7.688 1 63.53 122 GLU B O 1
ATOM 2971 N N . LEU B 1 123 ? 30.031 5.676 -7.895 1 59.72 123 LEU B N 1
ATOM 2972 C CA . LEU B 1 123 ? 30.094 4.359 -7.27 1 59.72 123 LEU B CA 1
ATOM 2973 C C . LEU B 1 123 ? 29.656 3.271 -8.25 1 59.72 123 LEU B C 1
ATOM 2975 O O . LEU B 1 123 ? 29.234 2.189 -7.832 1 59.72 123 LEU B O 1
ATOM 2979 N N . LYS B 1 124 ? 29.828 3.57 -9.57 1 57.16 124 LYS B N 1
ATOM 2980 C CA . LYS B 1 124 ? 29.297 2.631 -10.555 1 57.16 124 LYS B CA 1
ATOM 2981 C C . LYS B 1 124 ? 29.859 1.229 -10.336 1 57.16 124 LYS B C 1
ATOM 2983 O O . LYS B 1 124 ? 29.141 0.237 -10.461 1 57.16 124 LYS B O 1
ATOM 2988 N N . GLU B 1 125 ? 31.156 1.179 -10.008 1 55.66 125 GLU B N 1
ATOM 2989 C CA . GLU B 1 125 ? 31.844 -0.114 -10.055 1 55.66 125 GLU B CA 1
ATOM 2990 C C . GLU B 1 125 ? 32.062 -0.669 -8.648 1 55.66 125 GLU B C 1
ATOM 2992 O O . GLU B 1 125 ? 32.562 -1.784 -8.492 1 55.66 125 GLU B O 1
ATOM 2997 N N . LYS B 1 126 ? 31.594 0.172 -7.527 1 56.91 126 LYS B N 1
ATOM 2998 C CA . LYS B 1 126 ? 32.062 -0.313 -6.227 1 56.91 126 LYS B CA 1
ATOM 2999 C C . LYS B 1 126 ? 30.938 -1.078 -5.508 1 56.91 126 LYS B C 1
ATOM 3001 O O . LYS B 1 126 ? 29.844 -0.557 -5.32 1 56.91 126 LYS B O 1
ATOM 3006 N N . THR B 1 127 ? 30.984 -2.424 -5.43 1 57.47 127 THR B N 1
ATOM 3007 C CA . THR B 1 127 ? 30.094 -3.348 -4.742 1 57.47 127 THR B CA 1
ATOM 3008 C C . THR B 1 127 ? 29.797 -2.869 -3.322 1 57.47 127 THR B C 1
ATOM 3010 O O . THR B 1 127 ? 28.703 -3.076 -2.803 1 57.47 127 THR B O 1
ATOM 3013 N N . CYS B 1 128 ? 30.812 -2.248 -2.662 1 62.22 128 CYS B N 1
ATOM 3014 C CA . CYS B 1 128 ? 30.609 -1.867 -1.271 1 62.22 128 CYS B CA 1
ATOM 3015 C C . CYS B 1 128 ? 30.922 -0.392 -1.054 1 62.22 128 CYS B C 1
ATOM 3017 O O . CYS B 1 128 ? 32 -0.047 -0.596 1 62.22 128 CYS B O 1
ATOM 3019 N N . ALA B 1 129 ? 29.922 0.361 -1.528 1 81.19 129 ALA B N 1
ATOM 3020 C CA . ALA B 1 129 ? 30.109 1.806 -1.44 1 81.19 129 ALA B CA 1
ATOM 3021 C C . ALA B 1 129 ? 29.578 2.352 -0.12 1 81.19 129 ALA B C 1
ATOM 3023 O O . ALA B 1 129 ? 28.688 1.758 0.489 1 81.19 129 ALA B O 1
ATOM 3024 N N . VAL B 1 130 ? 30.406 3.225 0.404 1 90.5 130 VAL B N 1
ATOM 3025 C CA . VAL B 1 130 ? 30 3.936 1.613 1 90.5 130 VAL B CA 1
ATOM 3026 C C . VAL B 1 130 ? 29.641 5.379 1.271 1 90.5 130 VAL B C 1
ATOM 3028 O O . VAL B 1 130 ? 30.391 6.059 0.562 1 90.5 130 VAL B O 1
ATOM 3031 N N . ILE B 1 131 ? 28.516 5.793 1.66 1 92.44 131 ILE B N 1
ATOM 3032 C CA . ILE B 1 131 ? 28.094 7.188 1.559 1 92.44 131 ILE B CA 1
ATOM 3033 C C . ILE B 1 131 ? 28.141 7.844 2.936 1 92.44 131 ILE B C 1
ATOM 3035 O O . ILE B 1 131 ? 27.438 7.434 3.855 1 92.44 131 ILE B O 1
ATOM 3039 N N . ARG B 1 132 ? 28.938 8.82 3.076 1 93.06 132 ARG B N 1
ATOM 3040 C CA . ARG B 1 132 ? 29.047 9.547 4.34 1 93.06 132 ARG B CA 1
ATOM 3041 C C . ARG B 1 132 ? 28.156 10.781 4.344 1 93.06 132 ARG B C 1
ATOM 3043 O O . ARG B 1 132 ? 28.234 11.617 3.438 1 93.06 132 ARG B O 1
ATOM 3050 N N . VAL B 1 133 ? 27.312 10.781 5.316 1 94.31 133 VAL B N 1
ATOM 3051 C CA . VAL B 1 133 ? 26.375 11.898 5.469 1 94.31 133 VAL B CA 1
ATOM 3052 C C . VAL B 1 133 ? 26.641 12.609 6.793 1 94.31 133 VAL B C 1
ATOM 3054 O O . VAL B 1 133 ? 26.297 12.094 7.859 1 94.31 133 VAL B O 1
ATOM 3057 N N . ALA B 1 134 ? 27.125 13.805 6.777 1 91.12 134 ALA B N 1
ATOM 3058 C CA . ALA B 1 134 ? 27.547 14.516 7.98 1 91.12 134 ALA B CA 1
ATOM 3059 C C . ALA B 1 134 ? 26.5 15.531 8.422 1 91.12 134 ALA B C 1
ATOM 3061 O O . ALA B 1 134 ? 26.406 15.875 9.602 1 91.12 134 ALA B O 1
ATOM 3062 N N . ASP B 1 135 ? 25.672 15.953 7.566 1 92.19 135 ASP B N 1
ATOM 3063 C CA . ASP B 1 135 ? 24.844 17.125 7.84 1 92.19 135 ASP B CA 1
ATOM 3064 C C . ASP B 1 135 ? 23.406 16.703 8.188 1 92.19 135 ASP B C 1
ATOM 3066 O O . ASP B 1 135 ? 22.531 17.562 8.312 1 92.19 135 ASP B O 1
ATOM 3070 N N . VAL B 1 136 ? 23.141 15.414 8.289 1 94.88 136 VAL B N 1
ATOM 3071 C CA . VAL B 1 136 ? 21.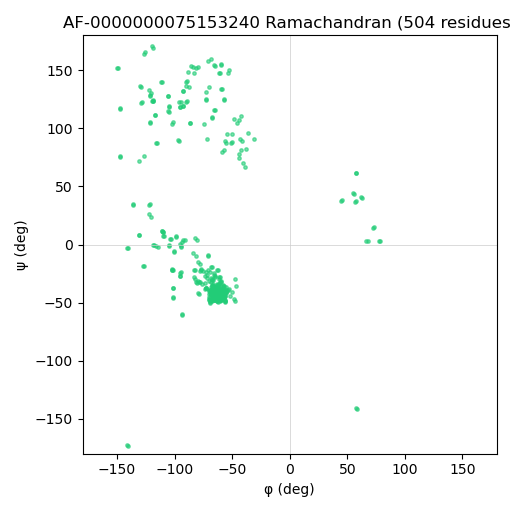812 14.914 8.648 1 94.88 136 VAL B CA 1
ATOM 3072 C C . VAL B 1 136 ? 21.906 14.094 9.93 1 94.88 136 VAL B C 1
ATOM 3074 O O . VAL B 1 136 ? 22.672 13.133 10.008 1 94.88 136 VAL B O 1
ATOM 3077 N N . PRO B 1 137 ? 21.125 14.5 10.922 1 95 137 PRO B N 1
ATOM 3078 C CA . PRO B 1 137 ? 21.125 13.68 12.133 1 95 137 PRO B CA 1
ATOM 3079 C C . PRO B 1 137 ? 20.672 12.25 11.875 1 95 137 PRO B C 1
ATOM 3081 O O . PRO B 1 137 ? 19.828 12.016 11.008 1 95 137 PRO B O 1
ATOM 3084 N N . THR B 1 138 ? 21.109 11.328 12.742 1 95 138 THR B N 1
ATOM 3085 C CA . THR B 1 138 ? 20.891 9.898 12.562 1 95 138 THR B CA 1
ATOM 3086 C C . THR B 1 138 ? 19.391 9.578 12.57 1 95 138 THR B C 1
ATOM 3088 O O . THR B 1 138 ? 18.906 8.867 11.688 1 95 138 THR B O 1
ATOM 3091 N N . PRO B 1 139 ? 18.609 10.141 13.531 1 95.31 139 PRO B N 1
ATOM 3092 C CA . PRO B 1 139 ? 17.188 9.805 13.539 1 95.31 139 PRO B CA 1
ATOM 3093 C C . PRO B 1 139 ? 16.469 10.258 12.266 1 95.31 139 PRO B C 1
ATOM 3095 O O . PRO B 1 139 ? 15.594 9.555 11.758 1 95.31 139 PRO B O 1
ATOM 3098 N N . ALA B 1 140 ? 16.859 11.383 11.719 1 96.88 140 ALA B N 1
ATOM 3099 C CA . ALA B 1 140 ? 16.25 11.891 10.484 1 96.88 140 ALA B CA 1
ATOM 3100 C C . ALA B 1 140 ? 16.625 11.031 9.289 1 96.88 140 ALA B C 1
ATOM 3102 O O . ALA B 1 140 ? 15.797 10.75 8.43 1 96.88 140 ALA B O 1
ATOM 3103 N N . MET B 1 141 ? 17.844 10.609 9.289 1 97.25 141 MET B N 1
ATOM 3104 C CA . MET B 1 141 ? 18.297 9.758 8.188 1 97.25 141 MET B CA 1
ATOM 3105 C C . MET B 1 141 ? 17.578 8.414 8.211 1 97.25 141 MET B C 1
ATOM 3107 O O . MET B 1 141 ? 17.125 7.926 7.172 1 97.25 141 MET B O 1
ATOM 3111 N N . ARG B 1 142 ? 17.469 7.871 9.406 1 96.38 142 ARG B N 1
ATOM 3112 C CA . ARG B 1 142 ? 16.766 6.602 9.539 1 96.38 142 ARG B CA 1
ATOM 3113 C C . ARG B 1 142 ? 15.32 6.734 9.078 1 96.38 142 ARG B C 1
ATOM 3115 O O . ARG B 1 142 ? 14.797 5.855 8.391 1 96.38 142 ARG B O 1
ATOM 3122 N N . ALA B 1 143 ? 14.703 7.832 9.461 1 97.81 143 ALA B N 1
ATOM 3123 C CA . ALA B 1 143 ? 13.32 8.086 9.039 1 97.81 143 ALA B CA 1
ATOM 3124 C C . ALA B 1 143 ? 13.227 8.25 7.527 1 97.81 143 ALA B C 1
ATOM 3126 O O . ALA B 1 143 ? 12.281 7.77 6.902 1 97.81 143 ALA B O 1
ATOM 3127 N N . LEU B 1 144 ? 14.18 8.945 6.965 1 98.44 144 LEU B N 1
ATOM 3128 C CA . LEU B 1 144 ? 14.227 9.141 5.523 1 98.44 144 LEU B CA 1
ATOM 3129 C C . LEU B 1 144 ? 14.344 7.809 4.793 1 98.44 144 LEU B C 1
ATOM 3131 O O . LEU B 1 144 ? 13.594 7.543 3.85 1 98.44 144 LEU B O 1
ATOM 3135 N N . LEU B 1 145 ? 15.242 6.953 5.238 1 98.12 145 LEU B N 1
ATOM 3136 C CA . LEU B 1 145 ? 15.445 5.652 4.613 1 98.12 145 LEU B CA 1
ATOM 3137 C C . LEU B 1 145 ? 14.195 4.789 4.746 1 98.12 145 LEU B C 1
ATOM 3139 O O . LEU B 1 145 ? 13.781 4.137 3.785 1 98.12 145 LEU B O 1
ATOM 3143 N N . LEU B 1 146 ? 13.664 4.793 5.934 1 97.75 146 LEU B N 1
ATOM 3144 C CA . LEU B 1 146 ? 12.43 4.035 6.141 1 97.75 146 LEU B CA 1
ATOM 3145 C C . LEU B 1 146 ? 11.344 4.48 5.168 1 97.75 146 LEU B C 1
ATOM 3147 O O . LEU B 1 146 ? 10.656 3.65 4.582 1 97.75 146 LEU B O 1
ATOM 3151 N N . TYR B 1 147 ? 11.25 5.789 4.953 1 98 147 TYR B N 1
ATOM 3152 C CA . TYR B 1 147 ? 10.25 6.332 4.047 1 98 147 TYR B CA 1
ATOM 3153 C C . TYR B 1 147 ? 10.523 5.898 2.609 1 98 147 TYR B C 1
ATOM 3155 O O . TYR B 1 147 ? 9.594 5.559 1.871 1 98 147 TYR B O 1
ATOM 3163 N N . ILE B 1 148 ? 11.688 5.922 2.248 1 98 148 ILE B N 1
ATOM 3164 C CA . ILE B 1 148 ? 12.078 5.523 0.901 1 98 148 ILE B CA 1
ATOM 3165 C C . ILE B 1 148 ? 11.648 4.082 0.645 1 98 148 ILE B C 1
ATOM 3167 O O . ILE B 1 148 ? 11.133 3.76 -0.43 1 98 148 ILE B O 1
ATOM 3171 N N . TYR B 1 149 ? 11.789 3.23 1.618 1 97.94 149 TYR B N 1
ATOM 3172 C CA . TYR B 1 149 ? 11.539 1.804 1.442 1 97.94 149 TYR B CA 1
ATOM 3173 C C . TYR B 1 149 ? 10.055 1.492 1.531 1 97.94 149 TYR B C 1
ATOM 3175 O O . TYR B 1 149 ? 9.57 0.55 0.898 1 97.94 149 TYR B O 1
ATOM 3183 N N . THR B 1 150 ? 9.312 2.281 2.369 1 97.12 150 THR B N 1
ATOM 3184 C CA . THR B 1 150 ? 7.992 1.78 2.732 1 97.12 150 THR B CA 1
ATOM 3185 C C . THR B 1 150 ? 6.922 2.832 2.457 1 97.12 150 THR B C 1
ATOM 3187 O O . THR B 1 150 ? 5.73 2.518 2.422 1 97.12 150 THR B O 1
ATOM 3190 N N . GLY B 1 151 ? 7.312 4.059 2.322 1 94.94 151 GLY B N 1
ATOM 3191 C CA . GLY B 1 151 ? 6.332 5.129 2.213 1 94.94 151 GLY B CA 1
ATOM 3192 C C . GLY B 1 151 ? 5.723 5.52 3.547 1 94.94 151 GLY B C 1
AT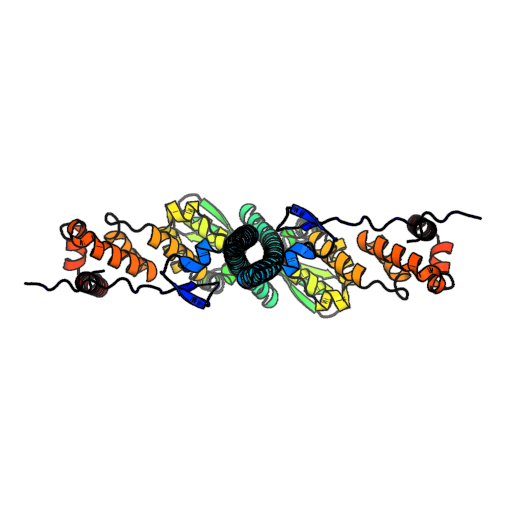OM 3193 O O . GLY B 1 151 ? 4.863 6.402 3.611 1 94.94 151 GLY B O 1
ATOM 3194 N N . ASP B 1 152 ? 6.172 4.926 4.578 1 92.31 152 ASP B N 1
ATOM 3195 C CA . ASP B 1 152 ? 5.629 5.188 5.906 1 92.31 152 ASP B CA 1
ATOM 3196 C C . ASP B 1 152 ? 6.418 6.285 6.617 1 92.31 152 ASP B C 1
ATOM 3198 O O . ASP B 1 152 ? 7.652 6.281 6.598 1 92.31 152 ASP B O 1
ATOM 3202 N N . HIS B 1 153 ? 5.664 7.145 7.129 1 90.88 153 HIS B N 1
ATOM 3203 C CA . HIS B 1 153 ? 6.332 8.219 7.859 1 90.88 153 HIS B CA 1
ATOM 3204 C C . HIS B 1 153 ? 6.516 7.852 9.328 1 90.88 153 HIS B C 1
ATOM 3206 O O . HIS B 1 153 ? 5.656 7.199 9.922 1 90.88 153 HIS B O 1
ATOM 3212 N N . ASP B 1 154 ? 7.562 8.164 9.836 1 92.56 154 ASP B N 1
ATOM 3213 C CA . ASP B 1 154 ? 7.863 8.016 11.258 1 92.56 154 ASP B CA 1
ATOM 3214 C C . ASP B 1 154 ? 7.387 9.234 12.047 1 92.56 154 ASP B C 1
ATOM 3216 O O . ASP B 1 154 ? 8.062 10.266 12.078 1 92.56 154 ASP B O 1
ATOM 3220 N N . THR B 1 155 ? 6.316 9.047 12.734 1 93.81 155 THR B N 1
ATOM 3221 C CA . THR B 1 155 ? 5.668 10.156 13.406 1 93.81 155 THR B CA 1
ATOM 3222 C C . THR B 1 155 ? 6.574 10.734 14.5 1 93.81 155 THR B C 1
ATOM 3224 O O . THR B 1 155 ? 6.609 11.945 14.711 1 93.81 155 THR B O 1
ATOM 3227 N N . LYS B 1 156 ? 7.246 9.859 15.18 1 95.19 156 LYS B N 1
ATOM 3228 C CA . LYS B 1 156 ? 8.156 10.32 16.219 1 95.19 156 LYS B CA 1
ATOM 3229 C C . LYS B 1 156 ? 9.289 11.148 15.641 1 95.19 156 LYS B C 1
ATOM 3231 O O . LYS B 1 156 ? 9.609 12.227 16.156 1 95.19 156 LYS B O 1
ATOM 3236 N N . ALA B 1 157 ? 9.852 10.664 14.609 1 95.19 157 ALA B N 1
ATOM 3237 C CA . ALA B 1 157 ? 10.922 11.398 13.945 1 95.19 157 ALA B CA 1
ATOM 3238 C C . ALA B 1 157 ? 10.414 12.734 13.398 1 95.19 157 ALA B C 1
ATOM 3240 O O . ALA B 1 157 ? 11.117 13.742 13.461 1 95.19 157 ALA B O 1
ATOM 3241 N N . LEU B 1 158 ? 9.203 12.75 12.914 1 95.69 158 LEU B N 1
ATOM 3242 C CA . LEU B 1 158 ? 8.602 13.977 12.398 1 95.69 158 LEU B CA 1
ATOM 3243 C C . LEU B 1 158 ? 8.422 15.008 13.5 1 95.69 158 LEU B C 1
ATOM 3245 O O . LEU B 1 158 ? 8.672 16.203 13.297 1 95.69 158 LEU B O 1
ATOM 3249 N N . GLN B 1 159 ? 8.047 14.523 14.602 1 95.06 159 GLN B N 1
ATOM 3250 C CA . GLN B 1 159 ? 7.785 15.422 15.727 1 95.06 159 GLN B CA 1
ATOM 3251 C C . GLN B 1 159 ? 9.086 15.953 16.312 1 95.06 159 GLN B C 1
ATOM 3253 O O . GLN B 1 159 ? 9.18 17.141 16.656 1 95.06 159 GLN B O 1
ATOM 3258 N N . GLU B 1 160 ? 10.109 15.117 16.375 1 96.31 160 GLU B N 1
ATOM 3259 C CA . GLU B 1 160 ? 11.328 15.477 17.094 1 96.31 160 GLU B CA 1
ATOM 3260 C C . GLU B 1 160 ? 12.367 16.062 16.141 1 96.31 160 GLU B C 1
ATOM 3262 O O . GLU B 1 160 ? 13.195 16.875 16.547 1 96.31 160 GLU B O 1
ATOM 3267 N N . HIS B 1 161 ? 12.266 15.656 14.906 1 96.38 161 HIS B N 1
ATOM 3268 C CA . HIS B 1 161 ? 13.305 16.031 13.961 1 96.38 161 HIS B CA 1
ATOM 3269 C C . HIS B 1 161 ? 12.703 16.484 12.633 1 96.38 161 HIS B C 1
ATOM 3271 O O . HIS B 1 161 ? 13.273 16.25 11.57 1 96.38 161 HIS B O 1
ATOM 3277 N N . GLY B 1 162 ? 11.562 17.141 12.711 1 97.25 162 GLY B N 1
ATOM 3278 C CA . GLY B 1 162 ? 10.805 17.5 11.523 1 97.25 162 GLY B CA 1
ATOM 3279 C C . GLY B 1 162 ? 11.602 18.359 10.547 1 97.25 162 GLY B C 1
ATOM 3280 O O . GLY B 1 162 ? 11.617 18.078 9.344 1 97.25 162 GLY B O 1
ATOM 3281 N N . MET B 1 163 ? 12.289 19.359 11.078 1 96.69 163 MET B N 1
ATOM 3282 C CA . MET B 1 163 ? 13.031 20.281 10.211 1 96.69 163 MET B CA 1
ATOM 3283 C C . MET B 1 163 ? 14.234 19.578 9.586 1 96.69 163 MET B C 1
ATOM 3285 O O . MET B 1 163 ? 14.531 19.781 8.406 1 96.69 163 MET B O 1
ATOM 3289 N N . ALA B 1 164 ? 14.891 18.781 10.352 1 97.12 164 ALA B N 1
ATOM 3290 C CA . ALA B 1 164 ? 16.031 18.031 9.828 1 97.12 164 ALA B CA 1
ATOM 3291 C C . ALA B 1 164 ? 15.586 17.062 8.734 1 97.12 164 ALA B C 1
ATOM 3293 O O . ALA B 1 164 ? 16.266 16.906 7.719 1 97.12 164 ALA B O 1
ATOM 3294 N N . LEU B 1 165 ? 14.469 16.406 8.969 1 98.06 165 LEU B N 1
ATOM 3295 C CA . LEU B 1 165 ? 13.922 15.484 7.973 1 98.06 165 LEU B CA 1
ATOM 3296 C C . LEU B 1 165 ? 13.508 16.234 6.715 1 98.06 165 LEU B C 1
ATOM 3298 O O . LEU B 1 165 ? 13.734 15.75 5.598 1 98.06 165 LEU B O 1
ATOM 3302 N N . LEU B 1 166 ? 12.93 17.391 6.91 1 98.5 166 LEU B N 1
ATOM 3303 C CA . LEU B 1 166 ? 12.562 18.25 5.789 1 98.5 166 LEU B CA 1
ATOM 3304 C C . LEU B 1 166 ? 13.789 18.625 4.969 1 98.5 166 LEU B C 1
ATOM 3306 O O . LEU B 1 166 ? 13.773 18.516 3.738 1 98.5 166 LEU B O 1
ATOM 3310 N N . ALA B 1 167 ? 14.812 19 5.633 1 97.81 167 ALA B N 1
ATOM 3311 C CA . ALA B 1 167 ? 16.062 19.359 4.973 1 97.81 167 ALA B CA 1
ATOM 3312 C C . ALA B 1 167 ? 16.641 18.172 4.195 1 97.81 167 ALA B C 1
ATOM 3314 O O . ALA B 1 167 ? 17.094 18.328 3.061 1 97.81 167 ALA B O 1
ATOM 3315 N N . ALA B 1 168 ? 16.625 17.047 4.789 1 98.06 168 ALA B N 1
ATOM 3316 C CA . ALA B 1 168 ? 17.125 15.844 4.141 1 98.06 168 ALA B CA 1
ATOM 3317 C C . ALA B 1 168 ? 16.297 15.492 2.912 1 98.06 168 ALA B C 1
ATOM 3319 O O . ALA B 1 168 ? 16.828 15.156 1.856 1 98.06 168 ALA B O 1
ATOM 3320 N N . ALA B 1 169 ? 14.953 15.531 3.086 1 98.44 169 ALA B N 1
ATOM 3321 C CA . ALA B 1 169 ? 14.062 15.258 1.965 1 98.44 169 ALA B CA 1
ATOM 3322 C C . ALA B 1 169 ? 14.32 16.203 0.805 1 98.44 169 ALA B C 1
ATOM 3324 O O . ALA B 1 169 ? 14.258 15.812 -0.361 1 98.44 169 ALA B O 1
ATOM 3325 N N . HIS B 1 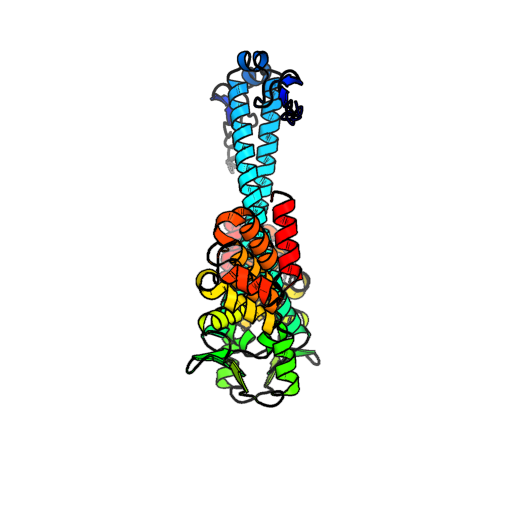170 ? 14.586 17.453 1.144 1 98.19 170 HIS B N 1
ATOM 3326 C CA . HIS B 1 170 ? 14.945 18.453 0.147 1 98.19 170 HIS B CA 1
ATOM 3327 C C . HIS B 1 170 ? 16.281 18.125 -0.507 1 98.19 170 HIS B C 1
ATOM 3329 O O . HIS B 1 170 ? 16.391 18.109 -1.734 1 98.19 170 HIS B O 1
ATOM 3335 N N . LYS B 1 171 ? 17.25 17.812 0.247 1 97.75 171 LYS B N 1
ATOM 3336 C CA . LYS B 1 171 ? 18.609 17.516 -0.213 1 97.75 171 LYS B CA 1
ATOM 3337 C C . LYS B 1 171 ? 18.609 16.344 -1.196 1 97.75 171 LYS B C 1
ATOM 3339 O O . LYS B 1 171 ? 19.297 16.406 -2.221 1 97.75 171 LYS B O 1
ATOM 3344 N N . TYR B 1 172 ? 17.859 15.359 -0.875 1 98 172 TYR B N 1
ATOM 3345 C CA . TYR B 1 172 ? 17.891 14.141 -1.682 1 98 172 TYR B CA 1
ATOM 3346 C C . TYR B 1 172 ? 16.734 14.109 -2.672 1 98 172 TYR B C 1
ATOM 3348 O O . TYR B 1 172 ? 16.5 13.094 -3.326 1 98 172 TYR B O 1
ATOM 3356 N N . ASP B 1 173 ? 15.977 15.195 -2.752 1 98.19 173 ASP B N 1
ATOM 3357 C CA . ASP B 1 173 ? 14.922 15.422 -3.732 1 98.19 173 ASP B CA 1
ATOM 3358 C C . ASP B 1 173 ? 13.859 14.32 -3.658 1 98.19 173 ASP B C 1
ATOM 3360 O O . ASP B 1 173 ? 13.594 13.641 -4.648 1 98.19 173 ASP B O 1
ATOM 3364 N N . ILE B 1 174 ? 13.234 14.219 -2.559 1 97.75 174 ILE B N 1
ATOM 3365 C CA . ILE B 1 174 ? 12.102 13.336 -2.314 1 97.75 174 ILE B CA 1
ATOM 3366 C C . ILE B 1 174 ? 10.852 14.164 -2.012 1 97.75 174 ILE B C 1
ATOM 3368 O O . ILE B 1 174 ? 10.484 14.344 -0.847 1 97.75 174 ILE B O 1
ATOM 3372 N N . PRO B 1 175 ? 10.156 14.531 -3.037 1 96.75 175 PRO B N 1
ATOM 3373 C CA . PRO B 1 175 ? 9.117 15.562 -2.891 1 96.75 175 PRO B CA 1
ATOM 3374 C C . PRO B 1 175 ? 7.949 15.102 -2.027 1 96.75 175 PRO B C 1
ATOM 3376 O O . PRO B 1 175 ? 7.344 15.914 -1.317 1 96.75 175 PRO B O 1
ATOM 3379 N N . ASP B 1 176 ? 7.594 13.867 -2.133 1 95 176 ASP B N 1
ATOM 3380 C CA . ASP B 1 176 ? 6.457 13.414 -1.336 1 95 176 ASP B CA 1
ATOM 3381 C C . ASP B 1 176 ? 6.773 13.469 0.157 1 95 176 ASP B C 1
ATOM 3383 O O . ASP B 1 176 ? 5.945 13.914 0.956 1 95 176 ASP B O 1
ATOM 3387 N N . LEU B 1 177 ? 7.906 13.031 0.495 1 97 177 LEU B N 1
ATOM 3388 C CA . LEU B 1 177 ? 8.312 13.125 1.893 1 97 177 LEU B CA 1
ATOM 3389 C C . LEU B 1 177 ? 8.43 14.586 2.322 1 97 177 LEU B C 1
ATOM 3391 O O . LEU B 1 177 ? 8.047 14.938 3.441 1 97 177 LEU B O 1
ATOM 3395 N N . LYS B 1 178 ? 9.008 15.398 1.464 1 97.81 178 LYS B N 1
ATOM 3396 C CA . LYS B 1 178 ? 9.141 16.812 1.788 1 97.81 178 LYS B CA 1
ATOM 3397 C C . LYS B 1 178 ? 7.785 17.438 2.123 1 97.81 178 LYS B C 1
ATOM 3399 O O . LYS B 1 178 ? 7.66 18.188 3.092 1 97.81 178 LYS B O 1
ATOM 3404 N N . ARG B 1 179 ? 6.832 17.078 1.407 1 96.5 179 ARG B N 1
ATOM 3405 C CA . ARG B 1 179 ? 5.488 17.594 1.644 1 96.5 179 ARG B CA 1
ATOM 3406 C C . ARG B 1 179 ? 4.961 17.156 3.006 1 96.5 179 ARG B C 1
ATOM 3408 O O . ARG B 1 179 ? 4.367 17.953 3.734 1 96.5 179 ARG B O 1
ATOM 3415 N N . VAL B 1 180 ? 5.164 15.898 3.26 1 95.5 180 VAL B N 1
ATOM 3416 C CA . VAL B 1 180 ? 4.742 15.367 4.551 1 95.5 180 VAL B CA 1
ATOM 3417 C C . VAL B 1 180 ? 5.414 16.156 5.676 1 95.5 180 VAL B C 1
ATOM 3419 O O . VAL B 1 180 ? 4.754 16.562 6.633 1 95.5 180 VAL B O 1
ATOM 3422 N N . CYS B 1 181 ? 6.648 16.391 5.531 1 97.94 181 CYS B N 1
ATOM 3423 C CA . CYS B 1 181 ? 7.414 17.094 6.547 1 97.94 181 CYS B CA 1
ATOM 3424 C C . CYS B 1 181 ? 6.949 18.547 6.668 1 97.94 181 CYS B C 1
ATOM 3426 O O . CYS B 1 181 ? 6.848 19.078 7.773 1 97.94 181 CYS B O 1
ATOM 3428 N N . GLU B 1 182 ? 6.703 19.156 5.539 1 97.94 182 GLU B N 1
ATOM 3429 C CA . GLU B 1 182 ? 6.238 20.547 5.562 1 97.94 182 GLU B CA 1
ATOM 3430 C C . GLU B 1 182 ? 4.941 20.672 6.352 1 97.94 182 GLU B C 1
ATOM 3432 O O . GLU B 1 182 ? 4.781 21.609 7.148 1 97.94 182 GLU B O 1
ATOM 3437 N N . THR B 1 183 ? 4.09 19.781 6.102 1 96.31 183 THR B N 1
ATOM 3438 C CA . THR B 1 183 ? 2.811 19.797 6.805 1 96.31 183 THR B CA 1
ATOM 3439 C C . THR B 1 183 ? 3.021 19.656 8.305 1 96.31 183 THR B C 1
ATOM 3441 O O . THR B 1 183 ? 2.436 20.406 9.094 1 96.31 183 THR B O 1
ATOM 3444 N N . ALA B 1 184 ? 3.814 18.734 8.695 1 96.5 184 ALA B N 1
ATOM 3445 C CA . ALA B 1 184 ? 4.078 18.5 10.109 1 96.5 184 ALA B CA 1
ATOM 3446 C C . ALA B 1 184 ? 4.758 19.703 10.758 1 96.5 184 ALA B C 1
ATOM 3448 O O . ALA B 1 184 ? 4.324 20.188 11.805 1 96.5 184 ALA B O 1
ATOM 3449 N N . VAL B 1 185 ? 5.785 20.203 10.109 1 98 185 VAL B N 1
ATOM 3450 C CA . VAL B 1 185 ? 6.562 21.312 10.648 1 98 185 VAL B CA 1
ATOM 3451 C C . VAL B 1 185 ? 5.688 22.562 10.734 1 98 185 VAL B C 1
ATOM 3453 O O . VAL B 1 185 ? 5.746 23.297 11.719 1 98 185 VAL B O 1
ATOM 3456 N N . ALA B 1 186 ? 4.875 22.766 9.719 1 97.75 186 ALA B N 1
ATOM 3457 C CA . ALA B 1 186 ? 3.982 23.922 9.703 1 97.75 186 ALA B CA 1
ATOM 3458 C C . ALA B 1 186 ? 3.027 23.891 10.891 1 97.75 186 ALA B C 1
ATOM 3460 O O . ALA B 1 186 ? 2.729 24.938 11.484 1 97.75 186 ALA B O 1
ATOM 3461 N N . SER B 1 187 ? 2.584 22.719 11.18 1 96.75 187 SER B N 1
ATOM 3462 C CA . SER B 1 187 ? 1.615 22.578 12.266 1 96.75 187 SER B CA 1
ATOM 3463 C C . SER B 1 187 ? 2.266 22.812 13.625 1 96.75 187 SER B C 1
ATOM 3465 O O . SER B 1 187 ? 1.573 23 14.625 1 96.75 187 SER B O 1
ATOM 3467 N N . MET B 1 188 ? 3.572 22.906 13.688 1 96.06 188 MET B N 1
ATOM 3468 C CA . MET B 1 188 ? 4.289 23.031 14.953 1 96.06 188 MET B CA 1
ATOM 3469 C C . MET B 1 188 ? 4.875 24.422 15.117 1 96.06 188 MET B C 1
ATOM 3471 O O . MET B 1 188 ? 5.586 24.688 16.094 1 96.06 188 MET B O 1
ATOM 3475 N N . VAL B 1 189 ? 4.531 25.281 14.211 1 96.94 189 VAL B N 1
ATOM 3476 C CA . VAL B 1 189 ? 5.051 26.641 14.266 1 96.94 189 VAL B CA 1
ATOM 3477 C C . VAL B 1 189 ? 4.371 27.406 15.406 1 96.94 189 VAL B C 1
ATOM 3479 O O . VAL B 1 189 ? 3.141 27.422 15.5 1 96.94 189 VAL B O 1
ATOM 3482 N N . LEU B 1 190 ? 5.137 27.922 16.25 1 94.69 190 LEU B N 1
ATOM 3483 C CA . LEU B 1 190 ? 4.715 28.766 17.359 1 94.69 190 LEU B CA 1
ATOM 3484 C C . LEU B 1 190 ? 5.457 30.094 17.359 1 94.69 190 LEU B C 1
ATOM 3486 O O . LEU B 1 190 ? 6.492 30.234 16.703 1 94.69 190 LEU B O 1
ATOM 3490 N N . PRO B 1 191 ? 4.977 31.078 18.125 1 92.69 191 PRO B N 1
ATOM 3491 C CA . PRO B 1 191 ? 5.594 32.406 18.094 1 92.69 191 PRO B CA 1
ATOM 3492 C C . PRO B 1 191 ? 7.07 32.375 18.469 1 92.69 191 PRO B C 1
ATOM 3494 O O . PRO B 1 191 ? 7.879 33.094 17.875 1 92.69 191 PRO B O 1
ATOM 3497 N N . PHE B 1 192 ? 7.496 31.562 19.375 1 91.12 192 PHE B N 1
ATOM 3498 C CA . PHE B 1 192 ? 8.852 31.594 19.906 1 91.12 192 PHE B CA 1
ATOM 3499 C C . PHE B 1 192 ? 9.836 30.953 18.938 1 91.12 192 PHE B C 1
ATOM 3501 O O . PHE B 1 192 ? 11.047 31.156 19.047 1 91.12 192 PHE B O 1
ATOM 3508 N N . ASN B 1 193 ? 9.359 30.156 17.953 1 93.5 193 ASN B N 1
ATOM 3509 C CA . ASN B 1 193 ? 10.289 29.516 17.016 1 93.5 193 ASN B CA 1
ATOM 3510 C C . ASN B 1 193 ? 10.047 29.984 15.586 1 93.5 193 ASN B C 1
ATOM 3512 O O . ASN B 1 193 ? 10.758 29.562 14.672 1 93.5 193 ASN B O 1
ATOM 3516 N N . ALA B 1 194 ? 9.078 30.859 15.32 1 93.81 194 ALA B N 1
ATOM 3517 C CA . ALA B 1 194 ? 8.594 31.234 14 1 93.81 194 ALA B CA 1
ATOM 3518 C C . ALA B 1 194 ? 9.695 31.875 13.164 1 93.81 194 ALA B C 1
ATOM 3520 O O . ALA B 1 194 ? 9.859 31.562 11.984 1 93.81 194 ALA B O 1
ATOM 3521 N N . LEU B 1 195 ? 10.43 32.719 13.781 1 90.31 195 LEU B N 1
ATOM 3522 C CA . LEU B 1 195 ? 11.453 33.438 13.031 1 90.31 195 LEU B CA 1
ATOM 3523 C C . LEU B 1 195 ? 12.578 32.5 12.617 1 90.31 195 LEU B C 1
ATOM 3525 O O . LEU B 1 195 ? 13.047 32.562 11.469 1 90.31 195 LEU B O 1
ATOM 3529 N N . GLU B 1 196 ? 13.078 31.719 13.5 1 90.25 196 GLU B N 1
ATOM 3530 C CA . GLU B 1 196 ? 14.117 30.734 13.188 1 90.25 196 GLU B CA 1
ATOM 3531 C C . GLU B 1 196 ? 13.641 29.75 12.125 1 90.25 196 GLU B C 1
ATOM 3533 O O . GLU B 1 196 ? 14.375 29.438 11.18 1 90.25 196 GLU B O 1
ATOM 3538 N N . THR B 1 197 ? 12.438 29.312 12.273 1 95.12 197 THR B N 1
ATOM 3539 C CA . THR B 1 197 ? 11.844 28.375 11.328 1 95.12 197 THR B CA 1
ATOM 3540 C C . THR B 1 197 ? 11.703 29.016 9.953 1 95.12 197 THR B C 1
ATOM 3542 O O . THR B 1 197 ? 11.906 28.344 8.93 1 95.12 197 THR B O 1
ATOM 3545 N N . LEU B 1 198 ? 11.344 30.266 9.914 1 93.06 198 LEU B N 1
ATOM 3546 C CA . LEU B 1 198 ? 11.203 30.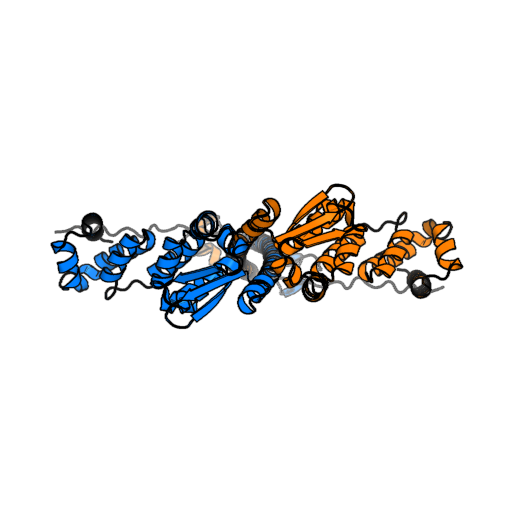984 8.656 1 93.06 198 LEU B CA 1
ATOM 3547 C C . LEU B 1 198 ? 12.516 31 7.883 1 93.06 198 LEU B C 1
ATOM 3549 O O . LEU B 1 198 ? 12.531 30.781 6.672 1 93.06 198 LEU B O 1
ATOM 3553 N N . HIS B 1 199 ? 13.594 31.219 8.578 1 89.12 199 HIS B N 1
ATOM 3554 C CA . HIS B 1 199 ? 14.914 31.219 7.953 1 89.12 199 HIS B CA 1
ATOM 3555 C C . HIS B 1 199 ? 15.219 29.875 7.324 1 89.12 199 HIS B C 1
ATOM 3557 O O . HIS B 1 199 ? 15.656 29.797 6.172 1 89.12 199 HIS B O 1
ATOM 3563 N N . GLN B 1 200 ? 14.984 28.859 8.031 1 93.06 200 GLN B N 1
ATOM 3564 C CA . GLN B 1 200 ? 15.25 27.516 7.539 1 93.06 200 GLN B CA 1
ATOM 3565 C C . GLN B 1 200 ? 14.336 27.156 6.367 1 93.06 200 GLN B C 1
ATOM 3567 O O . GLN B 1 200 ? 14.766 26.516 5.41 1 93.06 200 GLN B O 1
ATOM 3572 N N . ALA B 1 201 ? 13.07 27.547 6.48 1 94.88 201 ALA B N 1
ATOM 3573 C CA . ALA B 1 201 ? 12.102 27.281 5.414 1 94.88 201 ALA B CA 1
ATOM 3574 C C . ALA B 1 201 ? 12.586 27.859 4.086 1 94.88 201 ALA B C 1
ATOM 3576 O O . ALA B 1 201 ? 12.422 27.219 3.035 1 94.88 201 ALA B O 1
ATOM 3577 N N . ARG B 1 202 ? 13.164 28.938 4.117 1 90.19 202 ARG B N 1
ATOM 3578 C CA . ARG B 1 202 ? 13.688 29.578 2.914 1 90.19 202 ARG B CA 1
ATOM 3579 C C . ARG B 1 202 ? 14.867 28.797 2.354 1 90.19 202 ARG B C 1
ATOM 3581 O O . ARG B 1 202 ? 14.969 28.594 1.141 1 90.19 202 ARG B O 1
ATOM 3588 N N . LEU B 1 203 ? 15.727 28.359 3.219 1 91.62 203 LEU B N 1
ATOM 3589 C CA . LEU B 1 203 ? 16.922 27.609 2.818 1 91.62 203 LEU B CA 1
ATOM 3590 C C . LEU B 1 203 ? 16.531 26.328 2.086 1 91.62 203 LEU B C 1
ATOM 3592 O O . LEU B 1 203 ? 17.219 25.922 1.146 1 91.62 203 LEU B O 1
ATOM 3596 N N . TYR B 1 204 ? 15.375 25.797 2.506 1 95.94 204 TYR B N 1
ATOM 3597 C CA . TYR B 1 204 ? 15.016 24.469 1.986 1 95.94 204 TYR B CA 1
ATOM 3598 C C . TYR B 1 204 ? 13.82 24.562 1.041 1 95.94 204 TYR B C 1
ATOM 3600 O O . TYR B 1 204 ? 13.195 23.562 0.718 1 95.94 204 TYR B O 1
ATOM 3608 N N . ASP B 1 205 ? 13.43 25.75 0.644 1 94.81 205 ASP B N 1
ATOM 3609 C CA . ASP B 1 205 ? 12.312 25.984 -0.271 1 94.81 205 ASP B CA 1
ATOM 3610 C C . ASP B 1 205 ? 11.031 25.344 0.247 1 94.81 205 ASP B C 1
ATOM 3612 O O . ASP B 1 205 ? 10.359 24.609 -0.484 1 94.81 205 ASP B O 1
ATOM 3616 N N . ALA B 1 206 ? 10.805 25.516 1.511 1 96.81 206 ALA B N 1
ATOM 3617 C CA . ALA B 1 206 ? 9.602 24.969 2.148 1 96.81 206 ALA B CA 1
ATOM 3618 C C . ALA B 1 206 ? 8.516 26.047 2.238 1 96.81 206 ALA B C 1
ATOM 3620 O O . ALA B 1 206 ? 8.328 26.656 3.285 1 96.81 206 ALA B O 1
ATOM 3621 N N . ASN B 1 207 ? 7.707 26.156 1.271 1 94 207 ASN B N 1
ATOM 3622 C CA . ASN B 1 207 ? 6.781 27.266 1.11 1 94 207 ASN B CA 1
ATOM 3623 C C . ASN B 1 207 ? 5.633 27.188 2.113 1 94 207 ASN B C 1
ATOM 3625 O O . ASN B 1 207 ? 5.168 28.219 2.611 1 94 207 ASN B O 1
ATOM 3629 N N . TRP B 1 208 ? 5.211 26.016 2.361 1 96.19 208 TRP B N 1
ATOM 3630 C CA . TRP B 1 208 ? 4.117 25.875 3.316 1 96.19 208 TRP B CA 1
ATOM 3631 C C . TRP B 1 208 ? 4.555 26.281 4.715 1 96.19 208 TRP B C 1
ATOM 3633 O O . TRP B 1 208 ? 3.787 26.906 5.453 1 96.19 208 TRP B O 1
ATOM 3643 N N . VAL B 1 209 ? 5.699 25.906 5.023 1 97.81 209 VAL B N 1
ATOM 3644 C CA . VAL B 1 209 ? 6.242 26.281 6.32 1 97.81 209 VAL B CA 1
ATOM 3645 C C . VAL B 1 209 ? 6.434 27.797 6.383 1 97.81 209 VAL B C 1
ATOM 3647 O O . VAL B 1 209 ? 6.098 28.438 7.383 1 97.81 209 VAL B O 1
ATOM 3650 N N . LYS B 1 210 ? 6.938 28.359 5.34 1 95.12 210 LYS B N 1
ATOM 3651 C CA . LYS B 1 210 ? 7.117 29.797 5.258 1 95.12 210 LYS B CA 1
ATOM 3652 C C . LYS B 1 210 ? 5.801 30.531 5.496 1 95.12 210 LYS B C 1
ATOM 3654 O O . LYS B 1 210 ? 5.738 31.469 6.301 1 95.12 210 LYS B O 1
ATOM 3659 N N . LYS B 1 211 ? 4.836 30.078 4.828 1 94.69 211 LYS B N 1
ATOM 3660 C CA . LYS B 1 211 ? 3.52 30.703 4.965 1 94.69 211 LYS B CA 1
ATOM 3661 C C . LYS B 1 211 ? 3.018 30.625 6.402 1 94.69 211 LYS B C 1
ATOM 3663 O O . LYS B 1 211 ? 2.508 31.594 6.945 1 94.69 211 LYS B O 1
ATOM 3668 N N . ALA B 1 212 ? 3.16 29.469 6.984 1 96.94 212 ALA B N 1
ATOM 3669 C CA . ALA B 1 212 ? 2.734 29.281 8.367 1 96.94 212 ALA B CA 1
ATOM 3670 C C . ALA B 1 212 ? 3.492 30.219 9.305 1 96.94 212 ALA B C 1
ATOM 3672 O O . ALA B 1 212 ? 2.91 30.781 10.234 1 96.94 212 ALA B O 1
ATOM 3673 N N . CYS B 1 213 ? 4.738 30.422 9.086 1 95.75 213 CYS B N 1
ATOM 3674 C CA . CYS B 1 213 ? 5.559 31.297 9.906 1 95.75 213 CYS B CA 1
ATOM 3675 C C . CYS B 1 213 ? 5.105 32.75 9.766 1 95.75 213 CYS B C 1
ATOM 3677 O O . CYS B 1 213 ? 4.949 33.469 10.766 1 95.75 213 CYS B O 1
ATOM 3679 N N . VAL B 1 214 ? 4.906 33.125 8.555 1 93.06 214 VAL B N 1
ATOM 3680 C CA . VAL B 1 214 ? 4.488 34.5 8.273 1 93.06 214 VAL B CA 1
ATOM 3681 C C . VAL B 1 214 ? 3.158 34.781 8.969 1 93.06 214 VAL B C 1
ATOM 3683 O O . VAL B 1 214 ? 3.004 35.812 9.633 1 93.06 214 VAL B O 1
ATOM 3686 N N . GLU B 1 215 ? 2.268 33.906 8.82 1 94.06 215 GLU B N 1
ATOM 3687 C CA . GLU B 1 215 ? 0.961 34.062 9.445 1 94.06 215 GLU B CA 1
ATOM 3688 C C . GLU B 1 215 ? 1.084 34.094 10.969 1 94.06 215 GLU B C 1
ATOM 3690 O O . GLU B 1 215 ? 0.423 34.906 11.625 1 94.06 215 GLU B O 1
ATOM 3695 N N . CYS B 1 216 ? 1.848 33.25 11.5 1 95.62 216 CYS B N 1
ATOM 3696 C CA . CYS B 1 216 ? 2.059 33.219 12.945 1 95.62 216 CYS B CA 1
ATOM 3697 C C . CYS B 1 216 ? 2.66 34.5 13.445 1 95.62 216 CYS B C 1
ATOM 3699 O O . CYS B 1 216 ? 2.205 35.062 14.445 1 95.62 216 CYS B O 1
ATOM 3701 N N . ILE B 1 217 ? 3.629 34.969 12.781 1 92.69 217 ILE B N 1
ATOM 3702 C CA . ILE B 1 217 ? 4.305 36.219 13.148 1 92.69 217 ILE B CA 1
ATOM 3703 C C . ILE B 1 217 ? 3.32 37.375 13.078 1 92.69 217 ILE B C 1
ATOM 3705 O O . ILE B 1 217 ? 3.262 38.219 13.992 1 92.69 217 ILE B O 1
ATOM 3709 N N . ALA B 1 218 ? 2.566 37.375 12.016 1 91.25 218 ALA B N 1
ATOM 3710 C CA . ALA B 1 218 ? 1.59 38.438 11.828 1 91.25 218 ALA B CA 1
ATOM 3711 C C . ALA B 1 218 ? 0.546 38.438 12.938 1 91.25 218 ALA B C 1
ATOM 3713 O O . ALA B 1 218 ? 0.208 39.5 13.492 1 91.25 218 ALA B O 1
ATOM 3714 N N . ARG B 1 219 ? 0.084 37.312 13.297 1 92.75 219 ARG B N 1
ATOM 3715 C CA . ARG B 1 219 ? -0.956 37.156 14.305 1 92.75 219 ARG B CA 1
ATOM 3716 C C . ARG B 1 219 ? -0.422 37.469 15.695 1 92.75 219 ARG B C 1
ATOM 3718 O O . ARG B 1 219 ? -1.186 37.875 16.578 1 92.75 219 ARG B O 1
ATOM 3725 N N . ASN B 1 220 ? 0.888 37.375 15.844 1 93.19 220 ASN B N 1
ATOM 3726 C CA . ASN B 1 220 ? 1.499 37.594 17.141 1 93.19 220 ASN B CA 1
ATOM 3727 C C . ASN B 1 220 ? 2.539 38.719 17.094 1 93.19 220 ASN B C 1
ATOM 3729 O O . ASN B 1 220 ? 3.58 38.625 17.75 1 93.19 220 ASN B O 1
ATOM 3733 N N . VAL B 1 221 ? 2.262 39.625 16.312 1 89.12 221 VAL B N 1
ATOM 3734 C CA . VAL B 1 221 ? 3.217 40.688 16.016 1 89.12 221 VAL B CA 1
ATOM 3735 C C . VAL B 1 221 ? 3.625 41.375 17.312 1 89.12 221 VAL B C 1
ATOM 3737 O O . VAL B 1 221 ? 4.777 41.781 17.469 1 89.12 221 VAL B O 1
ATOM 3740 N N . LYS B 1 222 ? 2.721 41.531 18.281 1 88.56 222 LYS B N 1
ATOM 3741 C CA . LYS B 1 222 ? 3.023 42.219 19.531 1 88.56 222 LYS B CA 1
ATOM 3742 C C . LYS B 1 222 ? 4.117 41.5 20.312 1 88.56 222 LYS B C 1
ATOM 3744 O O . LYS B 1 222 ? 4.961 42.125 20.953 1 88.56 222 LYS B O 1
ATOM 3749 N N . GLN B 1 223 ? 4.117 40.219 20.219 1 89.06 223 GLN B N 1
ATOM 3750 C CA . GLN B 1 223 ? 5.074 39.406 20.938 1 89.06 223 GLN B CA 1
ATOM 3751 C C . GLN B 1 223 ? 6.402 39.312 20.188 1 89.06 223 GLN B C 1
ATOM 3753 O O . GLN B 1 223 ? 7.465 39.25 20.812 1 89.06 223 GLN B O 1
ATOM 3758 N N . VAL B 1 224 ? 6.363 39.438 18.859 1 88.81 224 VAL B N 1
ATOM 3759 C CA . VAL B 1 224 ? 7.523 39.125 18.047 1 88.81 224 VAL B CA 1
ATOM 3760 C C . VAL B 1 224 ? 8.234 40.406 17.609 1 88.81 224 VAL B C 1
ATOM 3762 O O . VAL B 1 224 ? 9.438 40.375 17.344 1 88.81 224 VAL B O 1
ATOM 3765 N N . ALA B 1 225 ? 7.59 41.5 17.594 1 84.75 225 ALA B N 1
ATOM 3766 C CA . ALA B 1 225 ? 8.047 42.75 16.984 1 84.75 225 ALA B CA 1
ATOM 3767 C C . ALA B 1 225 ? 9.273 43.312 17.719 1 84.75 225 ALA B C 1
ATOM 3769 O O . ALA B 1 225 ? 10.117 43.969 17.109 1 84.75 225 ALA B O 1
ATOM 3770 N N . PHE B 1 226 ? 9.398 42.938 18.984 1 84.94 226 PHE B N 1
ATOM 3771 C CA . PHE B 1 226 ? 10.461 43.594 19.766 1 84.94 226 PHE B CA 1
ATOM 3772 C C . PHE B 1 226 ? 11.57 42.594 20.078 1 84.94 226 PHE B C 1
ATOM 3774 O O . PHE B 1 226 ? 12.461 42.875 20.875 1 84.94 226 PHE B O 1
ATOM 3781 N N . THR B 1 227 ? 11.531 41.531 19.484 1 86.25 227 THR B N 1
ATOM 3782 C CA . THR B 1 227 ? 12.562 40.5 19.688 1 86.25 227 THR B CA 1
ATOM 3783 C C . THR B 1 227 ? 13.797 40.812 18.844 1 86.25 227 THR B C 1
ATOM 3785 O O . THR B 1 227 ? 13.695 41.469 17.812 1 86.25 227 THR B O 1
ATOM 3788 N N . ASP B 1 228 ? 14.938 40.344 19.344 1 86.56 228 ASP B N 1
ATOM 3789 C CA . ASP B 1 228 ? 16.203 40.5 18.625 1 86.56 228 ASP B CA 1
ATOM 3790 C C . ASP B 1 228 ? 16.172 39.719 17.312 1 86.56 228 ASP B C 1
ATOM 3792 O O . ASP B 1 228 ? 16.797 40.156 16.328 1 86.56 228 ASP B O 1
ATOM 3796 N N . GLU B 1 229 ? 15.438 38.719 17.281 1 82.5 229 GLU B N 1
ATOM 3797 C CA . GLU B 1 229 ? 15.367 37.875 16.078 1 82.5 229 GLU B CA 1
ATOM 3798 C C . GLU B 1 229 ? 14.711 38.594 14.922 1 82.5 229 GLU B C 1
ATOM 3800 O O . GLU B 1 229 ? 15.195 38.531 13.789 1 82.5 229 GLU B O 1
ATOM 3805 N N . LEU B 1 230 ? 13.656 39.281 15.219 1 85.12 230 LEU B N 1
ATOM 3806 C CA . LEU B 1 230 ? 12.977 40.031 14.172 1 85.12 230 LEU B CA 1
ATOM 3807 C C . LEU B 1 230 ? 13.836 41.188 13.695 1 85.12 230 LEU B C 1
ATOM 3809 O O . LEU B 1 230 ? 13.93 41.469 12.5 1 85.12 230 LEU B O 1
ATOM 3813 N N . ARG B 1 231 ? 14.461 41.781 14.68 1 84.62 231 ARG B N 1
ATOM 3814 C CA . ARG B 1 231 ? 15.359 42.875 14.352 1 84.62 231 ARG B CA 1
ATOM 3815 C C . ARG B 1 231 ? 16.469 42.406 13.422 1 84.62 231 ARG B C 1
ATOM 3817 O O . ARG B 1 231 ? 16.781 43.062 12.43 1 84.62 231 ARG B O 1
ATOM 3824 N N . SER B 1 232 ? 17.016 41.344 13.781 1 83.94 232 SER B N 1
ATOM 3825 C CA . SER B 1 232 ? 18.094 40.781 12.984 1 83.94 232 SER B CA 1
ATOM 3826 C C . SER B 1 232 ? 17.625 40.406 11.578 1 83.94 232 SER B C 1
ATOM 3828 O O . SER B 1 232 ? 18.328 40.656 10.602 1 83.94 232 SER B O 1
ATOM 3830 N N . LEU B 1 233 ? 16.453 39.844 11.414 1 81.75 233 LEU B N 1
ATOM 3831 C CA . LEU B 1 233 ? 15.891 39.5 10.117 1 81.75 233 LEU B CA 1
ATOM 3832 C C . LEU B 1 233 ? 15.742 40.719 9.234 1 81.75 233 LEU B C 1
ATOM 3834 O O . LEU B 1 233 ? 16.062 40.688 8.039 1 81.75 233 LEU B O 1
ATOM 3838 N N . ILE B 1 234 ? 15.367 41.781 9.828 1 81.31 234 ILE B N 1
ATOM 3839 C CA . ILE B 1 234 ? 15.109 43 9.086 1 81.31 234 ILE B CA 1
ATOM 3840 C C . ILE B 1 234 ? 16.438 43.688 8.75 1 81.31 234 ILE B C 1
ATOM 3842 O O . ILE B 1 234 ? 16.672 44.094 7.602 1 81.31 234 ILE B O 1
ATOM 3846 N N . TYR B 1 235 ? 17.297 43.719 9.664 1 83.69 235 TYR B N 1
ATOM 3847 C CA . TYR B 1 235 ? 18.516 44.469 9.508 1 83.69 235 TYR B CA 1
ATOM 3848 C C . TYR B 1 235 ? 19.516 43.75 8.602 1 83.69 235 TYR B C 1
ATOM 3850 O O . TYR B 1 235 ? 20.25 44.406 7.844 1 83.69 235 TYR B O 1
ATOM 3858 N N . ARG B 1 236 ? 19.469 42.469 8.695 1 80.69 236 ARG B N 1
ATOM 3859 C CA . ARG B 1 236 ? 20.406 41.719 7.863 1 80.69 236 ARG B CA 1
ATOM 3860 C C . ARG B 1 236 ? 19.875 41.594 6.438 1 80.69 236 ARG B C 1
ATOM 3862 O O . ARG B 1 236 ? 20.625 41.25 5.523 1 80.69 236 ARG B O 1
ATOM 3869 N N . ASN B 1 237 ? 18.641 41.969 6.188 1 79.06 237 ASN B N 1
ATOM 3870 C CA . ASN B 1 237 ? 17.984 41.938 4.883 1 79.06 237 ASN B CA 1
ATOM 3871 C C . ASN B 1 237 ? 18.234 40.625 4.145 1 79.06 237 ASN B C 1
ATOM 3873 O O . ASN B 1 237 ? 18.516 40.625 2.947 1 79.06 237 ASN B O 1
ATOM 3877 N N . GLU B 1 238 ? 18.234 39.562 4.906 1 74.44 238 GLU B N 1
ATOM 3878 C CA . GLU B 1 238 ? 18.547 38.281 4.336 1 74.44 238 GLU B CA 1
ATOM 3879 C C . GLU B 1 238 ? 17.359 37.719 3.551 1 74.44 238 GLU B C 1
ATOM 3881 O O . GLU B 1 238 ? 17.531 36.875 2.662 1 74.44 238 GLU B O 1
ATOM 3886 N N . ASP B 1 239 ? 16.156 38.188 3.832 1 79.62 239 ASP B N 1
ATOM 3887 C CA . ASP B 1 239 ? 14.953 37.688 3.146 1 79.62 239 ASP B CA 1
ATOM 3888 C C . ASP B 1 239 ? 13.922 38.812 3.012 1 79.62 239 ASP B C 1
ATOM 3890 O O . ASP B 1 239 ? 12.891 38.812 3.682 1 79.62 239 ASP B O 1
ATOM 3894 N N . PRO B 1 240 ? 14.203 39.688 2.1 1 85.38 240 PRO B N 1
ATOM 3895 C CA . PRO B 1 240 ? 13.297 40.812 1.932 1 85.38 240 PRO B CA 1
ATOM 3896 C C . PRO B 1 240 ? 11.875 40.406 1.569 1 85.38 240 PRO B C 1
ATOM 3898 O O . PRO B 1 240 ? 10.914 41.062 1.965 1 85.38 240 PRO B O 1
ATOM 3901 N N . GLU B 1 241 ? 11.828 39.344 0.894 1 85.5 241 GLU B N 1
ATOM 3902 C CA . GLU B 1 241 ? 10.5 38.875 0.507 1 85.5 241 GLU B CA 1
ATOM 3903 C C . GLU B 1 241 ? 9.688 38.438 1.728 1 85.5 241 GLU B C 1
ATOM 3905 O O . GLU B 1 241 ? 8.484 38.688 1.803 1 85.5 241 GLU B O 1
ATOM 3910 N N . ALA B 1 242 ? 10.352 37.75 2.623 1 84.06 242 ALA B N 1
ATOM 3911 C CA . ALA B 1 242 ? 9.672 37.344 3.844 1 84.06 242 ALA B CA 1
ATOM 3912 C C . ALA B 1 242 ? 9.195 38.531 4.652 1 84.06 242 ALA B C 1
ATOM 3914 O O . ALA B 1 242 ? 8.086 38.531 5.191 1 84.06 242 ALA B O 1
ATOM 3915 N N . VAL B 1 243 ? 10.062 39.562 4.727 1 85.69 243 VAL B N 1
ATOM 3916 C CA . VAL B 1 243 ? 9.719 40.781 5.461 1 85.69 243 VAL B CA 1
ATOM 3917 C C . VAL B 1 243 ? 8.492 41.438 4.836 1 85.69 243 VAL B C 1
ATOM 3919 O O . VAL B 1 243 ? 7.555 41.812 5.543 1 85.69 243 VAL B O 1
ATOM 3922 N N . LEU B 1 244 ? 8.547 41.469 3.547 1 87.62 244 LEU B N 1
ATOM 3923 C CA . LEU B 1 244 ? 7.414 42.031 2.826 1 87.62 244 LEU B CA 1
ATOM 3924 C C . LEU B 1 244 ? 6.141 41.25 3.113 1 87.62 244 LEU B C 1
ATOM 3926 O O . LEU B 1 244 ? 5.086 41.844 3.365 1 87.62 244 LEU B O 1
ATOM 3930 N N . GLU B 1 245 ? 6.207 40 3.09 1 88.5 245 GLU B N 1
ATOM 3931 C CA . GLU B 1 245 ? 5.051 39.125 3.32 1 88.5 245 GLU B CA 1
ATOM 3932 C C . GLU B 1 245 ? 4.508 39.281 4.738 1 88.5 245 GLU B C 1
ATOM 3934 O O . GLU B 1 245 ? 3.297 39.25 4.953 1 88.5 245 GLU B O 1
ATOM 3939 N N . ILE B 1 246 ? 5.387 39.406 5.66 1 87.88 246 ILE B N 1
ATOM 3940 C CA . ILE B 1 246 ? 4.984 39.625 7.043 1 87.88 246 ILE B CA 1
ATOM 3941 C C . ILE B 1 246 ? 4.207 40.906 7.156 1 87.88 246 ILE B C 1
ATOM 3943 O O . ILE B 1 246 ? 3.111 40.938 7.727 1 87.88 246 ILE B O 1
ATOM 3947 N N . ILE B 1 247 ? 4.785 41.938 6.555 1 86.75 247 ILE B N 1
ATOM 3948 C CA . ILE B 1 247 ? 4.172 43.25 6.609 1 86.75 247 ILE B CA 1
ATOM 3949 C C . ILE B 1 247 ? 2.803 43.219 5.93 1 86.75 247 ILE B C 1
ATOM 3951 O O . ILE B 1 247 ? 1.821 43.719 6.469 1 86.75 247 ILE B O 1
ATOM 3955 N N . GLN B 1 248 ? 2.783 42.594 4.801 1 89.12 248 GLN B N 1
ATOM 3956 C CA . GLN B 1 248 ? 1.529 42.469 4.062 1 89.12 248 GLN B CA 1
ATOM 3957 C C . GLN B 1 248 ? 0.499 41.656 4.852 1 89.12 248 GLN B C 1
ATOM 3959 O O . GLN B 1 248 ? -0.69 42 4.84 1 89.12 248 GLN B O 1
ATOM 3964 N N . SER B 1 249 ? 0.898 40.656 5.492 1 89 249 SER B N 1
ATOM 3965 C CA . SER B 1 249 ? 0.004 39.844 6.305 1 89 249 SER B CA 1
ATOM 3966 C C . SER B 1 249 ? -0.524 40.625 7.504 1 89 249 SER B C 1
ATOM 3968 O O . SER B 1 249 ? -1.7 40.5 7.855 1 89 249 SER B O 1
ATOM 3970 N N . ILE B 1 250 ? 0.288 41.438 8.117 1 85.19 250 ILE B N 1
ATOM 3971 C CA . ILE B 1 250 ? -0.124 42.281 9.227 1 85.19 250 ILE B CA 1
ATOM 3972 C C . ILE B 1 250 ? -1.167 43.281 8.734 1 85.19 250 ILE B C 1
ATOM 3974 O O . ILE B 1 250 ? -2.197 43.5 9.383 1 85.19 250 ILE B O 1
ATOM 3978 N N . ALA B 1 251 ? -0.851 43.781 7.574 1 85.5 251 ALA B N 1
ATOM 3979 C CA . ALA B 1 251 ? -1.717 44.812 7.008 1 85.5 251 ALA B CA 1
ATOM 3980 C C . ALA B 1 251 ? -3.09 44.25 6.66 1 85.5 251 ALA B C 1
ATOM 3982 O O . ALA B 1 251 ? -4.098 44.938 6.734 1 85.5 251 ALA B O 1
ATOM 3983 N N . SER B 1 252 ? -3.111 43.031 6.223 1 84.31 252 SER B N 1
ATOM 3984 C CA . SER B 1 252 ? -4.363 42.406 5.797 1 84.31 252 SER B CA 1
ATOM 3985 C C . SER B 1 252 ? -5.164 41.906 6.992 1 84.31 252 SER B C 1
ATOM 3987 O O . SER B 1 252 ? -6.316 41.5 6.844 1 84.31 252 SER B O 1
ATOM 3989 N N . GLY B 1 253 ? -4.797 42.094 8.164 1 75.62 253 GLY B N 1
ATOM 3990 C CA . GLY B 1 253 ? -5.512 41.719 9.375 1 75.62 253 GLY B CA 1
ATOM 3991 C C . GLY B 1 253 ? -5.484 40.219 9.625 1 75.62 253 GLY B C 1
ATOM 3992 O O . GLY B 1 253 ? -6.383 39.688 10.281 1 75.62 253 GLY B O 1
ATOM 3993 N N . HIS B 1 254 ? -4.562 39.438 8.906 1 61.5 254 HIS B N 1
ATOM 3994 C CA . HIS B 1 254 ? -4.465 38 9.164 1 61.5 254 HIS B CA 1
ATOM 3995 C C . HIS B 1 254 ? -3.383 37.688 10.195 1 61.5 254 HIS B C 1
ATOM 3997 O O . HIS B 1 254 ? -2.404 38.438 10.305 1 61.5 254 HIS B O 1
#

InterPro domains:
  IPR000210 BTB/POZ domain [PF00651] (81-185)
  IPR000210 BTB/POZ domain [PS50097] (89-157)
  IPR000210 BTB/POZ domain [SM00225] (89-189)
  IPR011333 SKP1/BTB/POZ domain supe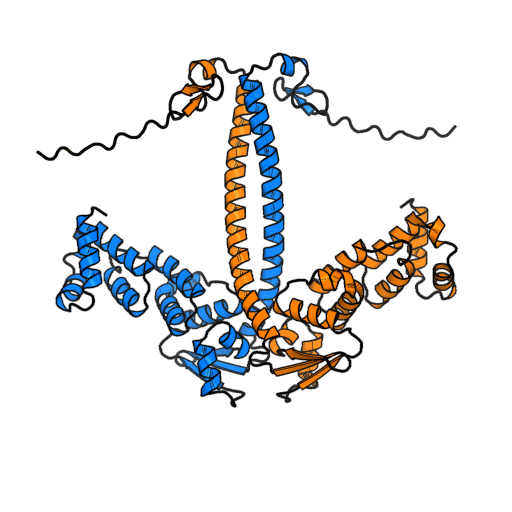rfamily [G3DSA:3.30.710.10] (57-190)
  IPR011333 SKP1/BTB/POZ domain superfamily [SSF54695] (72-184)
  IPR044714 BTB/POZ domain-containing protein AtSIBP1-like [PTHR46672] (65-251)

Radius of gyration: 33.07 Å; Cα contacts (8 Å, |Δi|>4): 686; chains: 2; bounding box: 85×105×46 Å